Protein 5VYM (pdb70)

Structure (mmCIF, N/CA/C/O backbone):
data_5VYM
#
_entry.id   5VYM
#
_cell.length_a   90.549
_cell.length_b   90.549
_cell.length_c   278.000
_cell.angle_alpha   90.000
_cell.angle_beta   90.000
_cell.angle_gamma   120.000
#
_symmetry.space_group_name_H-M   'P 61 2 2'
#
loop_
_entity.id
_entity.type
_entity.pdbx_description
1 polymer 'Beta-galactosidase BgaB'
2 water water
#
loop_
_atom_site.group_PDB
_atom_site.id
_atom_site.type_symbol
_atom_site.label_atom_id
_atom_site.label_alt_id
_atom_site.label_comp_id
_atom_site.label_asym_id
_atom_site.label_entity_id
_atom_site.label_seq_id
_atom_site.pdbx_PDB_ins_code
_atom_site.Cartn_x
_atom_site.Cartn_y
_atom_site.Cartn_z
_atom_site.occupancy
_atom_site.B_iso_or_equiv
_atom_site.auth_seq_id
_atom_site.auth_comp_id
_atom_site.auth_asym_id
_atom_site.auth_atom_id
_atom_site.pdbx_PDB_model_num
ATOM 1 N N . ALA A 1 3 ? 16.708 35.881 -39.524 1.00 58.82 0 ALA A N 1
ATOM 2 C CA . ALA A 1 3 ? 18.050 35.886 -38.951 1.00 66.42 0 ALA A CA 1
ATOM 3 C C . ALA A 1 3 ? 18.305 34.617 -38.141 1.00 75.37 0 ALA A C 1
ATOM 4 O O . ALA A 1 3 ? 19.096 33.762 -38.543 1.00 82.41 0 ALA A O 1
ATOM 6 N N . HIS A 1 4 ? 17.632 34.501 -37.001 1.00 64.87 1 HIS A N 1
ATOM 7 C CA . HIS A 1 4 ? 17.780 33.366 -36.104 1.00 46.14 1 HIS A CA 1
ATOM 8 C C . HIS A 1 4 ? 16.442 32.658 -35.931 1.00 41.94 1 HIS A C 1
ATOM 9 O O . HIS A 1 4 ? 15.395 33.127 -36.386 1.00 43.46 1 HIS A O 1
ATOM 16 N N . SER A 1 5 ? 16.489 31.514 -35.254 1.00 38.75 2 SER A N 1
ATOM 17 C CA . SER A 1 5 ? 15.298 30.711 -35.027 1.00 40.06 2 SER A CA 1
ATOM 18 C C . SER A 1 5 ? 14.353 31.401 -34.043 1.00 40.26 2 SER A C 1
ATOM 19 O O . SER A 1 5 ? 14.684 32.411 -33.415 1.00 35.53 2 SER A O 1
ATOM 22 N N . ASP A 1 6 ? 13.152 30.834 -33.915 1.00 40.62 3 ASP A N 1
ATOM 23 C CA . ASP A 1 6 ? 12.194 31.307 -32.925 1.00 34.54 3 ASP A CA 1
ATOM 24 C C . ASP A 1 6 ? 12.440 30.715 -31.546 1.00 35.81 3 ASP A C 1
ATOM 25 O O . ASP A 1 6 ? 11.927 31.249 -30.557 1.00 28.31 3 ASP A O 1
ATOM 30 N N . THR A 1 7 ? 13.207 29.632 -31.456 1.00 34.61 4 THR A N 1
ATOM 31 C CA . THR A 1 7 ? 13.428 28.919 -30.207 1.00 34.55 4 THR A CA 1
ATOM 32 C C . THR A 1 7 ? 14.916 28.887 -29.894 1.00 32.23 4 THR A C 1
ATOM 33 O O . THR A 1 7 ? 15.731 28.557 -30.762 1.00 38.33 4 THR A O 1
ATOM 37 N N . ALA A 1 8 ? 15.266 29.231 -28.659 1.00 26.13 5 ALA A N 1
ATOM 38 C CA . ALA A 1 8 ? 16.638 29.165 -28.180 1.00 25.74 5 ALA A CA 1
ATOM 39 C C . ALA A 1 8 ? 16.721 28.142 -27.059 1.00 27.56 5 ALA A C 1
ATOM 40 O O . ALA A 1 8 ? 15.921 28.181 -26.119 1.00 31.66 5 ALA A O 1
ATOM 42 N N . ILE A 1 9 ? 17.676 27.226 -27.165 1.00 24.73 6 ILE A N 1
ATOM 43 C CA . ILE A 1 9 ? 17.979 26.280 -26.100 1.00 19.02 6 ILE A CA 1
ATOM 44 C C . ILE A 1 9 ? 19.185 26.827 -25.350 1.00 33.45 6 ILE A C 1
ATOM 45 O O . ILE A 1 9 ? 20.286 26.917 -25.904 1.00 37.77 6 ILE A O 1
ATOM 50 N N . LEU A 1 10 ? 18.978 27.204 -24.092 1.00 27.12 7 LEU A N 1
ATOM 51 C CA . LEU A 1 10 ? 20.005 27.900 -23.331 1.00 25.13 7 LEU A CA 1
ATOM 52 C C . LEU A 1 10 ? 21.042 26.915 -22.807 1.00 27.14 7 LEU A C 1
ATOM 53 O O . LEU A 1 10 ? 20.699 25.923 -22.156 1.00 27.01 7 LEU A O 1
ATOM 58 N N . PHE A 1 11 ? 22.310 27.190 -23.102 1.00 32.68 8 PHE A N 1
ATOM 59 C CA . PHE A 1 11 ? 23.426 26.381 -22.635 1.00 32.53 8 PHE A CA 1
ATOM 60 C C . PHE A 1 11 ? 24.167 27.130 -21.537 1.00 33.91 8 PHE A C 1
ATOM 61 O O . PHE A 1 11 ? 24.556 28.289 -21.722 1.00 36.76 8 PHE A O 1
ATOM 69 N N . SER A 1 12 ? 24.360 26.466 -20.404 1.00 29.57 9 SER A N 1
ATOM 70 C CA . SER A 1 12 ? 25.040 27.037 -19.248 1.00 29.88 9 SER A CA 1
ATOM 71 C C . SER A 1 12 ? 26.356 26.293 -19.053 1.00 37.33 9 SER A C 1
ATOM 72 O O . SER A 1 12 ? 26.359 25.107 -18.704 1.00 35.02 9 SER A O 1
ATOM 75 N N . ALA A 1 13 ? 27.471 26.989 -19.289 1.00 31.61 10 ALA A N 1
ATOM 76 C CA . ALA A 1 13 ? 28.779 26.384 -19.064 1.00 36.50 10 ALA A CA 1
ATOM 77 C C . ALA A 1 13 ? 28.972 26.001 -17.602 1.00 38.09 10 ALA A C 1
ATOM 78 O O . ALA A 1 13 ? 29.651 25.011 -17.305 1.00 39.63 10 ALA A O 1
ATOM 80 N N . GLU A 1 14 ? 28.385 26.769 -16.680 1.00 32.89 11 GLU A N 1
ATOM 81 C CA . GLU A 1 14 ? 28.468 26.425 -15.264 1.00 34.27 11 GLU A CA 1
ATOM 82 C C . GLU A 1 14 ? 27.711 25.139 -14.963 1.00 33.76 11 GLU A C 1
ATOM 83 O O . GLU A 1 14 ? 28.186 24.299 -14.188 1.00 31.79 11 GLU A O 1
ATOM 89 N N . SER A 1 15 ? 26.532 24.967 -15.564 1.00 34.20 12 SER A N 1
ATOM 90 C CA . SER A 1 15 ? 25.773 23.738 -15.360 1.00 35.08 12 SER A CA 1
ATOM 91 C C . SER A 1 15 ? 26.493 22.539 -15.963 1.00 33.17 12 SER A C 1
ATOM 92 O O . SER A 1 15 ? 26.487 21.449 -15.381 1.00 39.00 12 SER A O 1
ATOM 95 N N . GLU A 1 16 ? 27.117 22.719 -17.130 1.00 32.28 13 GLU A N 1
ATOM 96 C CA . GLU A 1 16 ? 27.896 21.633 -17.715 1.00 36.16 13 GLU A CA 1
ATOM 97 C C . GLU A 1 16 ? 29.092 21.285 -16.839 1.00 35.36 13 GLU A C 1
ATOM 98 O O . GLU A 1 16 ? 29.429 20.107 -16.675 1.00 39.90 13 GLU A O 1
ATOM 104 N N . TRP A 1 17 ? 29.741 22.297 -16.257 1.00 32.75 14 TRP A N 1
ATOM 105 C CA . TRP A 1 17 ? 30.829 22.033 -15.322 1.00 34.55 14 TRP A CA 1
ATOM 106 C C . TRP A 1 17 ? 30.325 21.292 -14.089 1.00 33.64 14 TRP A C 1
ATOM 107 O O . TRP A 1 17 ? 31.010 20.406 -13.564 1.00 38.46 14 TRP A O 1
ATOM 118 N N . ALA A 1 18 ? 29.120 21.631 -13.622 1.00 33.75 15 ALA A N 1
ATOM 119 C CA . ALA A 1 18 ? 28.599 21.029 -12.398 1.00 36.13 15 ALA A CA 1
ATOM 120 C C . ALA A 1 18 ? 28.188 19.576 -12.617 1.00 43.16 15 ALA A C 1
ATOM 121 O O . ALA A 1 18 ? 28.493 18.710 -11.789 1.00 57.71 15 ALA A O 1
ATOM 123 N N . THR A 1 19 ? 27.502 19.287 -13.725 1.00 42.70 16 THR A N 1
ATOM 124 C CA . THR A 1 19 ? 27.050 17.928 -13.998 1.00 49.19 16 THR A CA 1
ATOM 125 C C . THR A 1 19 ? 28.184 17.018 -14.466 1.00 57.57 16 THR A C 1
ATOM 126 O O . THR A 1 19 ? 28.038 15.790 -14.418 1.00 67.88 16 THR A O 1
ATOM 130 N N . ARG A 1 20 ? 29.308 17.588 -14.911 1.00 56.90 17 ARG A N 1
ATOM 131 C CA . ARG A 1 20 ? 30.473 16.821 -15.333 1.00 60.77 17 ARG A CA 1
ATOM 132 C C . ARG A 1 20 ? 31.380 16.460 -14.161 1.00 74.54 17 ARG A C 1
ATOM 133 O O . ARG A 1 20 ? 32.587 16.268 -14.350 1.00 84.25 17 ARG A O 1
ATOM 141 N N . SER A 1 21 ? 30.835 16.372 -12.952 1.00 69.14 18 SER A N 1
ATOM 142 C CA . SER A 1 21 ? 31.629 16.029 -11.792 1.00 72.71 18 SER A CA 1
ATOM 143 C C . SER A 1 21 ? 30.785 15.396 -10.689 1.00 76.48 18 SER A C 1
ATOM 144 O O . SER A 1 21 ? 30.037 16.089 -10.000 1.00 79.26 18 SER A O 1
ATOM 146 N N . MET A 1 27 ? 24.269 12.005 -10.107 1.00 82.20 24 MET A N 1
ATOM 147 C CA . MET A 1 27 ? 25.173 11.596 -11.177 1.00 87.80 24 MET A CA 1
ATOM 148 C C . MET A 1 27 ? 24.406 11.286 -12.457 1.00 75.18 24 MET A C 1
ATOM 149 O O . MET A 1 27 ? 24.997 11.132 -13.526 1.00 70.56 24 MET A O 1
ATOM 154 N N . LYS A 1 28 ? 23.083 11.194 -12.341 1.00 66.88 25 LYS A N 1
ATOM 155 C CA . LYS A 1 28 ? 22.224 10.899 -13.480 1.00 59.92 25 LYS A CA 1
ATOM 156 C C . LYS A 1 28 ? 21.864 12.139 -14.289 1.00 63.85 25 LYS A C 1
ATOM 157 O O . LYS A 1 28 ? 20.939 12.079 -15.106 1.00 68.74 25 LYS A O 1
ATOM 159 N N . LEU A 1 29 ? 22.563 13.251 -14.085 1.00 57.70 26 LEU A N 1
ATOM 160 C CA . LEU A 1 29 ? 22.301 14.492 -14.797 1.00 48.36 26 LEU A CA 1
ATOM 161 C C . LEU A 1 29 ? 23.449 14.800 -15.747 1.00 46.60 26 LEU A C 1
ATOM 162 O O . LEU A 1 29 ? 24.616 14.543 -15.433 1.00 45.15 26 LEU A O 1
ATOM 167 N N . ASN A 1 30 ? 23.109 15.353 -16.910 1.00 35.12 27 ASN A N 1
ATOM 168 C CA . ASN A 1 30 ? 24.108 15.751 -17.899 1.00 42.36 27 ASN A CA 1
ATOM 169 C C . ASN A 1 30 ? 23.517 16.897 -18.707 1.00 40.91 27 ASN A C 1
ATOM 170 O O . ASN A 1 30 ? 22.626 16.678 -19.533 1.00 41.49 27 ASN A O 1
ATOM 175 N N . HIS A 1 31 ? 24.019 18.110 -18.470 1.00 34.81 28 HIS A N 1
ATOM 176 C CA . HIS A 1 31 ? 23.427 19.294 -19.087 1.00 27.68 28 HIS A CA 1
ATOM 177 C C . HIS A 1 31 ? 23.566 19.262 -20.604 1.00 28.87 28 HIS A C 1
ATOM 178 O O . HIS A 1 31 ? 22.588 19.474 -21.331 1.00 32.27 28 HIS A O 1
ATOM 185 N N . TRP A 1 32 ? 24.777 19.002 -21.103 1.00 33.75 29 TRP A N 1
ATOM 186 C CA . TRP A 1 32 ? 25.004 19.066 -22.544 1.00 32.35 29 TRP A CA 1
ATOM 187 C C . TRP A 1 32 ? 24.210 17.997 -23.281 1.00 36.09 29 TRP A C 1
ATOM 188 O O . TRP A 1 32 ? 23.690 18.246 -24.376 1.00 36.85 29 TRP A O 1
ATOM 199 N N . HIS A 1 33 ? 24.107 16.799 -22.699 1.00 38.22 30 HIS A N 1
ATOM 200 C CA . HIS A 1 33 ? 23.298 15.749 -23.311 1.00 39.01 30 HIS A CA 1
ATOM 201 C C . HIS A 1 33 ? 21.830 16.149 -23.366 1.00 35.33 30 HIS A C 1
ATOM 202 O O . HIS A 1 33 ? 21.127 15.829 -24.333 1.00 43.73 30 HIS A O 1
ATOM 209 N N . ASP A 1 34 ? 21.348 16.852 -22.338 1.00 28.09 31 ASP A N 1
ATOM 210 C CA . ASP A 1 34 ? 19.957 17.294 -22.334 1.00 33.94 31 ASP A CA 1
ATOM 211 C C . ASP A 1 34 ? 19.722 18.374 -23.386 1.00 34.65 31 ASP A C 1
ATOM 212 O O . ASP A 1 34 ? 18.712 18.342 -24.100 1.00 31.63 31 ASP A O 1
ATOM 217 N N . VAL A 1 35 ? 20.643 19.335 -23.496 1.00 30.95 32 VAL A N 1
ATOM 218 C CA . VAL A 1 35 ? 20.554 20.340 -24.553 1.00 28.38 32 VAL A CA 1
ATOM 219 C C . VAL A 1 35 ? 20.588 19.673 -25.921 1.00 33.60 32 VAL A C 1
ATOM 220 O O . VAL A 1 35 ? 19.835 20.041 -26.832 1.00 29.42 32 VAL A O 1
ATOM 224 N N . ARG A 1 36 ? 21.454 18.671 -26.080 1.00 38.51 33 ARG A N 1
ATOM 225 C CA . ARG A 1 36 ? 21.601 18.005 -27.368 1.00 32.05 33 ARG A CA 1
ATOM 226 C C . ARG A 1 36 ? 20.323 17.274 -27.762 1.00 36.01 33 ARG A C 1
ATOM 227 O O . ARG A 1 36 ? 19.930 17.284 -28.935 1.00 34.91 33 ARG A O 1
ATOM 235 N N . ASP A 1 37 ? 19.655 16.638 -26.796 1.00 36.90 34 ASP A N 1
ATOM 236 C CA . ASP A 1 37 ? 18.418 15.927 -27.105 1.00 34.14 34 ASP A CA 1
ATOM 237 C C . ASP A 1 37 ? 17.291 16.896 -27.441 1.00 39.63 34 ASP A C 1
ATOM 238 O O . ASP A 1 37 ? 16.520 16.656 -28.378 1.00 39.74 34 ASP A O 1
ATOM 243 N N . TRP A 1 38 ? 17.177 17.996 -26.691 1.00 33.69 35 TRP A N 1
ATOM 244 C CA . TRP A 1 38 ? 16.187 19.012 -27.032 1.00 33.17 35 TRP A CA 1
ATOM 245 C C . TRP A 1 38 ? 16.449 19.608 -28.408 1.00 33.46 35 TRP A C 1
ATOM 246 O O . TRP A 1 38 ? 15.503 19.961 -29.122 1.00 35.69 35 TRP A O 1
ATOM 257 N N . TYR A 1 39 ? 17.720 19.729 -28.798 1.00 35.17 36 TYR A N 1
ATOM 258 C CA . TYR A 1 39 ? 18.040 20.223 -30.133 1.00 35.50 36 TYR A CA 1
ATOM 259 C C . TYR A 1 39 ? 17.582 19.239 -31.201 1.00 33.95 36 TYR A C 1
ATOM 260 O O . TYR A 1 39 ? 16.976 19.632 -32.205 1.00 30.56 36 TYR A O 1
ATOM 269 N N . ARG A 1 40 ? 17.871 17.951 -31.002 1.00 34.24 37 ARG A N 1
ATOM 270 C CA . ARG A 1 40 ? 17.417 16.933 -31.943 1.00 36.65 37 ARG A CA 1
ATOM 271 C C . ARG A 1 40 ? 15.897 16.901 -32.028 1.00 44.04 37 ARG A C 1
ATOM 272 O O . ARG A 1 40 ? 15.332 16.700 -33.109 1.00 34.23 37 ARG A O 1
ATOM 280 N N . ALA A 1 41 ? 15.219 17.099 -30.894 1.00 39.69 38 ALA A N 1
ATOM 281 C CA . ALA A 1 41 ? 13.760 17.078 -30.883 1.00 39.99 38 ALA A CA 1
ATOM 282 C C . ALA A 1 41 ? 13.188 18.213 -31.725 1.00 41.54 38 ALA A C 1
ATOM 283 O O . ALA A 1 41 ? 12.287 18.000 -32.544 1.00 46.29 38 ALA A O 1
ATOM 285 N N . PHE A 1 42 ? 13.702 19.430 -31.536 1.00 36.40 39 PHE A N 1
ATOM 286 C CA . PHE A 1 42 ? 13.232 20.560 -32.332 1.00 39.54 39 PHE A CA 1
ATOM 287 C C . PHE A 1 42 ? 13.598 20.405 -33.803 1.00 39.49 39 PHE A C 1
ATOM 288 O O . PHE A 1 42 ? 12.856 20.869 -34.676 1.00 40.23 39 PHE A O 1
ATOM 296 N N . LEU A 1 43 ? 14.727 19.760 -34.097 1.00 39.37 40 LEU A N 1
ATOM 297 C CA . LEU A 1 43 ? 15.119 19.556 -35.488 1.00 35.48 40 LEU A CA 1
ATOM 298 C C . LEU A 1 43 ? 14.173 18.585 -36.184 1.00 38.98 40 LEU A C 1
ATOM 299 O O . LEU A 1 43 ? 13.666 18.871 -37.276 1.00 36.99 40 LEU A O 1
ATOM 304 N N . ASP A 1 44 ? 13.913 17.434 -35.559 1.00 39.96 41 ASP A N 1
ATOM 305 C CA . ASP A 1 44 ? 13.020 16.446 -36.156 1.00 38.12 41 ASP A CA 1
ATOM 306 C C . ASP A 1 44 ? 11.582 16.943 -36.215 1.00 42.51 41 ASP A C 1
ATOM 307 O O . ASP A 1 44 ? 10.811 16.500 -37.074 1.00 46.76 41 ASP A O 1
ATOM 312 N N . ALA A 1 45 ? 11.201 17.852 -35.320 1.00 49.09 42 ALA A N 1
ATOM 313 C CA . ALA A 1 45 ? 9.854 18.406 -35.320 1.00 41.20 42 ALA A CA 1
ATOM 314 C C . ALA A 1 45 ? 9.652 19.482 -36.378 1.00 42.53 42 ALA A C 1
ATOM 315 O O . ALA A 1 45 ? 8.536 19.994 -36.509 1.00 55.49 42 ALA A O 1
ATOM 317 N N . GLY A 1 46 ? 10.695 19.839 -37.127 1.00 28.94 43 GLY A N 1
ATOM 318 C CA . GLY A 1 46 ? 10.590 20.838 -38.166 1.00 28.70 43 GLY A CA 1
ATOM 319 C C . GLY A 1 46 ? 10.826 22.265 -37.720 1.00 41.62 43 GLY A C 1
ATOM 320 O O . GLY A 1 46 ? 10.931 23.154 -38.575 1.00 58.77 43 GLY A O 1
ATOM 321 N N . SER A 1 47 ? 10.911 22.516 -36.417 1.00 43.14 44 SER A N 1
ATOM 322 C CA . SER A 1 47 ? 11.143 23.854 -35.884 1.00 46.69 44 SER A CA 1
ATOM 323 C C . SER A 1 47 ? 12.524 23.899 -35.236 1.00 47.94 44 SER A C 1
ATOM 324 O O . SER A 1 47 ? 12.665 23.936 -34.011 1.00 51.74 44 SER A O 1
ATOM 327 N N . ARG A 1 48 ? 13.551 23.895 -36.085 1.00 38.09 45 ARG A N 1
ATOM 328 C CA . ARG A 1 48 ? 14.931 23.869 -35.616 1.00 36.99 45 ARG A CA 1
ATOM 329 C C . ARG A 1 48 ? 15.212 25.048 -34.696 1.00 43.48 45 ARG A C 1
ATOM 330 O O . ARG A 1 48 ? 14.858 26.190 -35.001 1.00 48.26 45 ARG A O 1
ATOM 338 N N . ALA A 1 49 ? 15.848 24.762 -33.567 1.00 37.51 46 ALA A N 1
ATOM 339 C CA . ALA A 1 49 ? 16.165 25.768 -32.567 1.00 27.91 46 ALA A CA 1
ATOM 340 C C . ALA A 1 49 ? 17.649 26.109 -32.600 1.00 29.36 46 ALA A C 1
ATOM 341 O O . ALA A 1 49 ? 18.473 25.365 -33.136 1.00 35.52 46 ALA A O 1
ATOM 343 N N . ASP A 1 50 ? 17.977 27.259 -32.023 1.00 31.25 47 ASP A N 1
ATOM 344 C CA . ASP A 1 50 ? 19.360 27.656 -31.822 1.00 27.23 47 ASP A CA 1
ATOM 345 C C . ASP A 1 50 ? 19.826 27.242 -30.431 1.00 35.16 47 ASP A C 1
ATOM 346 O O . ASP A 1 50 ? 19.026 27.029 -29.518 1.00 28.61 47 ASP A O 1
ATOM 351 N N . ILE A 1 51 ? 21.141 27.133 -30.279 1.00 33.54 48 ILE A N 1
ATOM 352 C CA . ILE A 1 51 ? 21.768 26.928 -28.979 1.00 28.77 48 ILE A CA 1
ATOM 353 C C . ILE A 1 51 ? 22.462 28.227 -28.598 1.00 31.49 48 ILE A C 1
ATOM 354 O O . ILE A 1 51 ? 23.395 28.668 -29.283 1.00 36.15 48 ILE A O 1
ATOM 359 N N . VAL A 1 52 ? 22.002 28.843 -27.515 1.00 25.63 49 VAL A N 1
ATOM 360 C CA . VAL A 1 52 ? 22.434 30.185 -27.132 1.00 26.81 49 VAL A CA 1
ATOM 361 C C . VAL A 1 52 ? 22.979 30.152 -25.709 1.00 32.02 49 VAL A C 1
ATOM 362 O O . VAL A 1 52 ? 22.355 29.547 -24.824 1.00 29.30 49 VAL A O 1
ATOM 366 N N . PRO A 1 53 ? 24.128 30.772 -25.444 1.00 28.85 50 PRO A N 1
ATOM 367 C CA . PRO A 1 53 ? 24.642 30.810 -24.069 1.00 28.42 50 PRO A CA 1
ATOM 368 C C . PRO A 1 53 ? 23.660 31.506 -23.138 1.00 29.38 50 PRO A C 1
ATOM 369 O O . PRO A 1 53 ? 22.975 32.456 -23.525 1.00 26.06 50 PRO A O 1
ATOM 373 N N . LEU A 1 54 ? 23.589 31.010 -21.899 1.00 27.90 51 LEU A N 1
ATOM 374 C CA . LEU A 1 54 ? 22.642 31.560 -20.933 1.00 24.86 51 LEU A CA 1
ATOM 375 C C . LEU A 1 54 ? 22.896 33.042 -20.688 1.00 25.13 51 LEU A C 1
ATOM 376 O O . LEU A 1 54 ? 21.951 33.829 -20.558 1.00 29.05 51 LEU A O 1
ATOM 381 N N . ALA A 1 55 ? 24.168 33.444 -20.641 1.00 22.40 52 ALA A N 1
ATOM 382 C CA . ALA A 1 55 ? 24.501 34.833 -20.355 1.00 34.45 52 ALA A CA 1
ATOM 383 C C . ALA A 1 55 ? 24.229 35.760 -21.533 1.00 32.08 52 ALA A C 1
ATOM 384 O O . ALA A 1 55 ? 24.139 36.976 -21.333 1.00 37.74 52 ALA A O 1
ATOM 386 N N . TYR A 1 56 ? 24.097 35.225 -22.746 1.00 26.18 53 TYR A N 1
ATOM 387 C CA . TYR A 1 56 ? 23.886 36.072 -23.910 1.00 31.05 53 TYR A CA 1
ATOM 388 C C . TYR A 1 56 ? 22.476 36.661 -23.904 1.00 25.23 53 TYR A C 1
ATOM 389 O O . TYR A 1 56 ? 21.594 36.246 -23.147 1.00 30.03 53 TYR A O 1
ATOM 398 N N . ASP A 1 57 ? 22.271 37.642 -24.777 1.00 36.21 54 ASP A N 1
ATOM 399 C CA . ASP A 1 57 ? 20.972 38.292 -24.936 1.00 31.64 54 ASP A CA 1
ATOM 400 C C . ASP A 1 57 ? 20.098 37.419 -25.829 1.00 32.93 54 ASP A C 1
ATOM 401 O O . ASP A 1 57 ? 20.278 37.378 -27.048 1.00 38.17 54 ASP A O 1
ATOM 406 N N . TRP A 1 58 ? 19.143 36.715 -25.221 1.00 30.28 55 TRP A N 1
ATOM 407 C CA . TRP A 1 58 ? 18.150 35.943 -25.958 1.00 27.04 55 TRP A CA 1
ATOM 408 C C . TRP A 1 58 ? 16.760 36.564 -25.868 1.00 25.42 55 TRP A C 1
ATOM 409 O O . TRP A 1 58 ? 15.757 35.860 -26.025 1.00 25.53 55 TRP A O 1
ATOM 420 N N . SER A 1 59 ? 16.682 37.875 -25.626 1.00 20.00 56 SER A N 1
ATOM 421 C CA . SER A 1 59 ? 15.394 38.537 -25.456 1.00 22.50 56 SER A CA 1
ATOM 422 C C . SER A 1 59 ? 14.574 38.573 -26.738 1.00 28.10 56 SER A C 1
ATOM 423 O O . SER A 1 59 ? 13.349 38.715 -26.667 1.00 35.17 56 SER A O 1
ATOM 426 N N . SER A 1 60 ? 15.211 38.457 -27.901 1.00 30.72 57 SER A N 1
ATOM 427 C CA . SER A 1 60 ? 14.497 38.527 -29.169 1.00 42.51 57 SER A CA 1
ATOM 428 C C . SER A 1 60 ? 13.891 37.195 -29.587 1.00 40.62 57 SER A C 1
ATOM 429 O O . SER A 1 60 ? 13.129 37.159 -30.559 1.00 49.95 57 SER A O 1
ATOM 432 N N . TYR A 1 61 ? 14.209 36.107 -28.893 1.00 37.35 58 TYR A N 1
ATOM 433 C CA . TYR A 1 61 ? 13.582 34.832 -29.200 1.00 29.90 58 TYR A CA 1
ATOM 434 C C . TYR A 1 61 ? 12.153 34.805 -28.668 1.00 28.14 58 TYR A C 1
ATOM 435 O O . TYR A 1 61 ? 11.775 35.571 -27.779 1.00 39.33 58 TYR A O 1
ATOM 444 N N . LYS A 1 62 ? 11.350 33.910 -29.237 1.00 28.77 59 LYS A N 1
ATOM 445 C CA . LYS A 1 62 ? 9.985 33.719 -28.769 1.00 28.37 59 LYS A CA 1
ATOM 446 C C . LYS A 1 62 ? 9.885 32.648 -27.695 1.00 31.43 59 LYS A C 1
ATOM 447 O O . LYS A 1 62 ? 9.006 32.729 -26.829 1.00 38.92 59 LYS A O 1
ATOM 453 N N . THR A 1 63 ? 10.769 31.654 -27.727 1.00 29.82 60 THR A N 1
ATOM 454 C CA . THR A 1 63 ? 10.777 30.570 -26.757 1.00 29.05 60 THR A CA 1
ATOM 455 C C . THR A 1 63 ? 12.207 30.299 -26.318 1.00 37.66 60 THR A C 1
ATOM 456 O O . THR A 1 63 ? 13.123 30.278 -27.146 1.00 37.82 60 THR A O 1
ATOM 460 N N . VAL A 1 64 ? 12.393 30.104 -25.014 1.00 21.93 61 VAL A N 1
ATOM 461 C CA . VAL A 1 64 ? 13.665 29.667 -24.452 1.00 23.44 61 VAL A CA 1
ATOM 462 C C . VAL A 1 64 ? 13.436 28.358 -23.709 1.00 27.16 61 VAL A C 1
ATOM 463 O O . VAL A 1 64 ? 12.410 28.180 -23.043 1.00 27.41 61 VAL A O 1
ATOM 467 N N . VAL A 1 65 ? 14.389 27.438 -23.838 1.00 29.93 62 VAL A N 1
ATOM 468 C CA . VAL A 1 65 ? 14.321 26.125 -23.208 1.00 30.65 62 VAL A CA 1
ATOM 469 C C . VAL A 1 65 ? 15.523 25.980 -22.287 1.00 34.00 62 VAL A C 1
ATOM 470 O O . VAL A 1 65 ? 16.662 26.227 -22.701 1.00 35.28 62 VAL A O 1
ATOM 474 N N . LEU A 1 66 ? 15.270 25.583 -21.039 1.00 29.16 63 LEU A N 1
ATOM 475 C CA . LEU A 1 66 ? 16.313 25.421 -20.027 1.00 30.88 63 LEU A CA 1
ATOM 476 C C . LEU A 1 66 ? 16.356 23.962 -19.591 1.00 36.80 63 LEU A C 1
ATOM 477 O O . LEU A 1 66 ? 15.704 23.578 -18.607 1.00 37.46 63 LEU A O 1
ATOM 482 N N . PRO A 1 67 ? 17.113 23.112 -20.293 1.00 34.68 64 PRO A N 1
ATOM 483 C CA . PRO A 1 67 ? 17.185 21.697 -19.912 1.00 34.45 64 PRO A CA 1
ATOM 484 C C . PRO A 1 67 ? 18.366 21.396 -19.004 1.00 35.50 64 PRO A C 1
ATOM 485 O O . PRO A 1 67 ? 19.523 21.525 -19.419 1.00 36.08 64 PRO A O 1
ATOM 489 N N . THR A 1 68 ? 18.076 20.981 -17.769 1.00 36.58 65 THR A N 1
ATOM 490 C CA . THR A 1 68 ? 19.102 20.680 -16.768 1.00 31.64 65 THR A CA 1
ATOM 491 C C . THR A 1 68 ? 20.085 21.842 -16.632 1.00 33.56 65 THR A C 1
ATOM 492 O O . THR A 1 68 ? 21.304 21.663 -16.586 1.00 36.24 65 THR A O 1
ATOM 496 N N . VAL A 1 69 ? 19.545 23.059 -16.596 1.00 35.47 66 VAL A N 1
ATOM 497 C CA . VAL A 1 69 ? 20.339 24.227 -16.238 1.00 33.86 66 VAL A CA 1
ATOM 498 C C . VAL A 1 69 ? 20.408 24.251 -14.717 1.00 42.56 66 VAL A C 1
ATOM 499 O O . VAL A 1 69 ? 19.671 24.990 -14.055 1.00 36.64 66 VAL A O 1
ATOM 503 N N . LEU A 1 70 ? 21.286 23.411 -14.164 1.00 40.06 67 LEU A N 1
ATOM 504 C CA . LEU A 1 70 ? 21.325 23.192 -12.722 1.00 38.22 67 LEU A CA 1
ATOM 505 C C . LEU A 1 70 ? 21.620 24.485 -11.972 1.00 42.40 67 LEU A C 1
ATOM 506 O O . LEU A 1 70 ? 20.950 24.812 -10.985 1.00 36.56 67 LEU A O 1
ATOM 511 N N . ILE A 1 71 ? 22.618 25.235 -12.431 1.00 34.14 68 ILE A N 1
ATOM 512 C CA . ILE A 1 71 ? 23.012 26.488 -11.799 1.00 21.46 68 ILE A CA 1
ATOM 513 C C . ILE A 1 71 ? 22.175 27.610 -12.398 1.00 26.70 68 ILE A C 1
ATOM 514 O O . ILE A 1 71 ? 22.211 27.842 -13.611 1.00 36.77 68 ILE A O 1
ATOM 519 N N . LEU A 1 72 ? 21.428 28.314 -11.549 1.00 27.31 69 LEU 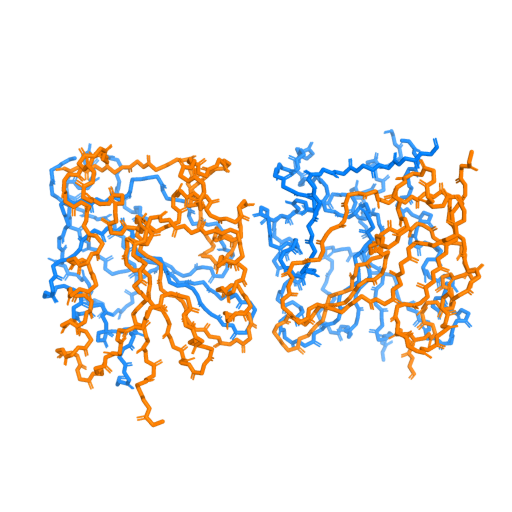A N 1
ATOM 520 C CA . LEU A 1 72 ? 20.599 29.430 -11.989 1.00 29.63 69 LEU A CA 1
ATOM 521 C C . LEU A 1 72 ? 20.644 30.517 -10.928 1.00 35.71 69 LEU A C 1
ATOM 522 O O . LEU A 1 72 ? 20.264 30.278 -9.777 1.00 34.17 69 LEU A O 1
ATOM 527 N N . SER A 1 73 ? 21.107 31.702 -11.312 1.00 30.47 70 SER A N 1
ATOM 528 C CA . SER A 1 73 ? 21.211 32.809 -10.378 1.00 28.15 70 SER A CA 1
ATOM 529 C C . SER A 1 73 ? 19.878 33.538 -10.260 1.00 29.38 70 SER A C 1
ATOM 530 O O . SER A 1 73 ? 18.973 33.376 -11.084 1.00 33.32 70 SER A O 1
ATOM 533 N N . ALA A 1 74 ? 19.765 34.357 -9.214 1.00 30.98 71 ALA A N 1
ATOM 534 C CA . ALA A 1 74 ? 18.573 35.183 -9.061 1.00 30.93 71 ALA A CA 1
ATOM 535 C C . ALA A 1 74 ? 18.475 36.212 -10.179 1.00 34.64 71 ALA A C 1
ATOM 536 O O . ALA A 1 74 ? 17.372 36.558 -10.620 1.00 41.72 71 ALA A O 1
ATOM 538 N N . ALA A 1 75 ? 19.620 36.712 -10.652 1.00 26.59 72 ALA A N 1
ATOM 539 C CA . ALA A 1 75 ? 19.612 37.660 -11.761 1.00 28.51 72 ALA A CA 1
ATOM 540 C C . ALA A 1 75 ? 19.107 37.005 -13.040 1.00 32.27 72 ALA A C 1
ATOM 541 O O . ALA A 1 75 ? 18.334 37.610 -13.791 1.00 33.80 72 ALA A O 1
ATOM 543 N N . ASP A 1 76 ? 19.527 35.763 -13.303 1.00 28.18 73 ASP A N 1
ATOM 544 C CA . ASP A 1 76 ? 19.048 35.064 -14.491 1.00 31.05 73 ASP A CA 1
ATOM 545 C C . ASP A 1 76 ? 17.596 34.626 -14.340 1.00 36.80 73 ASP A C 1
ATOM 546 O O . ASP A 1 76 ? 16.860 34.575 -15.333 1.00 24.83 73 ASP A O 1
ATOM 551 N N . THR A 1 77 ? 17.167 34.304 -13.116 1.00 26.48 74 THR A N 1
ATOM 552 C CA . THR A 1 77 ? 15.756 34.004 -12.890 1.00 34.94 74 THR A CA 1
ATOM 553 C C . THR A 1 77 ? 14.888 35.220 -13.189 1.00 37.06 74 THR A C 1
ATOM 554 O O . THR A 1 77 ? 13.801 35.093 -13.766 1.00 33.05 74 THR A O 1
ATOM 558 N N . GLN A 1 78 ? 15.361 36.412 -12.814 1.00 28.17 75 GLN A N 1
ATOM 559 C CA . GLN A 1 78 ? 14.624 37.634 -13.116 1.00 27.16 75 GLN A CA 1
ATOM 560 C C . GLN A 1 78 ? 14.545 37.872 -14.619 1.00 30.05 75 GLN A C 1
ATOM 561 O O . GLN A 1 78 ? 13.517 38.335 -15.129 1.00 33.28 75 GLN A O 1
ATOM 567 N N . ARG A 1 79 ? 15.623 37.564 -15.347 1.00 21.09 76 ARG A N 1
ATOM 568 C CA . ARG A 1 79 ? 15.608 37.726 -16.798 1.00 28.95 76 ARG A CA 1
ATOM 569 C C . ARG A 1 79 ? 14.558 36.830 -17.440 1.00 27.36 76 ARG A C 1
ATOM 570 O O . ARG A 1 79 ? 13.879 37.239 -18.390 1.00 29.42 76 ARG A O 1
ATOM 578 N N . LEU A 1 80 ? 14.413 35.602 -16.938 1.00 23.58 77 LEU A N 1
ATOM 579 C CA . LEU A 1 80 ? 13.372 34.710 -17.439 1.00 26.68 77 LEU A CA 1
ATOM 580 C C . LEU A 1 80 ? 11.985 35.267 -17.143 1.00 34.58 77 LEU A C 1
ATOM 581 O O . LEU A 1 80 ? 11.100 35.249 -18.007 1.00 32.49 77 LEU A O 1
ATOM 586 N N . ALA A 1 81 ? 11.777 35.758 -15.918 1.00 29.59 78 ALA A N 1
ATOM 587 C CA . ALA A 1 81 ? 10.487 36.338 -15.556 1.00 30.59 78 ALA A CA 1
ATOM 588 C C . ALA A 1 81 ? 10.164 37.542 -16.431 1.00 28.06 78 ALA A C 1
ATOM 589 O O . ALA A 1 81 ? 9.038 37.683 -16.921 1.00 28.96 78 ALA A O 1
ATOM 591 N N . ASP A 1 82 ? 11.145 38.424 -16.638 1.00 28.99 79 ASP A N 1
ATOM 592 C CA . ASP A 1 82 ? 10.948 39.556 -17.538 1.00 27.15 79 ASP A CA 1
ATOM 593 C C . ASP A 1 82 ? 10.645 39.081 -18.952 1.00 32.87 79 ASP A C 1
ATOM 594 O O . ASP A 1 82 ? 9.743 39.604 -19.617 1.00 37.81 79 ASP A O 1
ATOM 599 N N . PHE A 1 83 ? 11.396 38.085 -19.428 1.00 31.95 80 PHE A N 1
ATOM 600 C CA . PHE A 1 83 ? 11.159 37.539 -20.759 1.00 33.53 80 PHE A CA 1
ATOM 601 C C . PHE A 1 83 ? 9.750 36.976 -20.881 1.00 33.11 80 PHE A C 1
ATOM 602 O O . PHE A 1 83 ? 9.064 37.209 -21.884 1.00 32.67 80 PHE A O 1
ATOM 610 N N . ALA A 1 84 ? 9.298 36.238 -19.866 1.00 29.42 81 ALA A N 1
ATOM 611 C CA . ALA A 1 84 ? 7.961 35.657 -19.911 1.00 33.53 81 ALA A CA 1
ATOM 612 C C . ALA A 1 84 ? 6.890 36.734 -19.800 1.00 31.65 81 ALA A C 1
ATOM 613 O O . ALA A 1 84 ? 5.935 36.754 -20.584 1.00 23.61 81 ALA A O 1
ATOM 615 N N . ALA A 1 85 ? 7.036 37.649 -18.837 1.00 26.45 82 ALA A N 1
ATOM 616 C CA . ALA A 1 85 ? 6.020 38.677 -18.630 1.00 25.91 82 ALA A CA 1
ATOM 617 C C . ALA A 1 85 ? 5.805 39.525 -19.877 1.00 27.93 82 ALA A C 1
ATOM 618 O O . ALA A 1 85 ? 4.680 39.967 -20.139 1.00 38.18 82 ALA A O 1
ATOM 620 N N . ALA A 1 86 ? 6.856 39.758 -20.661 1.00 31.25 83 ALA A N 1
ATOM 621 C CA . ALA A 1 86 ? 6.733 40.558 -21.873 1.00 31.86 83 ALA A CA 1
ATOM 622 C C . ALA A 1 86 ? 6.145 39.780 -23.046 1.00 31.05 83 ALA A C 1
ATOM 623 O O . ALA A 1 86 ? 6.061 40.329 -24.149 1.00 36.14 83 ALA A O 1
ATOM 625 N N . GLY A 1 87 ? 5.738 38.529 -22.841 1.00 32.73 84 GLY A N 1
ATOM 626 C CA . GLY A 1 87 ? 5.115 37.736 -23.888 1.00 30.37 84 GLY A CA 1
ATOM 627 C C . GLY A 1 87 ? 5.893 36.509 -24.322 1.00 35.41 84 GLY A C 1
ATOM 628 O O . GLY A 1 87 ? 5.412 35.775 -25.197 1.00 35.17 84 GLY A O 1
ATOM 629 N N . GLY A 1 88 ? 7.072 36.241 -23.757 1.00 29.24 85 GLY A N 1
ATOM 630 C CA . GLY A 1 88 ? 7.849 35.094 -24.171 1.00 31.65 85 GLY A CA 1
ATOM 631 C C . GLY A 1 88 ? 7.393 33.796 -23.528 1.00 36.14 85 GLY A C 1
ATOM 632 O O . GLY A 1 88 ? 6.652 33.773 -22.545 1.00 33.19 85 GLY A O 1
ATOM 633 N N . ARG A 1 89 ? 7.855 32.692 -24.108 1.00 26.27 86 ARG A N 1
ATOM 634 C CA . ARG A 1 89 ? 7.541 31.353 -23.632 1.00 26.04 86 ARG A CA 1
ATOM 635 C C . ARG A 1 89 ? 8.799 30.711 -23.062 1.00 31.70 86 ARG A C 1
ATOM 636 O O . ARG A 1 89 ? 9.837 30.669 -23.730 1.00 33.35 86 ARG A O 1
ATOM 644 N N . VAL A 1 90 ? 8.702 30.212 -21.833 1.00 26.12 87 VAL A N 1
ATOM 645 C CA . VAL A 1 90 ? 9.827 29.619 -21.121 1.00 27.90 87 VAL A CA 1
ATOM 646 C C . VAL A 1 90 ? 9.497 28.162 -20.826 1.00 24.70 87 VAL A C 1
ATOM 647 O O . VAL A 1 90 ? 8.417 27.858 -20.308 1.00 32.65 87 VAL A O 1
ATOM 651 N N . VAL A 1 91 ? 10.423 27.266 -21.158 1.00 21.87 88 VAL A N 1
ATOM 652 C CA . VAL A 1 91 ? 10.276 25.837 -20.901 1.00 24.97 88 VAL A CA 1
ATOM 653 C C . VAL A 1 91 ? 11.374 25.427 -19.930 1.00 29.13 88 VAL A C 1
ATOM 654 O O . VAL A 1 91 ? 12.563 25.624 -20.212 1.00 29.88 88 VAL A O 1
ATOM 658 N N . VAL A 1 92 ? 10.979 24.853 -18.796 1.00 30.69 89 VAL A N 1
ATOM 659 C CA . VAL A 1 92 ? 11.890 24.567 -17.691 1.00 27.03 89 VAL A CA 1
ATOM 660 C C . VAL A 1 92 ? 11.903 23.065 -17.442 1.00 32.37 89 VAL A C 1
ATOM 661 O O . VAL A 1 92 ? 10.848 22.453 -17.234 1.00 36.31 89 VAL A O 1
ATOM 665 N N . GLY A 1 93 ? 13.099 22.476 -17.450 1.00 33.29 90 GLY A N 1
ATOM 666 C CA . GLY A 1 93 ? 13.242 21.071 -17.142 1.00 31.84 90 GLY A CA 1
ATOM 667 C C . GLY A 1 93 ? 13.215 20.794 -15.648 1.00 34.04 90 GLY A C 1
ATOM 668 O O . GLY A 1 93 ? 13.254 21.694 -14.812 1.00 38.02 90 GLY A O 1
ATOM 669 N N . TYR A 1 94 ? 13.158 19.501 -15.323 1.00 34.16 91 TYR A N 1
ATOM 670 C CA . TYR A 1 94 ? 13.038 19.078 -13.931 1.00 40.78 91 TYR A CA 1
ATOM 671 C C . TYR A 1 94 ? 14.274 19.433 -13.112 1.00 46.20 91 TYR A C 1
ATOM 672 O O . TYR A 1 94 ? 14.173 19.624 -11.895 1.00 44.20 91 TYR A O 1
ATOM 681 N N . ALA A 1 95 ? 15.442 19.525 -13.748 1.00 44.41 92 ALA A N 1
ATOM 682 C CA . ALA A 1 95 ? 16.699 19.745 -13.044 1.00 40.35 92 ALA A CA 1
ATOM 683 C C . ALA A 1 95 ? 17.247 21.154 -13.261 1.00 38.62 92 ALA A C 1
ATOM 684 O O . ALA A 1 95 ? 18.463 21.357 -13.284 1.00 47.37 92 ALA A O 1
ATOM 686 N N . THR A 1 96 ? 16.362 22.135 -13.407 1.00 28.67 93 THR A N 1
ATOM 687 C CA . THR A 1 96 ? 16.747 23.519 -13.643 1.00 28.07 93 THR A CA 1
ATOM 688 C C . THR A 1 96 ? 16.455 24.354 -12.404 1.00 38.03 93 THR A C 1
ATOM 689 O O . THR A 1 96 ? 15.369 24.251 -11.822 1.00 46.02 93 THR A O 1
ATOM 693 N N . GLY A 1 97 ? 17.424 25.169 -12.001 1.00 29.36 94 GLY A N 1
ATOM 694 C CA . GLY A 1 97 ? 17.212 26.103 -10.912 1.00 29.42 94 GLY A CA 1
ATOM 695 C C . GLY A 1 97 ? 17.304 25.506 -9.527 1.00 32.92 94 GLY A C 1
ATOM 696 O O . GLY A 1 97 ? 16.530 25.887 -8.638 1.00 39.04 94 GLY A O 1
ATOM 697 N N . LEU A 1 98 ? 18.238 24.581 -9.311 1.00 32.73 95 LEU A N 1
ATOM 698 C CA . LEU A 1 98 ? 18.407 23.950 -8.009 1.00 34.68 95 LEU A CA 1
ATOM 699 C C . LEU A 1 98 ? 19.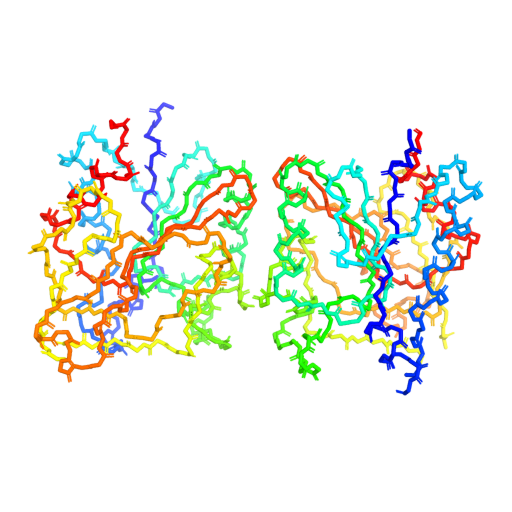533 24.560 -7.187 1.00 33.70 95 LEU A C 1
ATOM 700 O O . LEU A 1 98 ? 19.565 24.364 -5.968 1.00 39.04 95 LEU A O 1
ATOM 705 N N . ILE A 1 99 ? 20.447 25.292 -7.822 1.00 39.96 96 ILE A N 1
ATOM 706 C CA . ILE A 1 99 ? 21.660 25.790 -7.185 1.00 32.07 96 ILE A CA 1
ATOM 707 C C . ILE A 1 99 ? 21.947 27.187 -7.724 1.00 36.99 96 ILE A C 1
ATOM 708 O O . ILE A 1 99 ? 21.761 27.450 -8.917 1.00 34.54 96 ILE A O 1
ATOM 713 N N . ASP A 1 100 ? 22.394 28.089 -6.846 1.00 25.18 97 ASP A N 1
ATOM 714 C CA . ASP A 1 100 ? 22.692 29.455 -7.252 1.00 30.50 97 ASP A CA 1
ATOM 715 C C . ASP A 1 100 ? 24.105 29.545 -7.836 1.00 34.29 97 ASP A C 1
ATOM 716 O O . ASP A 1 100 ? 24.847 28.561 -7.891 1.00 32.65 97 ASP A O 1
ATOM 721 N N . GLU A 1 101 ? 24.487 30.752 -8.266 1.00 35.43 98 GLU A N 1
ATOM 722 C CA . GLU A 1 101 ? 25.759 30.932 -8.958 1.00 35.48 98 GLU A CA 1
ATOM 723 C C . GLU A 1 101 ? 26.962 30.688 -8.055 1.00 39.92 98 GLU A C 1
ATOM 724 O O . GLU A 1 101 ? 28.054 30.412 -8.563 1.00 41.53 98 GLU A O 1
ATOM 730 N N . HIS A 1 102 ? 26.793 30.787 -6.737 1.00 42.47 99 HIS A N 1
ATOM 731 C CA . HIS A 1 102 ? 27.857 30.486 -5.791 1.00 43.84 99 HIS A CA 1
ATOM 732 C C . HIS A 1 102 ? 27.810 29.045 -5.304 1.00 45.85 99 HIS A C 1
ATOM 733 O O . HIS A 1 102 ? 28.348 28.741 -4.233 1.00 43.41 99 HIS A O 1
ATOM 740 N N . PHE A 1 103 ? 27.166 28.160 -6.065 1.00 44.90 100 PHE A N 1
ATOM 741 C CA . PHE A 1 103 ? 27.118 26.725 -5.795 1.00 43.64 100 PHE A CA 1
ATOM 742 C C . PHE A 1 103 ? 26.414 26.401 -4.482 1.00 47.02 100 PHE A C 1
ATOM 743 O O . PHE A 1 103 ? 26.636 25.335 -3.901 1.00 60.65 100 PHE A O 1
ATOM 751 N N . HIS A 1 104 ? 25.554 27.299 -4.011 1.00 42.51 101 HIS A N 1
ATOM 752 C CA . HIS A 1 104 ? 24.745 27.070 -2.824 1.00 42.40 101 HIS A CA 1
ATOM 753 C C . HIS A 1 104 ? 23.355 26.608 -3.241 1.00 44.57 101 HIS A C 1
ATOM 754 O O . HIS A 1 104 ? 22.768 27.146 -4.185 1.00 49.77 101 HIS A O 1
ATOM 761 N N . THR A 1 105 ? 22.833 25.608 -2.536 1.00 46.60 102 THR A N 1
ATOM 762 C CA . THR A 1 105 ? 21.543 25.029 -2.893 1.00 42.95 102 THR A CA 1
ATOM 763 C C . THR A 1 105 ? 20.410 26.006 -2.596 1.00 43.68 102 THR A C 1
ATOM 764 O O . THR A 1 105 ? 20.330 26.564 -1.497 1.00 40.62 102 THR A O 1
ATOM 768 N N . TRP A 1 106 ? 19.533 26.211 -3.580 1.00 41.48 103 TRP A N 1
ATOM 769 C CA . TRP A 1 106 ? 18.358 27.052 -3.383 1.00 43.00 103 TRP A CA 1
ATOM 770 C C . TRP A 1 106 ? 17.431 26.406 -2.362 1.00 47.33 103 TRP A C 1
ATOM 771 O O . TRP A 1 106 ? 16.886 25.325 -2.606 1.00 41.92 103 TRP A O 1
ATOM 782 N N . LEU A 1 107 ? 17.238 27.074 -1.228 1.00 48.57 104 LEU A N 1
ATOM 783 C CA . LEU A 1 107 ? 16.408 26.530 -0.167 1.00 50.30 104 LEU A CA 1
ATOM 784 C C . LEU A 1 107 ? 14.929 26.784 -0.456 1.00 48.39 104 LEU A C 1
ATOM 785 O O . LEU A 1 107 ? 14.560 27.523 -1.373 1.00 49.56 104 LEU A O 1
ATOM 790 N N . GLY A 1 108 ? 14.078 26.155 0.343 1.00 44.63 105 GLY A N 1
ATOM 791 C CA . GLY A 1 108 ? 12.647 26.248 0.145 1.00 40.33 105 GLY A CA 1
ATOM 792 C C . GLY A 1 108 ? 12.132 25.172 -0.792 1.00 45.59 105 GLY A C 1
ATOM 793 O O . GLY A 1 108 ? 12.797 24.172 -1.078 1.00 57.57 105 GLY A O 1
ATOM 794 N N . GLY A 1 109 ? 10.915 25.397 -1.283 1.00 42.15 106 GLY A N 1
ATOM 795 C CA . GLY A 1 109 ? 10.300 24.453 -2.192 1.00 44.42 106 GLY A CA 1
ATOM 796 C C . GLY A 1 109 ? 11.007 24.377 -3.533 1.00 43.86 106 GLY A C 1
ATOM 797 O O . GLY A 1 109 ? 11.814 25.229 -3.907 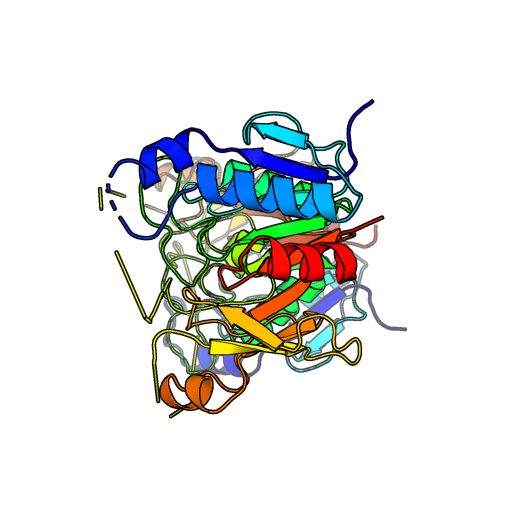1.00 46.85 106 GLY A O 1
ATOM 798 N N . TYR A 1 110 ? 10.686 23.319 -4.271 1.00 37.58 107 TYR A N 1
ATOM 799 C CA . TYR A 1 110 ? 11.220 22.977 -5.581 1.00 35.66 107 TYR A CA 1
ATOM 800 C C . TYR A 1 110 ? 10.295 23.469 -6.688 1.00 37.18 107 TYR A C 1
ATOM 801 O O . TYR A 1 110 ? 9.073 23.309 -6.590 1.00 41.75 107 TYR A O 1
ATOM 810 N N . PRO A 1 111 ? 10.837 24.085 -7.753 1.00 35.82 108 PRO A N 1
ATOM 811 C CA . PRO A 1 111 ? 12.250 24.467 -7.866 1.00 34.13 108 PRO A CA 1
ATOM 812 C C . PRO A 1 111 ? 12.531 25.766 -7.115 1.00 31.77 108 PRO A C 1
ATOM 813 O O . PRO A 1 111 ? 11.642 26.610 -7.004 1.00 45.92 108 PRO A O 1
ATOM 817 N N . GLY A 1 112 ? 13.750 25.924 -6.607 1.00 27.71 109 GLY A N 1
ATOM 818 C CA . GLY A 1 112 ? 14.052 26.990 -5.680 1.00 33.15 109 GLY A CA 1
ATOM 819 C C . GLY A 1 112 ? 14.736 28.220 -6.231 1.00 38.48 109 GLY A C 1
ATOM 820 O O . GLY A 1 112 ? 15.011 29.144 -5.460 1.00 43.63 109 GLY A O 1
ATOM 821 N N . ALA A 1 113 ? 15.018 28.271 -7.532 1.00 35.50 110 ALA A N 1
ATOM 822 C CA . ALA A 1 113 ? 15.755 29.400 -8.085 1.00 37.48 110 ALA A CA 1
ATOM 823 C C . ALA A 1 113 ? 14.993 30.703 -7.878 1.00 38.37 110 ALA A C 1
ATOM 824 O O . ALA A 1 113 ? 13.775 30.769 -8.064 1.00 36.64 110 ALA A O 1
ATOM 826 N N . GLY A 1 114 ? 15.722 31.742 -7.477 1.00 39.87 111 GLY A N 1
ATOM 827 C CA . GLY A 1 114 ? 15.127 33.046 -7.263 1.00 39.79 111 GLY A CA 1
ATOM 828 C C . GLY A 1 114 ? 14.318 33.193 -5.995 1.00 40.51 111 GLY A C 1
ATOM 829 O O . GLY A 1 114 ? 13.478 34.095 -5.918 1.00 46.67 111 GLY A O 1
ATOM 830 N N . ASP A 1 115 ? 14.547 32.338 -4.996 1.00 32.61 112 ASP A N 1
ATOM 831 C CA . ASP A 1 115 ? 13.805 32.378 -3.733 1.00 27.82 112 ASP A CA 1
ATOM 832 C C . ASP A 1 115 ? 12.298 32.302 -3.980 1.00 34.02 112 ASP A C 1
ATOM 833 O O . ASP A 1 115 ? 11.496 32.938 -3.292 1.00 32.07 112 ASP A O 1
ATOM 838 N N . GLY A 1 116 ? 11.908 31.515 -4.984 1.00 35.05 113 GLY A N 1
ATOM 839 C CA . GLY A 1 116 ? 10.510 31.308 -5.311 1.00 34.93 113 GLY A CA 1
ATOM 840 C C . GLY A 1 116 ? 10.035 31.984 -6.579 1.00 39.57 113 GLY A C 1
ATOM 841 O O . GLY A 1 116 ? 8.870 31.800 -6.954 1.00 42.08 113 GLY A O 1
ATOM 842 N N . LEU A 1 117 ? 10.887 32.755 -7.259 1.00 38.45 114 LEU A N 1
ATOM 843 C CA . LEU A 1 117 ? 10.439 33.459 -8.456 1.00 33.16 114 LEU A CA 1
ATOM 844 C C . LEU A 1 117 ? 10.220 32.498 -9.618 1.00 34.49 114 LEU A C 1
ATOM 845 O O . LEU A 1 117 ? 9.222 32.608 -10.339 1.00 38.56 114 LEU A O 1
ATOM 850 N N . LEU A 1 118 ? 11.143 31.555 -9.822 1.00 26.48 115 LEU A N 1
ATOM 851 C CA . LEU A 1 118 ? 10.965 30.561 -10.877 1.00 37.07 115 LEU A CA 1
ATOM 852 C C . LEU A 1 118 ? 9.770 29.666 -10.580 1.00 37.00 115 LEU A C 1
ATOM 853 O O . LEU A 1 118 ? 8.947 29.393 -11.462 1.00 28.92 115 LEU A O 1
ATOM 858 N N . ARG A 1 119 ? 9.670 29.200 -9.334 1.00 31.79 116 ARG A N 1
ATOM 859 C CA . ARG A 1 119 ? 8.536 28.392 -8.898 1.00 38.06 116 ARG A CA 1
ATOM 860 C C . ARG A 1 119 ? 7.209 29.080 -9.197 1.00 39.36 116 ARG A C 1
ATOM 861 O O . ARG A 1 119 ? 6.259 28.444 -9.672 1.00 33.62 116 ARG A O 1
ATOM 869 N N . SER A 1 120 ? 7.126 30.386 -8.932 1.00 34.14 117 SER A N 1
ATOM 870 C CA . SER A 1 120 ? 5.882 31.108 -9.177 1.00 31.05 117 SER A CA 1
ATOM 871 C C . SER A 1 120 ? 5.598 31.263 -10.666 1.00 33.82 117 SER A C 1
ATOM 872 O O . SER A 1 120 ? 4.429 31.272 -11.072 1.00 37.43 117 SER A O 1
ATOM 875 N N . MET A 1 121 ? 6.642 31.403 -11.490 1.00 30.53 118 MET A N 1
ATOM 876 C CA . MET A 1 121 ? 6.442 31.448 -12.935 1.00 33.49 118 MET A CA 1
ATOM 877 C C . MET A 1 121 ? 5.760 30.181 -13.430 1.00 31.47 118 MET A C 1
ATOM 878 O O . MET A 1 121 ? 4.849 30.239 -14.263 1.00 22.44 118 MET A O 1
ATOM 883 N N . LEU A 1 122 ? 6.190 29.025 -12.922 1.00 33.74 119 LEU A N 1
ATOM 884 C CA . LEU A 1 122 ? 5.672 27.745 -13.381 1.00 39.38 119 LEU A CA 1
ATOM 885 C C . LEU A 1 122 ? 4.290 27.431 -12.827 1.00 44.43 119 LEU A C 1
ATOM 886 O O . LEU A 1 122 ? 3.563 26.637 -13.434 1.00 40.54 119 LEU A O 1
ATOM 891 N N . GLY A 1 123 ? 3.912 28.023 -11.697 1.00 40.52 120 GLY A N 1
ATOM 892 C CA . GLY A 1 123 ? 2.641 27.687 -11.089 1.00 41.69 120 GLY A CA 1
ATOM 893 C C . GLY A 1 123 ? 2.576 26.300 -10.493 1.00 38.95 120 GLY A C 1
ATOM 894 O O . GLY A 1 123 ? 1.481 25.812 -10.202 1.00 42.17 120 GLY A O 1
ATOM 895 N N . VAL A 1 124 ? 3.721 25.644 -10.316 1.00 33.04 121 VAL A N 1
ATOM 896 C CA . VAL A 1 124 ? 3.801 24.345 -9.665 1.00 35.52 121 VAL A CA 1
ATOM 897 C C . VAL A 1 124 ? 4.737 24.476 -8.468 1.00 40.28 121 VAL A C 1
ATOM 898 O O . VAL A 1 124 ? 5.468 25.457 -8.328 1.00 39.23 121 VAL A O 1
ATOM 902 N N . ARG A 1 125 ? 4.710 23.466 -7.600 1.00 40.70 122 ARG A N 1
ATOM 903 C CA . ARG A 1 125 ? 5.580 23.467 -6.433 1.00 40.84 122 ARG A CA 1
ATOM 904 C C . ARG A 1 125 ? 5.803 22.039 -5.950 1.00 43.09 122 ARG A C 1
ATOM 905 O O . ARG A 1 125 ? 4.869 21.235 -5.911 1.00 48.23 122 ARG A O 1
ATOM 913 N N . GLY A 1 126 ? 7.049 21.736 -5.594 1.00 39.48 123 GLY A N 1
ATOM 914 C CA . GLY A 1 126 ? 7.375 20.504 -4.907 1.00 35.39 123 GLY A CA 1
ATOM 915 C C . GLY A 1 126 ? 8.095 20.817 -3.611 1.00 45.23 123 GLY A C 1
ATOM 916 O O . GLY A 1 126 ? 8.682 21.895 -3.476 1.00 49.40 123 GLY A O 1
ATOM 917 N N . GLU A 1 127 ? 8.060 19.903 -2.641 1.00 49.15 124 GLU A N 1
ATOM 918 C CA . GLU A 1 127 ? 8.735 20.187 -1.378 1.00 52.94 124 GLU A CA 1
ATOM 919 C C . GLU A 1 127 ? 10.248 20.131 -1.538 1.00 49.76 124 GLU A C 1
ATOM 920 O O . GLU A 1 127 ? 10.979 20.882 -0.880 1.00 50.90 124 GLU A O 1
ATOM 926 N N . GLU A 1 128 ? 10.734 19.259 -2.415 1.00 49.62 125 GLU A N 1
ATOM 927 C CA . GLU A 1 128 ? 12.166 19.116 -2.620 1.00 52.35 125 GLU A CA 1
ATOM 928 C C . GLU A 1 128 ? 12.411 18.468 -3.973 1.00 50.79 125 GLU A C 1
ATOM 929 O O . GLU A 1 128 ? 11.534 17.809 -4.537 1.00 46.45 125 GLU A O 1
ATOM 935 N N . PHE A 1 129 ? 13.620 18.674 -4.486 1.00 49.76 126 PHE A N 1
ATOM 936 C CA . PHE A 1 129 ? 14.071 17.983 -5.687 1.00 48.35 126 PHE A CA 1
ATOM 937 C C . PHE A 1 129 ? 14.217 16.496 -5.385 1.00 53.97 126 PHE A C 1
ATOM 938 O O . PHE A 1 129 ? 15.057 16.103 -4.568 1.00 56.09 126 PHE A O 1
ATOM 946 N N . ASN A 1 130 ? 13.394 15.670 -6.029 1.00 47.99 127 ASN A N 1
ATOM 947 C CA . ASN A 1 130 ? 13.324 14.245 -5.716 1.00 55.32 127 ASN A CA 1
ATOM 948 C C . ASN A 1 130 ? 13.228 13.457 -7.015 1.00 50.56 127 ASN A C 1
ATOM 949 O O . ASN A 1 130 ? 12.230 13.560 -7.735 1.00 51.98 127 ASN A O 1
ATOM 954 N N . ILE A 1 131 ? 14.258 12.667 -7.304 1.00 59.98 128 ILE A N 1
ATOM 955 C CA . ILE A 1 131 ? 14.306 11.809 -8.483 1.00 61.57 128 ILE A CA 1
ATOM 956 C C . ILE A 1 131 ? 14.328 10.366 -8.001 1.00 73.28 128 ILE A C 1
ATOM 957 O O . ILE A 1 131 ? 15.298 9.927 -7.371 1.00 77.24 128 ILE A O 1
ATOM 962 N N . LEU A 1 132 ? 13.269 9.622 -8.300 1.00 88.11 129 LEU A N 1
ATOM 963 C CA . LEU A 1 132 ? 13.153 8.233 -7.883 1.00 92.05 129 LEU A CA 1
ATOM 964 C C . LEU A 1 132 ? 13.398 7.298 -9.062 1.00 103.47 129 LEU A C 1
ATOM 965 O O . LEU A 1 132 ? 13.138 7.643 -10.218 1.00 109.13 129 LEU A O 1
ATOM 967 N N . GLY A 1 133 ? 13.902 6.107 -8.754 1.00 98.98 130 GLY A N 1
ATOM 968 C CA . GLY A 1 133 ? 14.187 5.112 -9.771 1.00 94.87 130 GLY A CA 1
ATOM 969 C C . GLY A 1 133 ? 14.214 3.692 -9.239 1.00 88.55 130 GLY A C 1
ATOM 970 O O . GLY A 1 133 ? 14.809 3.418 -8.197 1.00 82.33 130 GLY A O 1
ATOM 971 N N . PRO A 1 140 ? 15.083 52.556 18.372 1.00 86.31 137 PRO A N 1
ATOM 972 C CA . PRO A 1 140 ? 15.714 53.868 18.460 1.00 86.95 137 PRO A CA 1
ATOM 973 C C . PRO A 1 140 ? 14.708 54.947 18.862 1.00 89.30 137 PRO A C 1
ATOM 974 O O . PRO A 1 140 ? 15.036 56.136 18.897 1.00 94.12 137 PRO A O 1
ATOM 976 N N . GLY A 1 141 ? 13.483 54.527 19.168 1.00 80.15 138 GLY A N 1
ATOM 977 C CA . GLY A 1 141 ? 12.450 55.455 19.583 1.00 75.21 138 GLY A CA 1
ATOM 978 C C . GLY A 1 141 ? 11.513 55.863 18.464 1.00 73.76 138 GLY A C 1
ATOM 979 O O . GLY A 1 141 ? 10.500 55.199 18.222 1.00 70.07 138 GLY A O 1
ATOM 980 N N . GLU A 1 142 ? 11.835 56.959 17.780 1.00 72.73 139 GLU A N 1
ATOM 981 C CA . GLU A 1 142 ? 11.037 57.455 16.666 1.00 68.49 139 GLU A CA 1
ATOM 982 C C . GLU A 1 142 ? 11.966 57.839 15.526 1.00 77.29 139 GLU A C 1
ATOM 983 O O . GLU A 1 142 ? 12.973 58.518 15.746 1.00 77.07 139 GLU A O 1
ATOM 989 N N . ILE A 1 143 ? 11.624 57.408 14.313 1.00 70.25 140 ILE A N 1
ATOM 990 C CA . ILE A 1 143 ? 12.463 57.597 13.137 1.00 59.86 140 ILE A CA 1
ATOM 991 C C . ILE A 1 143 ? 11.716 58.452 12.123 1.00 62.92 140 ILE A C 1
ATOM 992 O O . ILE A 1 143 ? 10.487 58.398 12.019 1.00 70.92 140 ILE A O 1
ATOM 997 N N . ARG A 1 144 ? 12.473 59.250 11.377 1.00 75.72 141 ARG A N 1
ATOM 998 C CA . ARG A 1 144 ? 11.944 60.075 10.303 1.00 75.18 141 ARG A CA 1
ATOM 999 C C . ARG A 1 144 ? 12.241 59.421 8.957 1.00 73.06 141 ARG A C 1
ATOM 1000 O O . ARG A 1 144 ? 13.217 58.680 8.808 1.00 64.46 141 ARG A O 1
ATOM 1008 N N . LEU A 1 145 ? 11.382 59.690 7.978 1.00 70.05 142 LEU A N 1
ATOM 1009 C CA . LEU A 1 145 ? 11.510 59.126 6.644 1.00 62.93 142 LEU A CA 1
ATOM 1010 C C . LEU A 1 145 ? 11.880 60.209 5.639 1.00 63.39 142 LEU A C 1
ATOM 1011 O O . LEU A 1 145 ? 11.674 61.404 5.869 1.00 64.48 142 LEU A O 1
ATOM 1016 N N . SER A 1 146 ? 12.431 59.767 4.510 1.00 57.54 143 SER A N 1
ATOM 1017 C CA . SER A 1 146 ? 12.817 60.657 3.425 1.00 58.54 143 SER A CA 1
ATOM 1018 C C . SER A 1 146 ? 12.529 59.974 2.098 1.00 60.72 143 SER A C 1
ATOM 1019 O O . SER A 1 146 ? 12.897 58.812 1.906 1.00 63.16 143 SER A O 1
ATOM 1022 N N . SER A 1 147 ? 11.873 60.694 1.190 1.00 62.78 144 SER A N 1
ATOM 1023 C CA . SER A 1 147 ? 11.568 60.143 -0.124 1.00 62.05 144 SER A CA 1
ATOM 1024 C C . SER A 1 147 ? 12.851 59.930 -0.917 1.00 54.71 144 SER A C 1
ATOM 1025 O O . SER A 1 147 ? 13.685 60.835 -1.025 1.00 56.60 144 SER A O 1
ATOM 1028 N N . ALA A 1 148 ? 13.008 58.727 -1.472 1.00 52.59 145 ALA A N 1
ATOM 1029 C CA . ALA A 1 148 ? 14.208 58.393 -2.229 1.00 53.78 145 ALA A CA 1
ATOM 1030 C C . ALA A 1 148 ? 14.151 58.875 -3.672 1.00 60.17 145 ALA A C 1
ATOM 1031 O O . ALA A 1 148 ? 15.205 59.038 -4.297 1.00 67.56 145 ALA A O 1
ATOM 1033 N N . ASP A 1 149 ? 12.959 59.098 -4.216 1.00 64.95 146 ASP A N 1
ATOM 1034 C CA . ASP A 1 149 ? 12.815 59.649 -5.554 1.00 71.28 146 ASP A CA 1
ATOM 1035 C C . ASP A 1 149 ? 12.796 61.175 -5.467 1.00 81.07 146 ASP A C 1
ATOM 1036 O O . ASP A 1 149 ? 13.083 61.764 -4.421 1.00 85.50 146 ASP A O 1
ATOM 1041 N N . ASP A 1 150 ? 12.459 61.837 -6.572 1.00 86.04 147 ASP A N 1
ATOM 1042 C CA . ASP A 1 150 ? 12.423 63.297 -6.633 1.00 93.76 147 ASP A CA 1
ATOM 1043 C C . ASP A 1 150 ? 11.013 63.841 -6.437 1.00 101.08 147 ASP A C 1
ATOM 1044 O O . ASP A 1 150 ? 10.600 64.782 -7.120 1.00 106.75 147 ASP A O 1
ATOM 1046 N N . SER A 1 151 ? 10.253 63.268 -5.503 1.00 95.39 148 SER A N 1
ATOM 1047 C CA . SER A 1 151 ? 8.887 63.699 -5.239 1.00 88.87 148 SER A CA 1
ATOM 1048 C C . SER A 1 151 ? 8.721 64.457 -3.932 1.00 86.95 148 SER A C 1
ATOM 1049 O O . SER A 1 151 ? 7.820 65.293 -3.833 1.00 81.94 148 SER A O 1
ATOM 1052 N N . ALA A 1 152 ? 9.561 64.177 -2.931 1.00 86.72 149 ALA A N 1
ATOM 1053 C CA . ALA A 1 152 ? 9.496 64.821 -1.615 1.00 77.80 149 ALA A CA 1
ATOM 1054 C C . ALA A 1 152 ? 8.119 64.673 -0.970 1.00 76.36 149 ALA A C 1
ATOM 1055 O O . ALA A 1 152 ? 7.686 65.531 -0.198 1.00 76.15 149 ALA A O 1
ATOM 1057 N N . ALA A 1 153 ? 7.425 63.572 -1.266 1.00 72.45 150 ALA A N 1
ATOM 1058 C CA . ALA A 1 153 ? 6.077 63.384 -0.743 1.00 64.60 150 ALA A CA 1
ATOM 1059 C C . ALA A 1 153 ? 6.091 62.888 0.698 1.00 69.94 150 ALA A C 1
ATOM 1060 O O . ALA A 1 153 ? 5.274 63.327 1.515 1.00 82.63 150 ALA A O 1
ATOM 1062 N N . LEU A 1 154 ? 7.003 61.976 1.027 1.00 69.14 151 LEU A N 1
ATOM 1063 C CA . LEU A 1 154 ? 7.083 61.399 2.361 1.00 71.16 151 LEU A CA 1
ATOM 1064 C C . LEU A 1 154 ? 8.160 62.046 3.221 1.00 77.16 151 LEU A C 1
ATOM 1065 O O . LEU A 1 154 ? 8.490 61.515 4.285 1.00 77.11 151 LEU A O 1
ATOM 1070 N N . ASP A 1 155 ? 8.716 63.174 2.786 1.00 80.51 152 ASP A N 1
ATOM 1071 C CA . ASP A 1 155 ? 9.680 63.892 3.607 1.00 78.78 152 ASP A CA 1
ATOM 1072 C C . ASP A 1 155 ? 8.998 64.468 4.842 1.00 83.02 152 ASP A C 1
ATOM 1073 O O . ASP A 1 155 ? 7.840 64.891 4.792 1.00 87.28 152 ASP A O 1
ATOM 1078 N N . GLY A 1 156 ? 9.724 64.474 5.959 1.00 80.25 153 GLY A N 1
ATOM 1079 C CA . GLY A 1 156 ? 9.200 64.975 7.210 1.00 76.64 153 GLY A CA 1
ATOM 1080 C C . GLY A 1 156 ? 8.288 64.027 7.956 1.00 81.47 153 GLY A C 1
ATOM 1081 O O . GLY A 1 156 ? 7.942 64.309 9.110 1.00 86.15 153 GLY A O 1
ATOM 1082 N N . THR A 1 157 ? 7.882 62.919 7.342 1.00 73.65 154 THR A N 1
ATOM 1083 C CA . THR A 1 157 ? 7.039 61.951 8.023 1.00 69.50 154 THR A CA 1
ATOM 1084 C C . THR A 1 157 ? 7.853 61.160 9.042 1.00 69.13 154 THR A C 1
ATOM 1085 O O . THR A 1 157 ? 9.073 61.016 8.927 1.00 70.31 154 THR A O 1
ATOM 1089 N N . THR A 1 158 ? 7.159 60.643 10.052 1.00 60.18 155 THR A N 1
ATOM 1090 C CA . THR A 1 158 ? 7.796 59.909 11.134 1.00 61.95 155 THR A CA 1
ATOM 1091 C C . THR A 1 158 ? 7.085 58.582 11.352 1.00 64.27 155 THR A C 1
ATOM 1092 O O . THR A 1 158 ? 5.935 58.392 10.947 1.00 65.72 155 THR A O 1
ATOM 1096 N N . THR A 1 159 ? 7.791 57.661 12.002 1.00 62.84 156 THR A N 1
ATOM 1097 C CA . THR A 1 159 ? 7.240 56.365 12.366 1.00 56.26 156 THR A CA 1
ATOM 1098 C C . THR A 1 159 ? 7.749 55.980 13.746 1.00 53.95 156 THR A C 1
ATOM 1099 O O . THR A 1 159 ? 8.843 56.376 14.156 1.00 54.80 156 THR A O 1
ATOM 1103 N N . ARG A 1 160 ? 6.935 55.210 14.463 1.00 50.35 157 ARG A N 1
ATOM 1104 C CA . ARG A 1 160 ? 7.280 54.740 15.795 1.00 59.90 157 ARG A CA 1
ATOM 1105 C C . ARG A 1 160 ? 7.298 53.222 15.889 1.00 60.32 157 ARG A C 1
ATOM 1106 O O . ARG A 1 160 ? 7.585 52.683 16.964 1.00 63.22 157 ARG A O 1
ATOM 1114 N N . LEU A 1 161 ? 6.998 52.523 14.796 1.00 58.85 158 LEU A N 1
ATOM 1115 C CA . LEU A 1 161 ? 7.100 51.070 14.732 1.00 55.08 158 LEU A CA 1
ATOM 1116 C C . LEU A 1 161 ? 7.441 50.703 13.297 1.00 59.68 158 LEU A C 1
ATOM 1117 O O . LEU A 1 161 ? 6.633 50.934 12.393 1.00 56.52 158 LEU A O 1
ATOM 1122 N N . TRP A 1 162 ? 8.633 50.148 13.088 1.00 56.48 159 TRP A N 1
ATOM 1123 C CA . TRP A 1 162 ? 9.134 49.874 11.750 1.00 50.15 159 TRP A CA 1
ATOM 1124 C C . TRP A 1 162 ? 9.827 48.521 11.725 1.00 48.19 159 TRP A C 1
ATOM 1125 O O . TRP A 1 162 ? 10.373 48.066 12.733 1.00 49.75 159 TRP A O 1
ATOM 1136 N N . GLN A 1 163 ? 9.800 47.884 10.557 1.00 48.71 160 GLN A N 1
ATOM 1137 C CA . GLN A 1 163 ? 10.576 46.673 10.332 1.00 40.27 160 GLN A CA 1
ATOM 1138 C C . GLN A 1 163 ? 12.028 47.050 10.072 1.00 42.90 160 GLN A C 1
ATOM 1139 O O . GLN A 1 163 ? 12.314 47.910 9.233 1.00 46.67 160 GLN A O 1
ATOM 1145 N N . ASN A 1 164 ? 12.944 46.408 10.796 1.00 47.59 161 ASN A N 1
ATOM 1146 C CA . ASN A 1 164 ? 14.352 46.782 10.745 1.00 54.35 161 ASN A CA 1
ATOM 1147 C C . ASN A 1 164 ? 15.152 45.986 9.723 1.00 56.74 161 ASN A C 1
ATOM 1148 O O . ASN A 1 164 ? 16.099 46.524 9.138 1.00 56.41 161 ASN A O 1
ATOM 1153 N N . ASP A 1 165 ? 14.796 44.726 9.490 1.00 52.11 162 ASP A N 1
ATOM 1154 C CA . ASP A 1 165 ? 15.576 43.834 8.632 1.00 49.61 162 ASP A CA 1
ATOM 1155 C C . ASP A 1 165 ? 14.893 43.751 7.269 1.00 51.75 162 ASP A C 1
ATOM 1156 O O . ASP A 1 165 ? 14.016 42.918 7.039 1.00 49.62 162 ASP A O 1
ATOM 1161 N N . VAL A 1 166 ? 15.309 44.628 6.355 1.00 53.37 163 VAL A N 1
ATOM 1162 C CA . VAL A 1 166 ? 14.751 44.701 5.008 1.00 49.67 163 VAL A CA 1
ATOM 1163 C C . VAL A 1 166 ? 15.898 44.886 4.024 1.00 44.22 163 VAL A C 1
ATOM 1164 O O . VAL A 1 166 ? 16.646 45.865 4.116 1.00 51.44 163 VAL A O 1
ATOM 1168 N N . ASN A 1 167 ? 16.037 43.955 3.083 1.00 47.50 164 ASN A N 1
ATOM 1169 C CA . ASN A 1 167 ? 17.047 44.032 2.034 1.00 51.35 164 ASN A CA 1
ATOM 1170 C C . ASN A 1 167 ? 16.348 44.085 0.685 1.00 46.54 164 ASN A C 1
ATOM 1171 O O . ASN A 1 167 ? 15.550 43.199 0.362 1.00 49.82 164 ASN A O 1
ATOM 1176 N N . VAL A 1 168 ? 16.647 45.119 -0.097 1.00 46.85 165 VAL A N 1
ATOM 1177 C CA . VAL A 1 168 ? 16.101 45.240 -1.446 1.00 46.61 165 VAL A CA 1
ATOM 1178 C C . VAL A 1 168 ? 16.848 44.260 -2.346 1.00 43.06 165 VAL A C 1
ATOM 1179 O O . VAL A 1 168 ? 18.049 44.414 -2.583 1.00 47.46 165 VAL A O 1
ATOM 1183 N N . THR A 1 169 ? 16.139 43.251 -2.847 1.00 42.20 166 THR A N 1
ATOM 1184 C CA . THR A 1 169 ? 16.748 42.193 -3.642 1.00 43.80 166 THR A CA 1
ATOM 1185 C C . THR A 1 169 ? 16.321 42.197 -5.101 1.00 39.96 166 THR A C 1
ATOM 1186 O O . THR A 1 169 ? 17.068 41.703 -5.946 1.00 43.98 166 THR A O 1
ATOM 1190 N N . GLY A 1 170 ? 15.147 42.738 -5.415 1.00 39.38 167 GLY A N 1
ATOM 1191 C CA . GLY A 1 170 ? 14.670 42.719 -6.789 1.00 34.61 167 GLY A CA 1
ATOM 1192 C C . GLY A 1 170 ? 15.494 43.637 -7.673 1.00 40.19 167 GLY A C 1
ATOM 1193 O O . GLY A 1 170 ? 15.791 44.780 -7.303 1.00 44.87 167 GLY A O 1
ATOM 1194 N N . GLU A 1 171 ? 15.871 43.135 -8.853 1.00 35.91 168 GLU A N 1
ATOM 1195 C CA . GLU A 1 171 ? 16.634 43.944 -9.800 1.00 30.47 168 GLU A CA 1
ATOM 1196 C C . GLU A 1 171 ? 15.875 45.206 -10.191 1.00 42.31 168 GLU A C 1
ATOM 1197 O O . GLU A 1 171 ? 16.468 46.286 -10.305 1.00 47.20 168 GLU A O 1
ATOM 1203 N N . HIS A 1 172 ? 14.564 45.095 -10.392 1.00 39.50 169 HIS A N 1
ATOM 1204 C CA . HIS A 1 172 ? 13.738 46.222 -10.802 1.00 39.76 169 HIS A CA 1
ATOM 1205 C C . HIS A 1 172 ? 12.994 46.860 -9.636 1.00 39.63 169 HIS A C 1
ATOM 1206 O O . HIS A 1 172 ? 12.098 47.680 -9.857 1.00 40.14 169 HIS A O 1
ATOM 1213 N N . ALA A 1 173 ? 13.343 46.504 -8.403 1.00 38.58 170 ALA A N 1
ATOM 1214 C CA . ALA A 1 173 ? 12.702 47.101 -7.240 1.00 38.57 170 ALA A CA 1
ATOM 1215 C C . ALA A 1 173 ? 13.169 48.542 -7.078 1.00 40.62 170 ALA A C 1
ATOM 1216 O O . ALA A 1 173 ? 14.373 48.806 -6.990 1.00 49.08 170 ALA A O 1
ATOM 1218 N N . GLN A 1 174 ? 12.220 49.473 -7.046 1.00 36.08 171 GLN A N 1
ATOM 1219 C CA . GLN A 1 174 ? 12.518 50.886 -6.858 1.00 42.74 171 GLN A CA 1
ATOM 1220 C C . GLN A 1 174 ? 12.238 51.282 -5.416 1.00 45.34 171 GLN A C 1
ATOM 1221 O O . GLN A 1 174 ? 11.150 51.017 -4.893 1.00 44.69 171 GLN A O 1
ATOM 1227 N N . VAL A 1 175 ? 13.217 51.915 -4.781 1.00 41.02 172 VAL A N 1
ATOM 1228 C CA . VAL A 1 175 ? 13.043 52.422 -3.425 1.00 43.52 172 VAL A CA 1
ATOM 1229 C C . VAL A 1 175 ? 12.376 53.789 -3.494 1.00 47.38 172 VAL A C 1
ATOM 1230 O O . VAL A 1 175 ? 12.870 54.701 -4.168 1.00 48.76 172 VAL A O 1
ATOM 1234 N N . LEU A 1 176 ? 11.246 53.932 -2.801 1.00 48.81 173 LEU A N 1
ATOM 1235 C CA . LEU A 1 176 ? 10.507 55.188 -2.787 1.00 48.17 173 LEU A CA 1
ATOM 1236 C C . LEU A 1 176 ? 10.759 56.024 -1.540 1.00 45.88 173 LEU A C 1
ATOM 1237 O O . LEU A 1 176 ? 10.530 57.238 -1.573 1.00 45.52 173 LEU A O 1
ATOM 1242 N N . ALA A 1 177 ? 11.221 55.412 -0.453 1.00 42.79 174 ALA A N 1
ATOM 1243 C CA . ALA A 1 177 ? 11.480 56.143 0.777 1.00 48.75 174 ALA A CA 1
ATOM 1244 C C . ALA A 1 177 ? 12.439 55.340 1.641 1.00 54.60 174 ALA A C 1
ATOM 1245 O O . ALA A 1 177 ? 12.439 54.106 1.609 1.00 50.83 174 ALA A O 1
ATOM 1247 N N . THR A 1 178 ? 13.255 56.056 2.410 1.00 56.20 175 THR A N 1
ATOM 1248 C CA . THR A 1 178 ? 14.213 55.449 3.320 1.00 53.37 175 THR A CA 1
ATOM 1249 C C . THR A 1 178 ? 14.143 56.145 4.670 1.00 59.07 175 THR A C 1
ATOM 1250 O O . THR A 1 178 ? 13.610 57.251 4.797 1.00 64.09 175 THR A O 1
ATOM 1254 N N . TYR A 1 179 ? 14.689 55.478 5.684 1.00 60.89 176 TYR A N 1
ATOM 1255 C CA . TYR A 1 179 ? 14.828 56.080 7.002 1.00 57.91 176 TYR A CA 1
ATOM 1256 C C . TYR A 1 179 ? 16.101 56.914 7.044 1.00 69.41 176 TYR A C 1
ATOM 1257 O O . TYR A 1 179 ? 17.171 56.448 6.639 1.00 67.94 176 TYR A O 1
ATOM 1266 N N . ALA A 1 180 ? 15.986 58.147 7.531 1.00 81.11 177 ALA A N 1
ATOM 1267 C CA . ALA A 1 180 ? 17.121 59.056 7.580 1.00 88.43 177 ALA A CA 1
ATOM 1268 C C . ALA A 1 180 ? 17.021 59.927 8.823 1.00 88.58 177 ALA A C 1
ATOM 1269 O O . ALA A 1 180 ? 15.965 60.030 9.452 1.00 81.54 177 ALA A O 1
ATOM 1271 N N . GLY A 1 181 ? 18.138 60.554 9.169 1.00 98.05 178 GLY A N 1
ATOM 1272 C CA . GLY A 1 181 ? 18.221 61.443 10.309 1.00 100.27 178 GLY A CA 1
ATOM 1273 C C . GLY A 1 181 ? 19.187 60.927 11.359 1.00 102.13 178 GLY A C 1
ATOM 1274 O O . GLY A 1 181 ? 19.752 59.840 11.250 1.00 98.81 178 GLY A O 1
ATOM 1275 N N . GLU A 1 182 ? 19.368 61.749 12.396 1.00 107.55 179 GLU A N 1
ATOM 1276 C CA . GLU A 1 182 ? 20.253 61.367 13.492 1.00 106.67 179 GLU A CA 1
ATOM 1277 C C . GLU A 1 182 ? 19.681 60.193 14.277 1.00 108.68 179 GLU A C 1
ATOM 1278 O O . GLU A 1 182 ? 20.427 59.307 14.712 1.00 110.94 179 GLU A O 1
ATOM 1280 N N . GLU A 1 183 ? 18.360 60.169 14.469 1.00 108.98 180 GLU A N 1
ATOM 1281 C CA . GLU A 1 183 ? 17.737 59.053 15.171 1.00 109.63 180 GLU A CA 1
ATOM 1282 C C . GLU A 1 183 ? 17.817 57.768 14.359 1.00 109.57 180 GLU A C 1
ATOM 1283 O O . GLU A 1 183 ? 17.922 56.678 14.934 1.00 111.09 180 GLU A O 1
ATOM 1289 N N . ALA A 1 184 ? 17.770 57.873 13.029 1.00 108.53 181 ALA A N 1
ATOM 1290 C CA . ALA A 1 184 ? 17.884 56.685 12.190 1.00 110.17 181 ALA A CA 1
ATOM 1291 C C . ALA A 1 184 ? 19.305 56.137 12.184 1.00 117.89 181 ALA A C 1
ATOM 1292 O O . ALA A 1 184 ? 19.498 54.920 12.081 1.00 122.66 181 ALA A O 1
ATOM 1294 N N . ASP A 1 185 ? 20.307 57.013 12.293 1.00 116.66 182 ASP A N 1
ATOM 1295 C CA . ASP A 1 185 ? 21.693 56.557 12.300 1.00 112.45 182 ASP A CA 1
ATOM 1296 C C . ASP A 1 185 ? 22.068 55.906 13.626 1.00 119.94 182 ASP A C 1
ATOM 1297 O O . ASP A 1 185 ? 22.981 55.074 13.667 1.00 122.26 182 ASP A O 1
ATOM 1299 N N . GLU A 1 186 ? 21.380 56.268 14.713 1.00 123.68 183 GLU A N 1
ATOM 1300 C CA . GLU A 1 186 ? 21.697 55.691 16.016 1.00 122.62 183 GLU A CA 1
ATOM 1301 C C . GLU A 1 186 ? 21.394 54.199 16.061 1.00 126.99 183 GLU A C 1
ATOM 1302 O O . GLU A 1 186 ? 22.031 53.462 16.823 1.00 130.36 183 GLU A O 1
ATOM 1304 N N . TRP A 1 187 ? 20.434 53.737 15.261 1.00 122.45 184 TRP A N 1
ATOM 1305 C CA . TRP A 1 187 ? 20.096 52.324 15.175 1.00 125.34 184 TRP A CA 1
ATOM 1306 C C . TRP A 1 187 ? 20.697 51.659 13.943 1.00 120.38 184 TRP A C 1
ATOM 1307 O O . TRP A 1 187 ? 20.284 50.551 13.582 1.00 123.97 184 TRP A O 1
ATOM 1309 N N . GLU A 1 188 ? 21.663 52.315 13.294 1.00 111.57 185 GLU A N 1
ATOM 1310 C CA . GLU A 1 188 ? 22.297 51.803 12.078 1.00 105.58 185 GLU A CA 1
ATOM 1311 C C . GLU A 1 188 ? 21.262 51.515 10.993 1.00 108.52 185 GLU A C 1
ATOM 1312 O O . GLU A 1 188 ? 21.362 50.533 10.254 1.00 106.06 185 GLU A O 1
ATOM 1314 N N . LEU A 1 189 ? 20.252 52.383 10.898 1.00 110.28 186 LEU A N 1
ATOM 1315 C CA . LEU A 1 189 ? 19.187 52.244 9.911 1.00 106.90 186 LEU A CA 1
ATOM 1316 C C . LEU A 1 189 ? 19.169 53.406 8.924 1.00 107.43 186 LEU A C 1
ATOM 1317 O O . LEU A 1 189 ? 18.159 53.628 8.249 1.00 107.04 186 LEU A O 1
ATOM 1319 N N . ASP A 1 190 ? 20.267 54.153 8.827 1.00 104.19 187 ASP A N 1
ATOM 1320 C CA . ASP A 1 190 ? 20.340 55.276 7.902 1.00 98.43 187 ASP A CA 1
ATOM 1321 C C . ASP A 1 190 ? 20.436 54.757 6.471 1.00 88.90 187 ASP A C 1
ATOM 1322 O O . ASP A 1 190 ? 21.414 54.097 6.106 1.00 84.30 187 ASP A O 1
ATOM 1327 N N . GLY A 1 191 ? 19.420 55.054 5.664 1.00 84.12 188 GLY A N 1
ATOM 1328 C CA . GLY A 1 191 ? 19.372 54.600 4.292 1.00 79.36 188 GLY A CA 1
ATOM 1329 C C . GLY A 1 191 ? 18.616 53.308 4.066 1.00 75.83 188 GLY A C 1
ATOM 1330 O O . GLY A 1 191 ? 18.466 52.895 2.909 1.00 80.48 188 GLY A O 1
ATOM 1331 N N . THR A 1 192 ? 18.138 52.660 5.125 1.00 69.08 189 THR A N 1
ATOM 1332 C CA . THR A 1 192 ? 17.396 51.415 4.976 1.00 67.66 189 THR A CA 1
ATOM 1333 C C . THR A 1 192 ? 16.055 51.671 4.298 1.00 60.65 189 THR A C 1
ATOM 1334 O O . THR A 1 192 ? 15.399 52.687 4.543 1.00 65.59 189 THR A O 1
ATOM 1338 N N . ALA A 1 193 ? 15.651 50.739 3.437 1.00 48.78 190 ALA A N 1
ATOM 1339 C CA . ALA A 1 193 ? 14.427 50.903 2.666 1.00 48.17 190 ALA A CA 1
ATOM 1340 C C . ALA A 1 193 ? 13.202 50.917 3.572 1.00 50.17 190 ALA A C 1
ATOM 1341 O O . ALA A 1 193 ? 13.088 50.119 4.507 1.00 56.13 190 ALA A O 1
ATOM 1343 N N . ALA A 1 194 ? 12.280 51.830 3.284 1.00 43.03 191 ALA A N 1
ATOM 1344 C CA . ALA A 1 194 ? 11.024 51.949 4.014 1.00 39.62 191 ALA A CA 1
ATOM 1345 C C . ALA A 1 194 ? 9.803 51.719 3.141 1.00 41.03 191 ALA A C 1
ATOM 1346 O O . ALA A 1 194 ? 8.852 51.066 3.579 1.00 51.59 191 ALA A O 1
ATOM 1348 N N . VAL A 1 195 ? 9.796 52.246 1.919 1.00 46.07 192 VAL A N 1
ATOM 1349 C CA . VAL A 1 195 ? 8.705 52.054 0.970 1.00 44.07 192 VAL A CA 1
ATOM 1350 C C . VAL A 1 195 ? 9.322 51.697 -0.375 1.00 45.36 192 VAL A C 1
ATOM 1351 O O . VAL A 1 195 ? 10.151 52.452 -0.898 1.00 51.33 192 VAL A O 1
ATOM 1355 N N . THR A 1 196 ? 8.928 50.550 -0.928 1.00 43.81 193 THR A N 1
ATOM 1356 C CA . THR A 1 196 ? 9.452 50.083 -2.203 1.00 40.37 193 THR A CA 1
ATOM 1357 C C . THR A 1 196 ? 8.309 49.574 -3.070 1.00 41.99 193 THR A C 1
ATOM 1358 O O . THR A 1 196 ? 7.229 49.241 -2.578 1.00 48.04 193 THR A O 1
ATOM 1362 N N . ARG A 1 197 ? 8.567 49.515 -4.375 1.00 38.02 194 ARG A N 1
ATOM 1363 C CA . ARG A 1 197 ? 7.647 48.911 -5.328 1.00 41.55 194 ARG A CA 1
ATOM 1364 C C . ARG A 1 197 ? 8.452 48.108 -6.339 1.00 43.79 194 ARG A C 1
ATOM 1365 O O . ARG A 1 197 ? 9.579 48.472 -6.687 1.00 46.01 194 ARG A O 1
ATOM 1373 N N . ASN A 1 198 ? 7.865 47.002 -6.804 1.00 38.75 195 ASN A N 1
ATOM 1374 C CA . ASN A 1 198 ? 8.573 46.052 -7.648 1.00 31.50 195 ASN A CA 1
ATOM 1375 C C . ASN A 1 198 ? 7.650 45.506 -8.733 1.00 37.07 195 ASN A C 1
ATOM 1376 O O . ASN A 1 198 ? 6.502 45.128 -8.435 1.00 38.76 195 ASN A O 1
ATOM 1381 N N . PRO A 1 199 ? 8.102 45.455 -9.986 1.00 37.19 196 PRO A N 1
ATOM 1382 C CA . PRO A 1 199 ? 7.300 44.800 -11.026 1.00 39.38 196 PRO A CA 1
ATOM 1383 C C . PRO A 1 199 ? 7.256 43.296 -10.812 1.00 40.00 196 PRO A C 1
ATOM 1384 O O . PRO A 1 199 ? 8.269 42.664 -10.501 1.00 40.82 196 PRO A O 1
ATOM 1388 N N . TYR A 1 200 ? 6.066 42.726 -10.978 1.00 28.72 197 TYR A N 1
ATOM 1389 C CA . TYR A 1 200 ? 5.875 41.285 -10.870 1.00 34.93 197 TYR A CA 1
ATOM 1390 C C . TYR A 1 200 ? 4.920 40.850 -11.968 1.00 37.50 197 TYR A C 1
ATOM 1391 O O . TYR A 1 200 ? 3.750 41.245 -11.962 1.00 33.51 197 TYR A O 1
ATOM 1400 N N . GLY A 1 201 ? 5.413 40.033 -12.895 1.00 35.37 198 GLY A N 1
ATOM 1401 C CA . GLY A 1 201 ? 4.621 39.706 -14.068 1.00 27.87 198 GLY A CA 1
ATOM 1402 C C . GLY A 1 201 ? 4.255 40.979 -14.802 1.00 27.29 198 GLY A C 1
ATOM 1403 O O . GLY A 1 201 ? 5.100 41.848 -15.045 1.00 30.59 198 GLY A O 1
ATOM 1404 N N . SER A 1 202 ? 2.978 41.112 -15.146 1.00 30.61 199 SER A N 1
ATOM 1405 C CA . SER A 1 202 ? 2.468 42.348 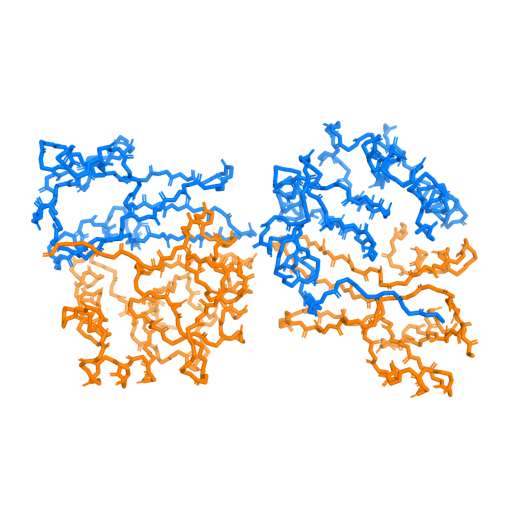-15.721 1.00 32.05 199 SER A CA 1
ATOM 1406 C C . SER A 1 202 ? 2.007 43.342 -14.664 1.00 37.70 199 SER A C 1
ATOM 1407 O O . SER A 1 202 ? 1.498 44.409 -15.021 1.00 34.62 199 SER A O 1
ATOM 1410 N N . GLY A 1 203 ? 2.179 43.025 -13.382 1.00 31.91 200 GLY A N 1
ATOM 1411 C CA . GLY A 1 203 ? 1.698 43.885 -12.319 1.00 30.19 200 GLY A CA 1
ATOM 1412 C C . GLY A 1 203 ? 2.781 44.483 -11.447 1.00 37.82 200 GLY A C 1
ATOM 1413 O O . GLY A 1 203 ? 3.907 44.706 -11.903 1.00 34.58 200 GLY A O 1
ATOM 1414 N N . GLU A 1 204 ? 2.454 44.736 -10.182 1.00 32.67 201 GLU A N 1
ATOM 1415 C CA . GLU A 1 204 ? 3.323 45.515 -9.313 1.00 31.22 201 GLU A CA 1
ATOM 1416 C C . GLU A 1 204 ? 3.007 45.179 -7.862 1.00 39.96 201 GLU A C 1
ATOM 1417 O O . GLU A 1 204 ? 1.877 44.812 -7.531 1.00 37.80 201 GLU A O 1
ATOM 1423 N N . ALA A 1 205 ? 4.017 45.316 -7.002 1.00 39.88 202 ALA A N 1
ATOM 1424 C CA . ALA A 1 205 ? 3.881 44.993 -5.585 1.00 38.11 202 ALA A CA 1
ATOM 1425 C C . ALA A 1 205 ? 4.613 46.036 -4.755 1.00 35.60 202 ALA A C 1
ATOM 1426 O O . ALA A 1 205 ? 5.829 46.197 -4.893 1.00 33.73 202 ALA A O 1
ATOM 1428 N N . TYR A 1 206 ? 3.875 46.734 -3.894 1.00 33.43 203 TYR A N 1
ATOM 1429 C CA . TYR A 1 206 ? 4.428 47.726 -2.983 1.00 27.88 203 TYR A CA 1
ATOM 1430 C C . TYR A 1 206 ? 4.681 47.112 -1.611 1.00 32.41 203 TYR A C 1
ATOM 1431 O O . TYR A 1 206 ? 3.936 46.241 -1.155 1.00 39.17 203 TYR A O 1
ATOM 1440 N N . PHE A 1 207 ? 5.728 47.594 -0.944 1.00 36.10 204 PHE A N 1
ATOM 1441 C CA . PHE A 1 207 ? 6.054 47.191 0.420 1.00 26.21 204 PHE A CA 1
ATOM 1442 C C . PHE A 1 207 ? 6.126 48.432 1.297 1.00 33.62 204 PHE A C 1
ATOM 1443 O O . PHE A 1 207 ? 6.875 49.367 0.995 1.00 34.21 204 PHE A O 1
ATOM 1451 N N . VAL A 1 208 ? 5.349 48.439 2.377 1.00 28.09 205 VAL A N 1
ATOM 1452 C CA . VAL A 1 208 ? 5.351 49.520 3.356 1.00 37.90 205 VAL A CA 1
ATOM 1453 C C . VAL A 1 208 ? 5.930 48.961 4.648 1.00 45.75 205 VAL A C 1
ATOM 1454 O O . VAL A 1 208 ? 5.273 48.176 5.346 1.00 41.74 205 VAL A O 1
ATOM 1458 N N . GLY A 1 209 ? 7.155 49.371 4.975 1.00 45.69 206 GLY A N 1
ATOM 1459 C CA . GLY A 1 209 ? 7.920 48.780 6.053 1.00 41.14 206 GLY A CA 1
ATOM 1460 C C . GLY A 1 209 ? 7.716 49.347 7.439 1.00 42.44 206 GLY A C 1
ATOM 1461 O O . GLY A 1 209 ? 8.353 48.869 8.383 1.00 39.23 206 GLY A O 1
ATOM 1462 N N . CYS A 1 210 ? 6.847 50.342 7.607 1.00 49.02 207 CYS A N 1
ATOM 1463 C CA . CYS A 1 210 ? 6.662 50.979 8.903 1.00 51.54 207 CYS A CA 1
ATOM 1464 C C . CYS A 1 210 ? 5.202 51.368 9.091 1.00 52.72 207 CYS A C 1
ATOM 1465 O O . CYS A 1 210 ? 4.419 51.413 8.139 1.00 55.06 207 CYS A O 1
ATOM 1468 N N . ASP A 1 211 ? 4.850 51.651 10.344 1.00 53.82 208 ASP A N 1
ATOM 1469 C CA . ASP A 1 211 ? 3.526 52.155 10.673 1.00 50.66 208 ASP A CA 1
ATOM 1470 C C . ASP A 1 211 ? 3.471 53.661 10.462 1.00 53.04 208 ASP A C 1
ATOM 1471 O O . ASP A 1 211 ? 4.414 54.386 10.792 1.00 55.78 208 ASP A O 1
ATOM 1476 N N . LEU A 1 212 ? 2.357 54.131 9.909 1.00 57.69 209 LEU A N 1
ATOM 1477 C CA . LEU A 1 212 ? 2.167 55.542 9.622 1.00 56.89 209 LEU A CA 1
ATOM 1478 C C . LEU A 1 212 ? 0.789 55.975 10.094 1.00 51.83 209 LEU A C 1
ATOM 1479 O O . LEU A 1 212 ? -0.170 55.199 10.055 1.00 55.63 209 LEU A O 1
ATOM 1484 N N . ASP A 1 213 ? 0.699 57.222 10.549 1.00 48.91 210 ASP A N 1
ATOM 1485 C CA . ASP A 1 213 ? -0.594 57.783 10.900 1.00 60.47 210 ASP A CA 1
ATOM 1486 C C . ASP A 1 213 ? -1.386 58.102 9.633 1.00 54.79 210 ASP A C 1
ATOM 1487 O O . ASP A 1 213 ? -0.860 58.095 8.516 1.00 53.43 210 ASP A O 1
ATOM 1492 N N . VAL A 1 214 ? -2.679 58.379 9.821 1.00 54.37 211 VAL A N 1
ATOM 1493 C CA . VAL A 1 214 ? -3.558 58.650 8.687 1.00 50.21 211 VAL A CA 1
ATOM 1494 C C . VAL A 1 214 ? -3.057 59.851 7.895 1.00 54.24 211 VAL A C 1
ATOM 1495 O O . VAL A 1 214 ? -3.177 59.896 6.665 1.00 55.42 211 VAL A O 1
ATOM 1499 N N . ALA A 1 215 ? -2.472 60.833 8.584 1.00 62.63 212 ALA A N 1
ATOM 1500 C CA . ALA A 1 215 ? -1.956 62.013 7.898 1.00 61.49 212 ALA A CA 1
ATOM 1501 C C . ALA A 1 215 ? -0.837 61.640 6.932 1.00 64.10 212 ALA A C 1
ATOM 1502 O O . ALA A 1 215 ? -0.845 62.050 5.765 1.00 72.43 212 ALA A O 1
ATOM 1504 N N . ASP A 1 216 ? 0.135 60.851 7.399 1.00 60.31 213 ASP A N 1
ATOM 1505 C CA . ASP A 1 216 ? 1.230 60.438 6.526 1.00 62.49 213 ASP A CA 1
ATOM 1506 C C . ASP A 1 216 ? 0.774 59.411 5.497 1.00 55.43 213 ASP A C 1
ATOM 1507 O O . ASP A 1 216 ? 1.278 59.405 4.367 1.00 49.10 213 ASP A O 1
ATOM 1512 N N . LEU A 1 217 ? -0.166 58.536 5.864 1.00 52.45 214 LEU A N 1
ATOM 1513 C CA . LEU A 1 217 ? -0.679 57.564 4.903 1.00 43.40 214 LEU A CA 1
ATOM 1514 C C . LEU A 1 217 ? -1.353 58.255 3.726 1.00 44.05 214 LEU A C 1
ATOM 1515 O O . LEU A 1 217 ? -1.230 57.807 2.579 1.00 52.64 214 LEU A O 1
ATOM 1520 N N . THR A 1 218 ? -2.072 59.348 3.992 1.00 39.00 215 THR A N 1
ATOM 1521 C CA . THR A 1 218 ? -2.735 60.077 2.916 1.00 45.48 215 THR A CA 1
ATOM 1522 C C . THR A 1 218 ? -1.723 60.619 1.916 1.00 46.59 215 THR A C 1
ATOM 1523 O O . THR A 1 218 ? -1.967 60.604 0.704 1.00 49.53 215 THR A O 1
ATOM 1527 N N . LYS A 1 219 ? -0.575 61.095 2.405 1.00 45.77 216 LYS A N 1
ATOM 1528 C CA . LYS A 1 219 ? 0.464 61.577 1.502 1.00 50.09 216 LYS A CA 1
ATOM 1529 C C . LYS A 1 219 ? 1.060 60.433 0.690 1.00 50.22 216 LYS A C 1
ATOM 1530 O O . LYS A 1 219 ? 1.397 60.609 -0.487 1.00 47.05 216 LYS A O 1
ATOM 1536 N N . LEU A 1 220 ? 1.194 59.253 1.299 1.00 52.99 217 LEU A N 1
ATOM 1537 C CA . LEU A 1 220 ? 1.649 58.083 0.556 1.00 46.88 217 LEU A CA 1
ATOM 1538 C C . LEU A 1 220 ? 0.618 57.671 -0.489 1.00 47.06 217 LEU A C 1
ATOM 1539 O O . LEU A 1 220 ? 0.964 57.398 -1.645 1.00 45.57 217 LEU A O 1
ATOM 1544 N N . VAL A 1 221 ? -0.657 57.621 -0.096 1.00 40.31 218 VAL A N 1
ATOM 1545 C CA . VAL A 1 221 ? -1.713 57.235 -1.029 1.00 40.56 218 VAL A CA 1
ATOM 1546 C C . VAL A 1 221 ? -1.823 58.252 -2.158 1.00 47.65 218 VAL A C 1
ATOM 1547 O O . VAL A 1 221 ? -1.916 57.889 -3.337 1.00 54.73 218 VAL A O 1
ATOM 1551 N N . ARG A 1 222 ? -1.801 59.543 -1.814 1.00 46.70 219 ARG A N 1
ATOM 1552 C CA . ARG A 1 222 ? -1.969 60.581 -2.826 1.00 49.75 219 ARG A CA 1
ATOM 1553 C C . ARG A 1 222 ? -0.807 60.602 -3.810 1.00 49.94 219 ARG A C 1
ATOM 1554 O O . ARG A 1 222 ? -0.984 60.989 -4.970 1.00 50.64 219 ARG A O 1
ATOM 1562 N N . ALA A 1 223 ? 0.379 60.176 -3.374 1.00 46.66 220 ALA A N 1
ATOM 1563 C CA . ALA A 1 223 ? 1.561 60.262 -4.222 1.00 38.66 220 ALA A CA 1
ATOM 1564 C C . ALA A 1 223 ? 1.715 59.060 -5.146 1.00 46.50 220 ALA A C 1
ATOM 1565 O O . ALA A 1 223 ? 2.340 59.183 -6.205 1.00 51.21 220 ALA A O 1
ATOM 1567 N N . TYR A 1 224 ? 1.161 57.903 -4.780 1.00 44.52 221 TYR A N 1
ATOM 1568 C CA . TYR A 1 224 ? 1.452 56.685 -5.529 1.00 40.49 221 TYR A CA 1
ATOM 1569 C C . TYR A 1 224 ? 0.213 55.852 -5.838 1.00 42.03 221 TYR A C 1
ATOM 1570 O O . TYR A 1 224 ? 0.179 55.149 -6.853 1.00 51.61 221 TYR A O 1
ATOM 1579 N N . LEU A 1 225 ? -0.809 55.912 -4.985 1.00 42.06 222 LEU A N 1
ATOM 1580 C CA . LEU A 1 225 ? -1.938 54.998 -5.099 1.00 49.64 222 LEU A CA 1
ATOM 1581 C C . LEU A 1 225 ? -3.252 55.664 -5.479 1.00 52.05 222 LEU A C 1
ATOM 1582 O O . LEU A 1 225 ? -4.204 54.953 -5.821 1.00 49.02 222 LEU A O 1
ATOM 1587 N N . ALA A 1 226 ? -3.338 56.990 -5.424 1.00 55.08 223 ALA A N 1
ATOM 1588 C CA . ALA A 1 226 ? -4.583 57.669 -5.742 1.00 55.53 223 ALA A CA 1
ATOM 1589 C C . ALA A 1 226 ? -4.856 57.623 -7.243 1.00 57.18 223 ALA A C 1
ATOM 1590 O O . ALA A 1 226 ? -3.953 57.438 -8.064 1.00 54.44 223 ALA A O 1
ATOM 1592 N N . ALA A 1 227 ? -6.134 57.788 -7.596 1.00 67.27 224 ALA A N 1
ATOM 1593 C CA . ALA A 1 227 ? -6.517 57.844 -9.002 1.00 72.88 224 ALA A CA 1
ATOM 1594 C C . ALA A 1 227 ? -5.972 59.084 -9.696 1.00 80.05 224 ALA A C 1
ATOM 1595 O O . ALA A 1 227 ? -5.832 59.083 -10.924 1.00 82.89 224 ALA A O 1
ATOM 1597 N N . SER A 1 228 ? -5.661 60.134 -8.942 1.00 82.31 225 SER A N 1
ATOM 1598 C CA . SER A 1 228 ? -5.096 61.353 -9.506 1.00 74.57 225 SER A CA 1
ATOM 1599 C C . SER A 1 228 ? -3.577 61.354 -9.373 1.00 72.14 225 SER A C 1
ATOM 1600 O O . SER A 1 228 ? -2.864 60.933 -10.284 1.00 71.91 225 SER A O 1
ATOM 1602 N N . ALA B 1 3 ? -19.000 48.266 -10.819 1.00 85.43 0 ALA B N 1
ATOM 1603 C CA . ALA B 1 3 ? -19.389 49.619 -10.442 1.00 85.95 0 ALA B CA 1
ATOM 1604 C C . ALA B 1 3 ? -18.864 49.973 -9.054 1.00 85.89 0 ALA B C 1
ATOM 1605 O O . ALA B 1 3 ? -19.438 50.813 -8.360 1.00 91.16 0 ALA B O 1
ATOM 1607 N N . HIS B 1 4 ? -17.769 49.329 -8.655 1.00 71.81 1 HIS B N 1
ATOM 1608 C CA . HIS B 1 4 ? -17.134 49.553 -7.367 1.00 56.64 1 HIS B CA 1
ATOM 1609 C C . HIS B 1 4 ? -15.858 50.375 -7.549 1.00 54.37 1 HIS B C 1
ATOM 1610 O O . HIS B 1 4 ? -15.586 50.917 -8.626 1.00 56.58 1 HIS B O 1
ATOM 1617 N N . SER B 1 5 ? -15.071 50.469 -6.482 1.00 50.12 2 SER B N 1
ATOM 1618 C CA . SER B 1 5 ? -13.838 51.237 -6.500 1.00 43.94 2 SER B CA 1
ATOM 1619 C C . SER B 1 5 ? -12.729 50.469 -7.218 1.00 46.64 2 SER B C 1
ATOM 1620 O O . SER B 1 5 ? -12.827 49.266 -7.474 1.00 50.04 2 SER B O 1
ATOM 1623 N N . ASP B 1 6 ? -11.655 51.190 -7.548 1.00 42.57 3 ASP B N 1
ATOM 1624 C CA . ASP B 1 6 ? -10.474 50.559 -8.124 1.00 36.13 3 ASP B CA 1
ATOM 1625 C C . ASP B 1 6 ? -9.625 49.848 -7.080 1.00 37.35 3 ASP B C 1
ATOM 1626 O O . ASP B 1 6 ? -8.869 48.937 -7.433 1.00 38.83 3 ASP B O 1
ATOM 1631 N N . THR B 1 7 ? -9.738 50.238 -5.813 1.00 31.87 4 THR B N 1
ATOM 1632 C CA . THR B 1 7 ? -8.885 49.732 -4.747 1.00 36.41 4 THR B CA 1
ATOM 1633 C C . THR B 1 7 ? -9.725 48.983 -3.724 1.00 38.05 4 THR B C 1
ATOM 1634 O O . THR B 1 7 ? -10.789 49.460 -3.317 1.00 42.25 4 THR B O 1
ATOM 1638 N N . ALA B 1 8 ? -9.241 47.816 -3.310 1.00 39.44 5 ALA B N 1
ATOM 1639 C CA . ALA B 1 8 ? -9.871 47.020 -2.267 1.00 34.52 5 ALA B CA 1
ATOM 1640 C C . ALA B 1 8 ? -8.884 46.822 -1.127 1.00 32.73 5 ALA B C 1
ATOM 1641 O O . ALA B 1 8 ? -7.757 46.367 -1.346 1.00 36.17 5 ALA B O 1
ATOM 1643 N N . ILE B 1 9 ? -9.303 47.178 0.081 1.00 31.92 6 ILE B N 1
ATOM 1644 C CA . ILE B 1 9 ? -8.537 46.888 1.287 1.00 26.85 6 ILE B CA 1
ATOM 1645 C C . ILE B 1 9 ? -9.054 45.574 1.855 1.00 30.01 6 ILE B C 1
ATOM 1646 O O . ILE B 1 9 ? -10.224 45.472 2.237 1.00 32.76 6 ILE B O 1
ATOM 1651 N N . LEU B 1 10 ? -8.190 44.564 1.896 1.00 30.96 7 LEU B N 1
ATOM 1652 C CA . LEU B 1 10 ? -8.615 43.224 2.269 1.00 28.45 7 LEU B CA 1
ATOM 1653 C C . LEU B 1 10 ? -8.676 43.073 3.781 1.00 33.84 7 LEU B C 1
ATOM 1654 O O . LEU B 1 10 ? -7.786 43.530 4.505 1.00 33.91 7 LEU B O 1
ATOM 1659 N N . PHE B 1 11 ? -9.736 42.422 4.254 1.00 30.03 8 PHE B N 1
ATOM 1660 C CA . PHE B 1 11 ? -9.949 42.173 5.673 1.00 30.50 8 PHE B CA 1
ATOM 1661 C C . PHE B 1 11 ? -9.879 40.677 5.946 1.00 31.76 8 PHE B C 1
ATOM 1662 O O . PHE B 1 11 ? -10.596 39.891 5.316 1.00 35.66 8 PHE B O 1
ATOM 1670 N N . SER B 1 12 ? -9.019 40.291 6.885 1.00 21.32 9 SER B N 1
ATOM 1671 C CA . SER B 1 12 ? -8.836 38.901 7.288 1.00 27.99 9 SER B CA 1
ATOM 1672 C C . SER B 1 12 ? -9.310 38.752 8.728 1.00 32.78 9 SER B C 1
ATOM 1673 O O . SER B 1 12 ? -8.679 39.278 9.650 1.00 36.35 9 SER B O 1
ATOM 1676 N N . ALA B 1 13 ? -10.421 38.036 8.916 1.00 32.12 10 ALA B N 1
ATOM 1677 C CA . ALA B 1 13 ? -10.939 37.816 10.263 1.00 38.95 10 ALA B CA 1
ATOM 1678 C C . ALA B 1 13 ? -9.940 37.049 11.120 1.00 37.17 10 ALA B C 1
ATOM 1679 O O . ALA B 1 13 ? -9.770 37.350 12.308 1.00 35.59 10 ALA B O 1
ATOM 1681 N N . GLU B 1 14 ? -9.267 36.055 10.534 1.00 32.88 11 GLU B N 1
ATOM 1682 C CA . GLU B 1 14 ? -8.264 35.304 11.280 1.00 32.12 11 GLU B CA 1
ATOM 1683 C C . GLU B 1 14 ? -7.131 36.210 11.746 1.00 39.37 11 GLU B C 1
ATOM 1684 O O . GLU B 1 14 ? -6.617 36.050 12.859 1.00 43.20 11 GLU B O 1
ATOM 1690 N N . SER B 1 15 ? -6.732 37.173 10.911 1.00 39.08 12 SER B N 1
ATOM 1691 C CA . SER B 1 15 ? -5.692 38.114 11.317 1.00 37.59 12 SER B CA 1
ATOM 1692 C C . SER B 1 15 ? -6.165 38.992 12.470 1.00 37.98 12 SER B C 1
ATOM 1693 O O . SER B 1 15 ? -5.377 39.338 13.359 1.00 32.82 12 SER B O 1
ATOM 1696 N N . GLU B 1 16 ? -7.449 39.359 12.473 1.00 34.08 13 GLU B N 1
ATOM 1697 C CA . GLU B 1 16 ? -7.994 40.130 13.586 1.00 35.75 13 GLU B CA 1
ATOM 1698 C C . GLU B 1 16 ? -8.029 39.301 14.864 1.00 31.83 13 GLU B C 1
ATOM 1699 O O . GLU B 1 16 ? -7.825 39.833 15.962 1.00 38.88 13 GLU B O 1
ATOM 1705 N N . TRP B 1 17 ? -8.283 37.996 14.742 1.00 35.66 14 TRP B N 1
ATOM 1706 C CA . TRP B 1 17 ? -8.236 37.119 15.909 1.00 32.55 14 TRP B CA 1
ATOM 1707 C C . TRP B 1 17 ? -6.832 37.079 16.500 1.00 36.75 14 TRP B C 1
ATOM 1708 O O . TRP B 1 17 ? -6.655 37.181 17.719 1.00 44.94 14 TRP B O 1
ATOM 1719 N N . ALA B 1 18 ? -5.817 36.933 15.644 1.00 33.24 15 ALA B N 1
ATOM 1720 C CA . ALA B 1 18 ? -4.439 36.970 16.122 1.00 40.61 15 ALA B CA 1
ATOM 1721 C C . ALA B 1 18 ? -4.098 38.324 16.729 1.00 37.25 15 ALA B C 1
ATOM 1722 O O . ALA B 1 18 ? -3.271 38.404 17.644 1.00 41.06 15 ALA B O 1
ATOM 1724 N N . THR B 1 19 ? -4.723 39.394 16.235 1.00 38.46 16 THR B N 1
ATOM 1725 C CA . THR B 1 19 ? -4.522 40.716 16.820 1.00 37.04 16 THR B CA 1
ATOM 1726 C C . THR B 1 19 ? -5.066 40.774 18.243 1.00 39.29 16 THR B C 1
ATOM 1727 O O . THR B 1 19 ? -4.405 41.285 19.155 1.00 40.73 16 THR B O 1
ATOM 1731 N N . ARG B 1 20 ? -6.273 40.241 18.452 1.00 43.95 17 ARG B N 1
ATOM 1732 C CA . ARG B 1 20 ? -6.910 40.283 19.763 1.00 44.52 17 ARG B CA 1
ATOM 1733 C C . ARG B 1 20 ? -6.177 39.449 20.804 1.00 47.14 17 ARG B C 1
ATOM 1734 O O . ARG B 1 20 ? -6.351 39.691 22.004 1.00 53.34 17 ARG B O 1
ATOM 1742 N N . SER B 1 21 ? -5.365 38.478 20.379 1.00 44.46 18 SER B N 1
ATOM 1743 C CA . SER B 1 21 ? -4.752 37.552 21.326 1.00 53.49 18 SER B CA 1
ATOM 1744 C C . SER B 1 21 ? -3.776 38.238 22.273 1.00 56.75 18 SER B C 1
ATOM 1745 O O . SER B 1 21 ? -3.432 37.658 23.308 1.00 64.40 18 SER B O 1
ATOM 1748 N N . GLN B 1 22 ? -3.323 39.449 21.944 1.00 46.93 19 GLN B N 1
ATOM 1749 C CA . GLN B 1 22 ? -2.354 40.196 22.745 1.00 44.51 19 GLN B CA 1
ATOM 1750 C C . GLN B 1 22 ? -1.025 39.457 22.880 1.00 46.47 19 GLN B C 1
ATOM 1751 O O . GLN B 1 22 ? -0.260 39.716 23.815 1.00 57.98 19 GLN B O 1
ATOM 1757 N N . THR B 1 23 ? -0.731 38.541 21.957 1.00 41.01 20 THR B N 1
ATOM 1758 C CA . THR B 1 23 ? 0.467 37.713 22.021 1.00 44.91 20 THR B CA 1
ATOM 1759 C C . THR B 1 23 ? 1.520 38.115 20.995 1.00 51.30 20 THR B C 1
ATOM 1760 O O . THR B 1 23 ? 2.541 37.431 20.869 1.00 48.86 20 THR B O 1
ATOM 1764 N N . LEU B 1 24 ? 1.299 39.201 20.263 1.00 55.50 21 LEU B N 1
ATOM 1765 C CA . LEU B 1 24 ? 2.240 39.656 19.254 1.00 62.39 21 LEU B CA 1
ATOM 1766 C C . LEU B 1 24 ? 3.345 40.497 19.889 1.00 68.45 21 LEU B C 1
ATOM 1767 O O . LEU B 1 24 ? 3.210 40.958 21.026 1.00 65.94 21 LEU B O 1
ATOM 1772 N N . PRO B 1 25 ? 4.460 40.706 19.178 1.00 69.45 22 PRO B N 1
ATOM 1773 C CA . PRO B 1 25 ? 5.562 41.498 19.755 1.00 66.66 22 PRO B CA 1
ATOM 1774 C C . PRO B 1 25 ? 5.202 42.941 20.083 1.00 65.94 22 PRO B C 1
ATOM 1775 O O . PRO B 1 25 ? 6.024 43.632 20.699 1.00 72.97 22 PRO B O 1
ATOM 1779 N N . SER B 1 26 ? 4.021 43.422 19.700 1.00 55.29 23 SER B N 1
ATOM 1780 C CA . SER B 1 26 ? 3.642 44.797 19.995 1.00 54.20 23 SER B CA 1
ATOM 1781 C C . SER B 1 26 ? 2.126 44.916 19.979 1.00 58.50 23 SER B C 1
ATOM 1782 O O . SER B 1 26 ? 1.466 44.374 19.089 1.00 60.92 23 SER B O 1
ATOM 1785 N N . MET B 1 27 ? 1.583 45.631 20.968 1.00 58.63 24 MET B N 1
ATOM 1786 C CA . MET B 1 27 ? 0.147 45.870 21.010 1.00 54.32 24 MET B CA 1
ATOM 1787 C C . MET B 1 27 ? -0.306 46.839 19.927 1.00 52.14 24 MET B C 1
ATOM 1788 O O . MET B 1 27 ? -1.508 46.930 19.659 1.00 63.48 24 MET B O 1
ATOM 1793 N N . LYS B 1 28 ? 0.626 47.566 19.305 1.00 45.09 25 LYS B N 1
ATOM 1794 C CA . LYS B 1 28 ? 0.274 48.451 18.201 1.00 52.24 25 LYS B CA 1
ATOM 1795 C C . LYS B 1 28 ? -0.172 47.675 16.968 1.00 61.64 25 LYS B C 1
ATOM 1796 O O . LYS B 1 28 ? -0.872 48.234 16.117 1.00 67.92 25 LYS B O 1
ATOM 1802 N N . LEU B 1 29 ? 0.213 46.405 16.855 1.00 53.36 26 LEU B N 1
ATOM 1803 C CA . LEU B 1 29 ? -0.246 45.558 15.759 1.00 43.03 26 LEU B CA 1
ATOM 1804 C C . LEU B 1 29 ? -1.743 45.319 15.904 1.00 47.18 26 LEU B C 1
ATOM 1805 O O . LEU B 1 29 ? -2.179 44.573 16.787 1.00 48.66 26 LEU B O 1
ATOM 1810 N N . ASN B 1 30 ? -2.532 45.957 15.043 1.00 47.00 27 ASN B N 1
ATOM 1811 C CA . ASN B 1 30 ? -3.987 45.842 15.079 1.00 41.89 27 ASN B CA 1
ATOM 1812 C C . ASN B 1 30 ? -4.481 45.807 13.640 1.00 43.47 27 ASN B C 1
ATOM 1813 O O . ASN B 1 30 ? -4.356 46.801 12.917 1.00 45.31 27 ASN B O 1
ATOM 1818 N N . HIS B 1 31 ? -5.045 44.670 13.228 1.00 37.96 28 HIS B N 1
ATOM 1819 C CA . HIS B 1 31 ? -5.428 44.504 11.829 1.00 40.36 28 HIS B CA 1
ATOM 1820 C C . HIS B 1 31 ? -6.548 45.463 11.441 1.00 35.98 28 HIS B C 1
ATOM 1821 O O . HIS B 1 31 ? -6.423 46.219 10.470 1.00 31.61 28 HIS B O 1
ATOM 1828 N N . TRP B 1 32 ? -7.654 45.447 12.190 1.00 33.69 29 TRP B N 1
ATOM 1829 C CA . TRP B 1 32 ? -8.798 46.271 11.811 1.00 38.44 29 TRP B CA 1
ATOM 1830 C C . TRP B 1 32 ? -8.490 47.758 11.930 1.00 33.29 29 TRP B C 1
ATOM 1831 O O . TRP B 1 32 ? -8.984 48.555 11.124 1.00 43.29 29 TRP B O 1
ATOM 1842 N N . HIS B 1 33 ? -7.689 48.152 12.922 1.00 27.19 30 HIS B N 1
ATOM 1843 C CA . HIS B 1 33 ? -7.286 49.550 13.013 1.00 38.14 30 HIS B CA 1
ATOM 1844 C C . HIS B 1 33 ? -6.409 49.948 11.835 1.00 43.27 30 HIS B C 1
ATOM 1845 O O . HIS B 1 3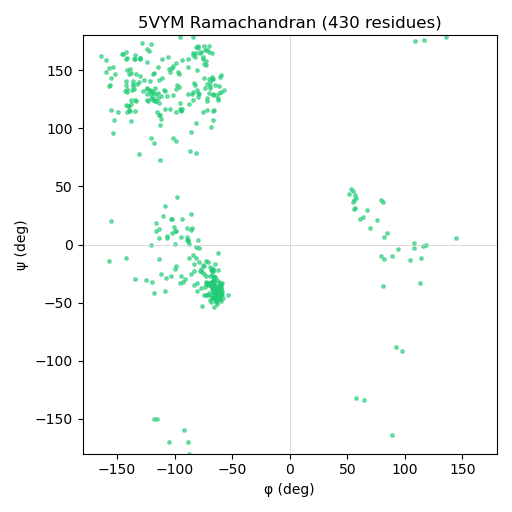3 ? -6.481 51.089 11.365 1.00 40.00 30 HIS B O 1
ATOM 1852 N N . ASP B 1 34 ? -5.584 49.023 11.340 1.00 44.61 31 ASP B N 1
ATOM 1853 C CA . ASP B 1 34 ? -4.795 49.305 10.147 1.00 39.66 31 ASP B CA 1
ATOM 1854 C C . ASP B 1 34 ? -5.692 49.420 8.920 1.00 41.38 31 ASP B C 1
ATOM 1855 O O . ASP B 1 34 ? -5.438 50.243 8.032 1.00 40.76 31 ASP B O 1
ATOM 1860 N N . VAL B 1 35 ? -6.755 48.613 8.864 1.00 35.81 32 VAL B N 1
ATOM 1861 C CA . VAL B 1 35 ? -7.707 48.702 7.760 1.00 38.48 32 VAL B CA 1
ATOM 1862 C C . VAL B 1 35 ? -8.412 50.053 7.767 1.00 39.69 32 VAL B C 1
ATOM 1863 O O . VAL B 1 35 ? -8.574 50.690 6.719 1.00 34.31 32 VAL B O 1
ATOM 1867 N N . ARG B 1 36 ? -8.843 50.513 8.946 1.00 36.49 33 ARG B N 1
ATOM 1868 C CA . ARG B 1 36 ? -9.537 51.796 9.029 1.00 40.48 33 ARG B CA 1
ATOM 1869 C C . ARG B 1 36 ? -8.623 52.949 8.632 1.00 44.07 33 ARG B C 1
ATOM 1870 O O . ARG B 1 36 ? -9.051 53.878 7.937 1.00 43.08 33 ARG B O 1
ATOM 1878 N N . ASP B 1 37 ? -7.361 52.909 9.069 1.00 37.74 34 ASP B N 1
ATOM 1879 C CA . ASP B 1 37 ? -6.425 53.972 8.719 1.00 45.23 34 ASP B CA 1
ATOM 1880 C C . ASP B 1 37 ? -6.203 54.039 7.213 1.00 43.95 34 ASP B C 1
ATOM 1881 O O . ASP B 1 37 ? -6.175 55.129 6.630 1.00 42.31 34 ASP B O 1
ATOM 1886 N N . TRP B 1 38 ? -6.047 52.883 6.563 1.00 41.71 35 TRP B N 1
ATOM 1887 C CA . TRP B 1 38 ? -5.910 52.874 5.111 1.00 35.98 35 TRP B CA 1
ATOM 1888 C C . TRP B 1 38 ? -7.195 53.319 4.425 1.00 41.71 35 TRP B C 1
ATOM 1889 O O . TRP B 1 38 ? -7.140 53.952 3.364 1.00 37.12 35 TRP B O 1
ATOM 1900 N N . TYR B 1 39 ? -8.354 53.002 5.007 1.00 41.76 36 TYR B N 1
ATOM 1901 C CA . TYR B 1 39 ? -9.616 53.436 4.416 1.00 39.74 36 TYR B CA 1
ATOM 1902 C C . TYR B 1 39 ? -9.728 54.955 4.430 1.00 39.70 36 TYR B C 1
ATOM 1903 O O . TYR B 1 39 ? -10.068 55.576 3.416 1.00 40.16 36 TYR B O 1
ATOM 1912 N N . ARG B 1 40 ? -9.452 55.573 5.580 1.00 37.68 37 ARG B N 1
ATOM 1913 C CA . ARG B 1 40 ? -9.528 57.026 5.670 1.00 43.17 37 ARG B CA 1
ATOM 1914 C C . ARG B 1 40 ? -8.455 57.692 4.818 1.00 43.84 37 ARG B C 1
ATOM 1915 O O . ARG B 1 40 ? -8.682 58.781 4.276 1.00 40.44 37 ARG B O 1
ATOM 1923 N N . ALA B 1 41 ? -7.290 57.056 4.680 1.00 48.57 38 ALA B N 1
ATOM 1924 C CA . ALA B 1 41 ? -6.242 57.615 3.831 1.00 43.43 38 ALA B CA 1
ATOM 1925 C C . ALA B 1 41 ? -6.682 57.653 2.373 1.00 46.56 38 ALA B C 1
ATOM 1926 O O . ALA B 1 41 ? -6.507 58.666 1.683 1.00 56.68 38 ALA B O 1
ATOM 1928 N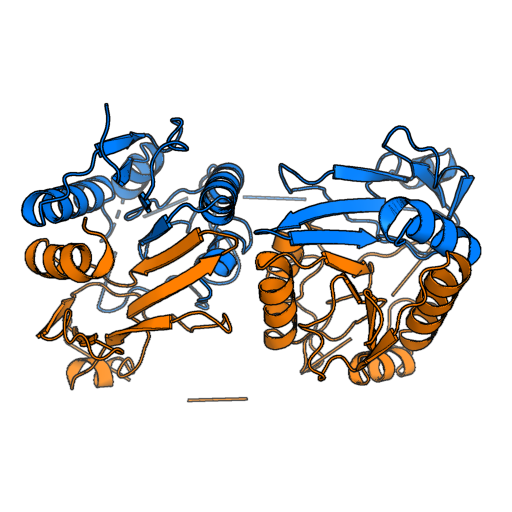 N . PHE B 1 42 ? -7.260 56.553 1.884 1.00 48.53 39 PHE B N 1
ATOM 1929 C CA . PHE B 1 42 ? -7.766 56.538 0.515 1.00 49.66 39 PHE B CA 1
ATOM 1930 C C . PHE B 1 42 ? -8.941 57.492 0.352 1.00 50.30 39 PHE B C 1
ATOM 1931 O O . PHE B 1 42 ? -9.101 58.113 -0.705 1.00 51.42 39 PHE B O 1
ATOM 1939 N N . LEU B 1 43 ? -9.768 57.625 1.389 1.00 48.85 40 LEU B N 1
ATOM 1940 C CA . LEU B 1 43 ? -10.886 58.560 1.330 1.00 45.60 40 LEU B CA 1
ATOM 1941 C C . LEU B 1 43 ? -10.390 60.001 1.293 1.00 49.86 40 LEU B C 1
ATOM 1942 O O . LEU B 1 43 ? -10.867 60.811 0.490 1.00 62.20 40 LEU B O 1
ATOM 1947 N N . ASP B 1 44 ? -9.423 60.338 2.152 1.00 45.85 41 ASP B N 1
ATOM 1948 C CA . ASP B 1 44 ? -8.905 61.701 2.201 1.00 50.26 41 ASP B CA 1
ATOM 1949 C C . ASP B 1 44 ? -8.140 62.083 0.941 1.00 52.67 41 ASP B C 1
ATOM 1950 O O . ASP B 1 44 ? -7.993 63.278 0.661 1.00 55.40 41 ASP B O 1
ATOM 1955 N N . ALA B 1 45 ? -7.651 61.108 0.179 1.00 44.63 42 ALA B N 1
ATOM 1956 C CA . ALA B 1 45 ? -6.910 61.377 -1.045 1.00 42.13 42 ALA B CA 1
ATOM 1957 C C . ALA B 1 45 ? -7.809 61.469 -2.272 1.00 44.71 42 ALA B C 1
ATOM 1958 O O . ALA B 1 45 ? -7.298 61.576 -3.391 1.00 56.99 42 ALA B O 1
ATOM 1960 N N . GLY B 1 46 ? -9.127 61.426 -2.091 1.00 41.91 43 GLY B N 1
ATOM 1961 C CA . GLY B 1 46 ? -10.050 61.545 -3.200 1.00 42.05 43 GLY B CA 1
ATOM 1962 C C . GLY B 1 46 ? -10.295 60.277 -3.985 1.00 54.64 43 GLY B C 1
ATOM 1963 O O . GLY B 1 46 ? -10.969 60.332 -5.021 1.00 58.29 43 GLY B O 1
ATOM 1964 N N . SER B 1 47 ? -9.772 59.135 -3.532 1.00 53.80 44 SER B N 1
ATOM 1965 C CA . SER B 1 47 ? -9.950 57.847 -4.210 1.00 50.37 44 SER B CA 1
ATOM 1966 C C . SER B 1 47 ? -10.396 56.832 -3.160 1.00 47.76 44 SER B C 1
ATOM 1967 O O . SER B 1 47 ? -9.598 56.018 -2.690 1.00 52.02 44 SER B O 1
ATOM 1970 N N . ARG B 1 48 ? -11.676 56.889 -2.797 1.00 40.29 45 ARG B N 1
ATOM 1971 C CA . ARG B 1 48 ? -12.204 56.009 -1.763 1.00 37.79 45 ARG B CA 1
ATOM 1972 C C . ARG B 1 48 ? -12.075 54.549 -2.178 1.00 42.26 45 ARG B C 1
ATOM 1973 O O . ARG B 1 48 ? -12.468 54.166 -3.284 1.00 37.65 45 ARG B O 1
ATOM 1981 N N . ALA B 1 49 ? -11.526 53.737 -1.282 1.00 40.68 46 ALA B N 1
ATOM 1982 C CA . ALA B 1 49 ? -11.362 52.311 -1.505 1.00 39.41 46 ALA B CA 1
ATOM 1983 C C . ALA B 1 49 ? -12.447 51.533 -0.773 1.00 43.07 46 ALA B C 1
ATOM 1984 O O . ALA B 1 49 ? -12.993 51.990 0.235 1.00 49.32 46 ALA B O 1
ATOM 1986 N N . ASP B 1 50 ? -12.761 50.353 -1.297 1.00 40.09 47 ASP B N 1
ATOM 1987 C CA . ASP B 1 50 ? -13.687 49.442 -0.645 1.00 35.02 47 ASP B CA 1
ATOM 1988 C C . ASP B 1 50 ? -12.937 48.545 0.329 1.00 37.76 47 ASP B C 1
ATOM 1989 O O . ASP B 1 50 ? -11.744 48.277 0.166 1.00 45.99 47 ASP B O 1
ATOM 1994 N N . ILE B 1 51 ? -13.648 48.085 1.353 1.00 32.36 48 ILE B N 1
ATOM 1995 C CA . ILE B 1 51 ? -13.139 47.072 2.268 1.00 28.26 48 ILE B CA 1
ATOM 1996 C C . ILE B 1 51 ? -13.807 45.754 1.908 1.00 35.84 48 ILE B C 1
ATOM 1997 O O . ILE B 1 51 ? -15.033 45.622 2.005 1.00 51.60 48 ILE B O 1
ATOM 2002 N N . VAL B 1 52 ? -13.007 44.783 1.479 1.00 32.13 49 VAL B N 1
ATOM 2003 C CA . VAL B 1 52 ? -13.497 43.510 0.966 1.00 30.01 49 VAL B CA 1
ATOM 2004 C C . VAL B 1 52 ? -12.908 42.401 1.820 1.00 38.32 49 VAL B C 1
ATOM 2005 O O . VAL B 1 52 ? -11.707 42.419 2.097 1.00 42.11 49 VAL B O 1
ATOM 2009 N N . PRO B 1 53 ? -13.703 41.430 2.272 1.00 40.58 50 PRO B N 1
ATOM 2010 C CA . PRO B 1 53 ? -13.130 40.280 2.978 1.00 35.34 50 PRO B CA 1
ATOM 2011 C C . PRO B 1 53 ? -12.137 39.534 2.099 1.00 39.81 50 PRO B C 1
ATOM 2012 O O . PRO B 1 53 ? -12.298 39.441 0.880 1.00 35.08 50 PRO B O 1
ATOM 2016 N N . LEU B 1 54 ? -11.100 38.996 2.745 1.00 37.71 51 LEU B N 1
ATOM 2017 C CA . LEU B 1 54 ? -10.031 38.320 2.016 1.00 33.38 51 LEU B CA 1
ATOM 2018 C C . LEU B 1 54 ? -10.560 37.137 1.215 1.00 32.78 51 LEU B C 1
ATOM 2019 O O . LEU B 1 54 ? -10.078 36.861 0.109 1.00 35.46 51 LEU B O 1
ATOM 2024 N N . ALA B 1 55 ? -11.559 36.431 1.748 1.00 34.42 52 ALA B N 1
ATOM 2025 C CA . ALA B 1 55 ? -12.079 35.243 1.081 1.00 40.71 52 ALA B CA 1
ATOM 2026 C C . ALA B 1 55 ? -12.909 35.563 -0.156 1.00 40.14 52 ALA B C 1
ATOM 2027 O O . ALA B 1 55 ? -13.170 34.655 -0.951 1.00 40.61 52 ALA B O 1
ATOM 2029 N N . TYR B 1 56 ? -13.325 36.813 -0.343 1.00 41.92 53 TYR B N 1
ATOM 2030 C CA . TYR B 1 56 ? -14.191 37.152 -1.461 1.00 42.13 53 TYR B CA 1
ATOM 2031 C C . TYR B 1 56 ? -13.384 37.299 -2.750 1.00 42.90 53 TYR B C 1
ATOM 2032 O O . TYR B 1 56 ? -12.151 37.329 -2.750 1.00 41.77 53 TYR B O 1
ATOM 2041 N N . ASP B 1 57 ? -14.108 37.392 -3.864 1.00 42.52 54 ASP B N 1
ATOM 2042 C CA . ASP B 1 57 ? -13.507 37.506 -5.192 1.00 43.38 54 ASP B CA 1
ATOM 2043 C C . ASP B 1 57 ? -13.208 38.975 -5.464 1.00 48.28 54 ASP B C 1
ATOM 2044 O O . ASP B 1 57 ? -14.083 39.731 -5.893 1.00 54.38 54 ASP B O 1
ATOM 2049 N N . TRP B 1 58 ? -11.962 39.383 -5.221 1.00 38.98 55 TRP B N 1
ATOM 2050 C CA . TRP B 1 58 ? -11.513 40.740 -5.502 1.00 35.80 55 TRP B CA 1
ATOM 2051 C C . TRP B 1 58 ? -10.665 40.821 -6.766 1.00 35.84 55 TRP B C 1
ATOM 2052 O O . TRP B 1 58 ? -9.889 41.769 -6.924 1.00 33.76 55 TRP B O 1
ATOM 2063 N N . SER B 1 59 ? -10.801 39.847 -7.669 1.00 34.43 56 SER B N 1
ATOM 2064 C CA . SER B 1 59 ? -10.003 39.836 -8.889 1.00 47.36 56 SER B CA 1
ATOM 2065 C C . SER B 1 59 ? -10.359 40.979 -9.831 1.00 38.50 56 SER B C 1
ATOM 2066 O O . SER B 1 59 ? -9.540 41.338 -10.684 1.00 38.33 56 SER B O 1
ATOM 2069 N N . SER B 1 60 ? -11.554 41.557 -9.698 1.00 38.92 57 SER B N 1
ATOM 2070 C CA . SER B 1 60 ? -11.977 42.644 -10.571 1.00 43.29 57 SER B CA 1
ATOM 2071 C C . SER B 1 60 ? -11.421 43.999 -10.151 1.00 39.97 57 SER B C 1
ATOM 2072 O O . SER B 1 60 ? -11.530 44.958 -10.922 1.00 42.51 57 SER B O 1
ATOM 2075 N N . TYR B 1 61 ? -10.838 44.108 -8.961 1.00 34.85 58 TYR B N 1
ATOM 2076 C CA . TYR B 1 61 ? -10.226 45.360 -8.547 1.00 33.98 58 TYR B CA 1
ATOM 2077 C C . TYR B 1 61 ? -8.889 45.558 -9.255 1.00 37.68 58 TYR B C 1
ATOM 2078 O O . TYR B 1 61 ? -8.291 44.620 -9.790 1.00 46.56 58 TYR B O 1
ATOM 2087 N N . LYS B 1 62 ? -8.421 46.804 -9.258 1.00 31.42 59 LYS B N 1
ATOM 2088 C CA . LYS B 1 62 ? -7.137 47.111 -9.874 1.00 33.70 59 LYS B CA 1
ATOM 2089 C C . LYS B 1 62 ? -5.993 47.115 -8.872 1.00 35.18 59 LYS B C 1
ATOM 2090 O O . LYS B 1 62 ? -4.868 46.742 -9.224 1.00 36.35 59 LYS B O 1
ATOM 2096 N N . THR B 1 63 ? -6.256 47.522 -7.633 1.00 31.42 60 THR B N 1
ATOM 2097 C CA . THR B 1 63 ? -5.259 47.550 -6.576 1.00 26.08 60 THR B CA 1
ATOM 2098 C C . THR B 1 63 ? -5.832 46.881 -5.337 1.00 34.14 60 THR B C 1
ATOM 2099 O O . THR B 1 63 ? -7.011 47.057 -5.014 1.00 37.84 60 THR B O 1
ATOM 2103 N N . VAL B 1 64 ? -4.995 46.107 -4.653 1.00 31.38 61 VAL B N 1
ATOM 2104 C CA . VAL B 1 64 ? -5.382 45.384 -3.449 1.00 33.72 61 VAL B CA 1
ATOM 2105 C C . VAL B 1 64 ? -4.378 45.718 -2.354 1.00 35.14 61 VAL B C 1
ATOM 2106 O O . VAL B 1 64 ? -3.164 45.694 -2.591 1.00 35.64 61 VAL B O 1
ATOM 2110 N N . VAL B 1 65 ? -4.882 46.051 -1.166 1.00 30.84 62 VAL B N 1
ATOM 2111 C CA . VAL B 1 65 ? -4.058 46.479 -0.039 1.00 35.17 62 VAL B CA 1
ATOM 2112 C C . VAL B 1 65 ? -4.253 45.495 1.105 1.00 34.79 62 VAL B C 1
ATOM 2113 O O . VAL B 1 65 ? -5.391 45.154 1.448 1.00 40.60 62 VAL B O 1
ATOM 2117 N N . LEU B 1 66 ? -3.145 45.043 1.697 1.00 31.80 63 LEU B N 1
ATOM 2118 C CA . LEU B 1 66 ? -3.163 44.105 2.819 1.00 33.14 63 LEU B CA 1
ATOM 2119 C C . LEU B 1 66 ? -2.474 44.748 4.016 1.00 33.21 63 LEU B C 1
ATOM 2120 O O . LEU B 1 66 ? -1.248 44.632 4.176 1.00 37.68 63 LEU B O 1
ATOM 2125 N N . PRO B 1 67 ? -3.219 45.429 4.886 1.00 27.90 64 PRO B N 1
ATOM 2126 C CA . PRO B 1 67 ? -2.603 46.041 6.067 1.00 33.04 64 PRO B CA 1
ATOM 2127 C C . PRO B 1 67 ? -2.678 45.145 7.294 1.00 34.40 64 PRO B C 1
ATOM 2128 O O . PRO B 1 67 ? -3.770 44.872 7.803 1.00 43.78 64 PRO B O 1
ATOM 2132 N N . THR B 1 68 ? -1.519 44.693 7.774 1.00 37.63 65 THR B N 1
ATOM 2133 C CA . THR B 1 68 ? -1.427 43.803 8.932 1.00 40.10 65 THR B CA 1
ATOM 2134 C C . THR B 1 68 ? -2.321 42.577 8.746 1.00 37.23 65 THR B C 1
ATOM 2135 O O . THR B 1 68 ? -3.104 42.196 9.620 1.00 39.42 65 THR B O 1
ATOM 2139 N N . VAL B 1 69 ? -2.214 41.964 7.571 1.00 35.97 66 VAL B N 1
ATOM 2140 C CA . VAL B 1 69 ? -2.877 40.677 7.310 1.00 31.14 66 VAL B CA 1
ATOM 2141 C C . VAL B 1 69 ? -1.899 39.610 7.788 1.00 35.91 66 VAL B C 1
ATOM 2142 O O . VAL B 1 69 ? -1.149 39.003 7.020 1.00 45.91 66 VAL B O 1
ATOM 2146 N N . LEU B 1 70 ? -1.898 39.390 9.105 1.00 32.54 67 LEU B N 1
ATOM 2147 C CA . LEU B 1 70 ? -0.898 38.519 9.717 1.00 38.00 67 LEU B CA 1
ATOM 2148 C C . LEU B 1 70 ? -1.026 37.085 9.222 1.00 37.55 67 LEU B C 1
ATOM 2149 O O . LEU B 1 70 ? -0.017 36.409 8.989 1.00 37.74 67 LEU B O 1
ATOM 2154 N N . ILE B 1 71 ? -2.254 36.603 9.059 1.00 30.58 68 ILE B N 1
ATOM 2155 C CA . ILE B 1 71 ? -2.509 35.230 8.644 1.00 35.86 68 ILE B CA 1
ATOM 2156 C C . ILE B 1 71 ? -2.707 35.220 7.136 1.00 38.01 68 ILE B C 1
ATOM 2157 O O . ILE B 1 71 ? -3.651 35.831 6.621 1.00 42.12 68 ILE B O 1
ATOM 2162 N N . LEU B 1 72 ? -1.814 34.533 6.427 1.00 33.30 69 LEU B N 1
ATOM 2163 C CA . LEU B 1 72 ? -1.928 34.341 4.987 1.00 30.52 69 LEU B CA 1
ATOM 2164 C C . LEU B 1 72 ? -1.650 32.881 4.678 1.00 34.12 69 LEU B C 1
ATOM 2165 O O . LEU B 1 72 ? -0.532 32.401 4.890 1.00 37.91 69 LEU B O 1
ATOM 2170 N N . SER B 1 73 ? -2.666 32.176 4.191 1.00 33.95 70 SER B N 1
ATOM 2171 C CA . SER B 1 73 ? -2.471 30.809 3.747 1.00 34.16 70 SER B CA 1
ATOM 2172 C C . SER B 1 73 ? -1.636 30.790 2.468 1.00 37.13 70 SER B C 1
ATOM 2173 O O . SER B 1 73 ? -1.430 31.814 1.810 1.00 36.93 70 SER B O 1
ATOM 2176 N N . ALA B 1 74 ? -1.141 29.601 2.121 1.00 36.19 71 ALA B N 1
ATOM 2177 C CA . ALA B 1 74 ? -0.430 29.453 0.857 1.00 38.88 71 ALA B CA 1
ATOM 2178 C C . ALA B 1 74 ? -1.349 29.744 -0.323 1.00 36.36 71 ALA B C 1
ATOM 2179 O O . ALA B 1 74 ? -0.943 30.397 -1.291 1.00 35.81 71 ALA B O 1
ATOM 2181 N N . ALA B 1 75 ? -2.600 29.281 -0.248 1.00 28.32 72 ALA B N 1
ATOM 2182 C CA . ALA B 1 75 ? -3.538 29.496 -1.344 1.00 26.70 72 ALA B CA 1
ATOM 2183 C C . ALA B 1 75 ? -3.848 30.976 -1.526 1.00 36.04 72 ALA B C 1
ATOM 2184 O O . ALA B 1 75 ? -4.006 31.449 -2.657 1.00 41.32 72 ALA B O 1
ATOM 2186 N N . ASP B 1 76 ? -3.937 31.726 -0.426 1.00 35.94 73 ASP B N 1
ATOM 2187 C CA . ASP B 1 76 ? -4.221 33.153 -0.538 1.00 38.31 73 ASP B CA 1
ATOM 2188 C C . ASP B 1 76 ? -3.011 33.920 -1.057 1.00 35.91 73 ASP B C 1
ATOM 2189 O O . ASP B 1 76 ? -3.162 34.879 -1.824 1.00 27.91 73 ASP B O 1
ATOM 2194 N N . THR B 1 77 ? -1.804 33.520 -0.651 1.00 36.02 74 THR B N 1
ATOM 2195 C CA . THR B 1 77 ? -0.604 34.113 -1.234 1.00 34.55 74 THR B CA 1
ATOM 2196 C C . THR B 1 77 ? -0.538 33.831 -2.730 1.00 41.12 74 THR B C 1
ATOM 2197 O O . THR B 1 77 ? -0.116 34.687 -3.517 1.00 39.42 74 THR B O 1
ATOM 2201 N N . GLN B 1 78 ? -0.971 32.636 -3.141 1.00 34.91 75 GLN B N 1
ATOM 2202 C CA . GLN B 1 78 ? -1.025 32.310 -4.562 1.00 31.96 75 GLN B CA 1
ATOM 2203 C C . GLN B 1 78 ? -2.057 33.167 -5.286 1.00 36.57 75 GLN B C 1
ATOM 2204 O O . GLN B 1 78 ? -1.847 33.556 -6.441 1.00 37.95 75 GLN B O 1
ATOM 2210 N N . ARG B 1 79 ? -3.179 33.471 -4.626 1.00 22.99 76 ARG B N 1
ATOM 2211 C CA . ARG B 1 79 ? -4.185 34.330 -5.245 1.00 28.61 76 ARG B CA 1
ATOM 2212 C C . ARG B 1 79 ? -3.634 35.726 -5.502 1.00 34.51 76 ARG B C 1
ATOM 2213 O O . ARG B 1 79 ? -3.934 36.341 -6.532 1.00 31.54 76 ARG B O 1
ATOM 2221 N N . LEU B 1 80 ? -2.825 36.244 -4.574 1.00 27.40 77 LEU B N 1
ATOM 2222 C CA . LEU B 1 80 ? -2.189 37.540 -4.788 1.00 30.83 77 LEU B CA 1
ATOM 2223 C C . LEU B 1 80 ? -1.192 37.482 -5.938 1.00 31.51 77 LEU B C 1
ATOM 2224 O O . LEU B 1 80 ? -1.128 38.405 -6.758 1.00 29.32 77 LEU B O 1
ATOM 2229 N N . ALA B 1 81 ? -0.408 36.403 -6.016 1.00 34.10 78 ALA B N 1
ATOM 2230 C CA . ALA B 1 81 ? 0.569 36.277 -7.092 1.00 34.88 78 ALA B CA 1
ATOM 2231 C C . ALA B 1 81 ? -0.116 36.185 -8.449 1.00 33.20 78 ALA B C 1
ATOM 2232 O O . ALA B 1 81 ? 0.318 36.824 -9.414 1.00 35.36 78 ALA B O 1
ATOM 2234 N N . ASP B 1 82 ? -1.188 35.394 -8.543 1.00 33.85 79 ASP B N 1
ATOM 2235 C CA . ASP B 1 82 ? -1.957 35.337 -9.783 1.00 34.82 79 ASP B CA 1
ATOM 2236 C C . ASP B 1 82 ? -2.567 36.694 -10.109 1.00 36.31 79 ASP B C 1
ATOM 2237 O O . ASP B 1 82 ? -2.554 37.129 -11.267 1.00 38.06 79 ASP B O 1
ATOM 2242 N N . PHE B 1 83 ? -3.106 37.375 -9.097 1.00 39.23 80 PHE B N 1
ATOM 2243 C CA . PHE B 1 83 ? -3.706 38.687 -9.311 1.00 36.35 80 PHE B CA 1
ATOM 2244 C C . PHE B 1 83 ? -2.671 39.689 -9.808 1.00 41.56 80 PHE B C 1
ATOM 2245 O O . PHE B 1 83 ? -2.930 40.456 -10.742 1.00 47.64 80 PHE B O 1
ATOM 2253 N N . ALA B 1 84 ? -1.483 39.688 -9.200 1.00 40.15 81 ALA B N 1
ATOM 2254 C CA . ALA B 1 84 ? -0.462 40.660 -9.577 1.00 31.39 81 ALA B CA 1
ATOM 2255 C C . ALA B 1 84 ? 0.168 40.317 -10.921 1.00 32.99 81 ALA B C 1
ATOM 2256 O O . ALA B 1 84 ? 0.363 41.202 -11.760 1.00 35.59 81 ALA B O 1
ATOM 2258 N N . ALA B 1 85 ? 0.487 39.039 -11.148 1.00 29.22 82 ALA B N 1
ATOM 2259 C CA . ALA B 1 85 ? 1.142 38.647 -12.392 1.00 33.31 82 ALA B CA 1
ATOM 2260 C C . ALA B 1 85 ? 0.280 38.927 -13.615 1.00 40.21 82 ALA B C 1
ATOM 2261 O O . ALA B 1 85 ? 0.817 39.039 -14.722 1.00 40.43 82 ALA B O 1
ATOM 2263 N N . ALA B 1 86 ? -1.034 39.043 -13.444 1.00 39.45 83 ALA B N 1
ATOM 2264 C CA . ALA B 1 86 ? -1.937 39.364 -14.540 1.00 33.49 83 ALA B CA 1
ATOM 2265 C C . ALA B 1 86 ? -2.127 40.863 -14.733 1.00 33.17 83 ALA B C 1
ATOM 2266 O O . ALA B 1 86 ? -2.927 41.266 -15.584 1.00 37.26 83 ALA B O 1
ATOM 2268 N N . GLY B 1 87 ? -1.421 41.693 -13.970 1.00 30.57 84 GLY B N 1
ATOM 2269 C CA . GLY B 1 87 ? -1.498 43.137 -14.120 1.00 33.42 84 GLY B CA 1
ATOM 2270 C C . GLY B 1 87 ? -2.002 43.887 -12.903 1.00 38.27 84 GLY B C 1
ATOM 2271 O O . GLY B 1 87 ? -2.092 45.121 -12.958 1.00 39.63 84 GLY B O 1
ATOM 2272 N N . GLY B 1 88 ? -2.339 43.216 -11.801 1.00 36.48 85 GLY B N 1
ATOM 2273 C CA . GLY B 1 88 ? -2.842 43.916 -10.641 1.00 35.95 85 GLY B CA 1
ATOM 2274 C C . GLY B 1 88 ? -1.738 44.509 -9.786 1.00 36.88 85 GLY B C 1
ATOM 2275 O O . GLY B 1 88 ? -0.570 44.131 -9.872 1.00 39.21 85 GLY B O 1
ATOM 2276 N N . ARG B 1 89 ? -2.129 45.464 -8.946 1.00 25.01 86 ARG B N 1
ATOM 2277 C CA . ARG B 1 89 ? -1.225 46.117 -8.009 1.00 28.89 86 ARG B CA 1
ATOM 2278 C C . ARG B 1 89 ? -1.540 45.644 -6.597 1.00 31.59 86 ARG B C 1
ATOM 2279 O O . ARG B 1 89 ? -2.707 45.624 -6.191 1.00 37.98 86 ARG B O 1
ATOM 2287 N N . VAL B 1 90 ? -0.504 45.259 -5.858 1.00 31.97 87 VAL B N 1
ATOM 2288 C CA . VAL B 1 90 ? -0.643 44.730 -4.506 1.00 29.54 87 VAL B CA 1
ATOM 2289 C C . VAL B 1 90 ? 0.213 45.570 -3.570 1.00 33.91 87 VAL B C 1
ATOM 2290 O O . VAL B 1 90 ? 1.397 45.798 -3.841 1.00 37.28 87 VAL B O 1
ATOM 2294 N N . VAL B 1 91 ? -0.386 46.034 -2.477 1.00 22.73 88 VAL B N 1
ATOM 2295 C CA . VAL B 1 91 ? 0.316 46.799 -1.451 1.00 22.29 88 VAL B CA 1
ATOM 2296 C C . VAL B 1 91 ? 0.344 45.952 -0.187 1.00 33.59 88 VAL B C 1
ATOM 2297 O O . VAL B 1 91 ? -0.710 45.558 0.329 1.00 32.56 88 VAL B O 1
ATOM 2301 N N . VAL B 1 92 ? 1.545 45.669 0.310 1.00 28.86 89 VAL B N 1
ATOM 2302 C CA . VAL B 1 92 ? 1.746 44.744 1.421 1.00 31.24 89 VAL B CA 1
ATOM 2303 C C . VAL B 1 92 ? 2.331 45.514 2.596 1.00 36.75 89 VAL B C 1
ATOM 2304 O O . VAL B 1 92 ? 3.386 46.149 2.468 1.00 41.47 89 VAL B O 1
ATOM 2308 N N . GLY B 1 93 ? 1.650 45.450 3.744 1.00 34.02 90 GLY B N 1
ATOM 2309 C CA . GLY B 1 93 ? 2.163 46.071 4.944 1.00 25.24 90 GLY B CA 1
ATOM 2310 C C . GLY B 1 93 ? 3.251 45.247 5.610 1.00 37.06 90 GLY B C 1
ATOM 2311 O O . GLY B 1 93 ? 3.438 44.063 5.330 1.00 44.25 90 GLY B O 1
ATOM 2312 N N . TYR B 1 94 ? 3.971 45.899 6.527 1.00 32.79 91 TYR B N 1
ATOM 2313 C CA . TYR B 1 94 ? 5.140 45.272 7.138 1.00 30.44 91 TYR B CA 1
ATOM 2314 C C . TYR B 1 94 ? 4.767 44.056 7.978 1.00 37.09 91 TYR B C 1
ATOM 2315 O O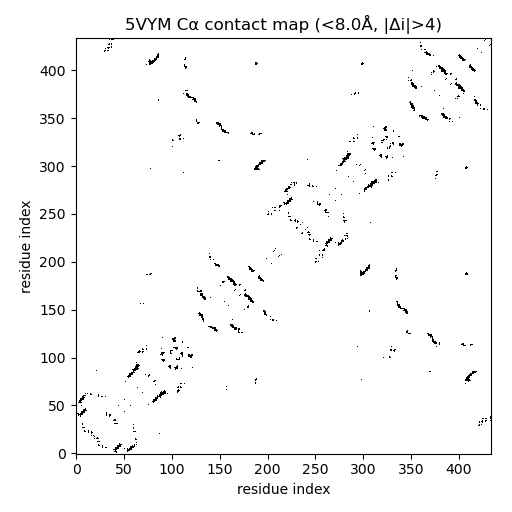 . TYR B 1 94 ? 5.580 43.137 8.129 1.00 33.55 91 TYR B O 1
ATOM 2324 N N . ALA B 1 95 ? 3.552 44.024 8.528 1.00 38.97 92 ALA B N 1
ATOM 2325 C CA . ALA B 1 95 ? 3.114 42.930 9.384 1.00 39.42 92 ALA B CA 1
ATOM 2326 C C . ALA B 1 95 ? 2.194 41.952 8.663 1.00 44.02 92 ALA B C 1
ATOM 2327 O O . ALA B 1 95 ? 1.442 41.220 9.316 1.00 50.36 92 ALA B O 1
ATOM 2329 N N . THR B 1 96 ? 2.244 41.916 7.335 1.00 36.37 93 THR B N 1
ATOM 2330 C CA . THR B 1 96 ? 1.384 41.054 6.534 1.00 35.80 93 THR B CA 1
ATOM 2331 C C . THR B 1 96 ? 2.137 39.792 6.132 1.00 38.06 93 THR B C 1
ATOM 2332 O O . THR B 1 96 ? 3.293 39.862 5.701 1.00 41.74 93 THR B O 1
ATOM 2336 N N . GLY B 1 97 ? 1.485 38.643 6.285 1.00 41.21 94 GLY B N 1
ATOM 2337 C CA . GLY B 1 97 ? 2.039 37.395 5.797 1.00 38.72 94 GLY B CA 1
ATOM 2338 C C . GLY B 1 97 ? 3.071 36.754 6.696 1.00 32.08 94 GLY B C 1
ATOM 2339 O O . GLY B 1 97 ? 4.035 36.159 6.199 1.00 40.05 94 GLY B O 1
ATOM 2340 N N . LEU B 1 98 ? 2.893 36.848 8.012 1.00 36.34 95 LEU B N 1
ATOM 2341 C CA . LEU B 1 98 ? 3.847 36.271 8.951 1.00 37.07 95 LEU B CA 1
ATOM 2342 C C . LEU B 1 98 ? 3.463 34.869 9.400 1.00 34.04 95 LEU B C 1
ATOM 2343 O O . LEU B 1 98 ? 4.343 34.078 9.759 1.00 33.08 95 LEU B O 1
ATOM 2348 N N . ILE B 1 99 ? 2.172 34.542 9.389 1.00 32.45 96 ILE B N 1
ATOM 2349 C CA . ILE B 1 99 ? 1.668 33.296 9.947 1.00 34.46 96 ILE B CA 1
ATOM 2350 C C . ILE B 1 99 ? 0.760 32.627 8.923 1.00 39.17 96 ILE B C 1
ATOM 2351 O O . ILE B 1 99 ? 0.053 33.296 8.162 1.00 38.09 96 ILE B O 1
ATOM 2356 N N . ASP B 1 100 ? 0.787 31.294 8.899 1.00 37.58 97 ASP B N 1
ATOM 2357 C CA . ASP B 1 100 ? -0.023 30.533 7.961 1.00 37.90 97 ASP B CA 1
ATOM 2358 C C . ASP B 1 100 ? -1.410 30.268 8.551 1.00 41.14 97 ASP B C 1
ATOM 2359 O O . ASP B 1 100 ? -1.725 30.669 9.674 1.00 37.73 97 ASP B O 1
ATOM 2364 N N . GLU B 1 101 ? -2.250 29.570 7.781 1.00 39.61 98 GLU B N 1
ATOM 2365 C CA . GLU B 1 101 ? -3.639 29.365 8.182 1.00 42.79 98 GLU B CA 1
ATOM 2366 C C . GLU B 1 101 ? -3.774 28.441 9.385 1.00 45.24 98 GLU B C 1
ATOM 2367 O O . GLU B 1 101 ? -4.818 28.458 10.046 1.00 55.67 98 GLU B O 1
ATOM 2373 N N . HIS B 1 102 ? -2.756 27.635 9.681 1.00 40.83 99 HIS B N 1
ATOM 2374 C CA . HIS B 1 102 ? -2.749 26.794 10.869 1.00 39.15 99 HIS B CA 1
ATOM 2375 C C . HIS B 1 102 ? -2.148 27.498 12.076 1.00 36.67 99 HIS B C 1
ATOM 2376 O O . HIS B 1 102 ? -1.831 26.836 13.070 1.00 41.86 99 HIS B O 1
ATOM 2383 N N . PHE B 1 103 ? -1.987 28.820 12.005 1.00 30.65 100 PHE B N 1
ATOM 2384 C CA . PHE B 1 103 ? -1.393 29.616 13.079 1.00 31.12 100 PHE B CA 1
ATOM 2385 C C . PHE B 1 103 ? 0.009 29.126 13.436 1.00 33.92 100 PHE B C 1
ATOM 2386 O O . PHE B 1 103 ? 0.376 29.028 14.608 1.00 44.30 100 PHE B O 1
ATOM 2394 N N . HIS B 1 104 ? 0.799 28.820 12.410 1.00 35.20 101 HIS B N 1
ATOM 2395 C CA . HIS B 1 104 ? 2.220 28.540 12.549 1.00 36.72 101 HIS B CA 1
ATOM 2396 C C . HIS B 1 104 ? 3.013 29.634 11.849 1.00 37.95 101 HIS B C 1
ATOM 2397 O O . HIS B 1 104 ? 2.619 30.110 10.779 1.00 38.61 101 HIS B O 1
ATOM 2404 N N . THR B 1 105 ? 4.131 30.029 12.452 1.00 40.37 102 THR B N 1
ATOM 2405 C CA . THR B 1 105 ? 4.972 31.058 11.855 1.00 34.00 102 THR B CA 1
ATOM 2406 C C . THR B 1 105 ? 5.547 30.574 10.529 1.00 40.99 102 THR B C 1
ATOM 2407 O O . THR B 1 105 ? 6.115 29.481 10.447 1.00 42.68 102 THR B O 1
ATOM 2411 N N . TRP B 1 106 ? 5.387 31.390 9.486 1.00 39.39 103 TRP B N 1
ATOM 2412 C CA . TRP B 1 106 ? 6.011 31.088 8.204 1.00 33.06 103 TRP B CA 1
ATOM 2413 C C . TRP B 1 106 ? 7.527 31.078 8.351 1.00 41.06 103 TRP B C 1
ATOM 2414 O O . TRP B 1 106 ? 8.125 32.047 8.829 1.00 39.85 103 TRP B O 1
ATOM 2425 N N . LEU B 1 107 ? 8.146 29.979 7.935 1.00 38.12 104 LEU B N 1
ATOM 2426 C CA . LEU B 1 107 ? 9.586 29.802 8.040 1.00 39.43 104 LEU B CA 1
ATOM 2427 C C . LEU B 1 107 ? 10.261 30.111 6.709 1.00 35.52 104 LEU B C 1
ATOM 2428 O O . LEU B 1 107 ? 9.641 30.040 5.646 1.00 43.16 104 LEU B O 1
ATOM 2433 N N . GLY B 1 108 ? 11.543 30.468 6.779 1.00 36.56 105 GLY B N 1
ATOM 2434 C CA . GLY B 1 108 ? 12.362 30.664 5.596 1.00 36.93 105 GLY B CA 1
ATOM 2435 C C . GLY B 1 108 ? 12.719 32.102 5.263 1.00 41.13 105 GLY B C 1
ATOM 2436 O O . GLY B 1 108 ? 13.401 32.329 4.257 1.00 45.11 105 GLY B O 1
ATOM 2437 N N . GLY B 1 109 ? 12.296 33.082 6.061 1.00 38.53 106 GLY B N 1
ATOM 2438 C CA . GLY B 1 109 ? 12.633 34.467 5.775 1.00 34.70 106 GLY B CA 1
ATOM 2439 C C . GLY B 1 109 ? 11.466 35.427 5.928 1.00 38.52 106 GLY B C 1
ATOM 2440 O O . GLY B 1 109 ? 10.345 35.007 6.234 1.00 40.25 106 GLY B O 1
ATOM 2441 N N . TYR B 1 110 ? 11.709 36.721 5.705 1.00 36.91 107 TYR B N 1
ATOM 2442 C CA . TYR B 1 110 ? 10.669 37.721 5.886 1.00 36.83 107 TYR B CA 1
ATOM 2443 C C . TYR B 1 110 ? 10.457 38.533 4.614 1.00 39.63 107 TYR B C 1
ATOM 2444 O O . TYR B 1 110 ? 11.432 38.954 3.979 1.00 41.10 107 TYR B O 1
ATOM 2453 N N . PRO B 1 111 ? 9.195 38.763 4.207 1.00 31.97 108 PRO B N 1
ATOM 2454 C CA . PRO B 1 111 ? 7.997 38.124 4.771 1.00 37.83 108 PRO B CA 1
ATOM 2455 C C . PRO B 1 111 ? 7.873 36.673 4.313 1.00 41.77 108 PRO B C 1
ATOM 2456 O O . PRO B 1 111 ? 8.201 36.361 3.170 1.00 45.48 108 PRO B O 1
ATOM 2460 N N . GLY B 1 112 ? 7.404 35.798 5.199 1.00 37.27 109 GLY B N 1
ATOM 2461 C CA . GLY B 1 112 ? 7.481 34.371 4.958 1.00 28.33 109 GLY B CA 1
ATOM 2462 C C . GLY B 1 112 ? 6.339 33.741 4.198 1.00 29.51 109 GLY B C 1
ATOM 2463 O O . GLY B 1 112 ? 6.465 32.587 3.780 1.00 41.10 109 GLY B O 1
ATOM 2464 N N . ALA B 1 113 ? 5.233 34.457 4.003 1.00 28.66 110 ALA B N 1
ATOM 2465 C CA . ALA B 1 113 ? 4.056 33.862 3.380 1.00 34.19 110 ALA B CA 1
ATOM 2466 C C . ALA B 1 113 ? 4.376 33.346 1.981 1.00 43.10 110 ALA B C 1
ATOM 2467 O O . ALA B 1 113 ? 4.983 34.049 1.168 1.00 39.90 110 ALA B O 1
ATOM 2469 N N . GLY B 1 114 ? 3.969 32.108 1.709 1.00 41.59 111 GLY B N 1
ATOM 2470 C CA . GLY B 1 114 ? 4.179 31.508 0.408 1.00 37.54 111 GLY B CA 1
ATOM 2471 C C . GLY B 1 114 ? 5.533 30.872 0.196 1.00 39.47 111 GLY B C 1
ATOM 2472 O O . GLY B 1 114 ? 5.853 30.513 -0.944 1.00 44.07 111 GLY B O 1
ATOM 2473 N N . ASP B 1 115 ? 6.336 30.721 1.252 1.00 34.52 112 ASP B N 1
ATOM 2474 C CA . ASP B 1 115 ? 7.667 30.118 1.162 1.00 39.11 112 ASP B CA 1
ATOM 2475 C C . ASP B 1 115 ? 8.526 30.841 0.122 1.00 49.46 112 ASP B C 1
ATOM 2476 O O . ASP B 1 115 ? 9.185 30.225 -0.718 1.00 53.21 112 ASP B O 1
ATOM 2481 N N . GLY B 1 116 ? 8.506 32.170 0.184 1.00 43.48 113 GLY B N 1
ATOM 2482 C CA . GLY B 1 116 ? 9.244 33.006 -0.740 1.00 46.72 113 GLY B CA 1
ATOM 2483 C C . GLY B 1 116 ? 8.395 33.675 -1.797 1.00 36.09 113 GLY B C 1
ATOM 2484 O O . GLY B 1 116 ? 8.881 34.599 -2.462 1.00 33.42 113 GLY B O 1
ATOM 2485 N N . LEU B 1 117 ? 7.143 33.245 -1.970 1.00 26.52 114 LEU B N 1
ATOM 2486 C CA . LEU B 1 117 ? 6.289 33.833 -2.996 1.00 25.77 114 LEU B CA 1
ATOM 2487 C C . LEU B 1 117 ? 6.063 35.318 -2.736 1.00 37.45 114 LEU B C 1
ATOM 2488 O O . LEU B 1 117 ? 6.173 36.144 -3.650 1.00 27.02 114 LEU B O 1
ATOM 2493 N N . LEU B 1 118 ? 5.755 35.679 -1.489 1.00 32.97 115 LEU B N 1
ATOM 2494 C CA . LEU B 1 118 ? 5.546 37.087 -1.171 1.00 32.35 115 LEU B CA 1
ATOM 2495 C C . LEU B 1 118 ? 6.836 37.884 -1.326 1.00 34.23 115 LEU B C 1
ATOM 2496 O O . LEU B 1 118 ? 6.818 39.008 -1.842 1.00 23.05 115 LEU B O 1
ATOM 2501 N N . ARG B 1 119 ? 7.966 37.318 -0.891 1.00 32.04 116 ARG B N 1
ATOM 2502 C CA . ARG B 1 119 ? 9.250 37.977 -1.106 1.00 32.55 116 ARG B CA 1
ATOM 2503 C C . ARG B 1 119 ? 9.519 38.188 -2.590 1.00 38.79 116 ARG B C 1
ATOM 2504 O O . ARG B 1 119 ? 9.987 39.258 -2.998 1.00 38.70 116 ARG B O 1
ATOM 2512 N N . SER B 1 120 ? 9.226 37.176 -3.413 1.00 39.72 117 SER B N 1
ATOM 2513 C CA . SER B 1 120 ? 9.478 37.287 -4.846 1.00 38.09 117 SER B CA 1
ATOM 2514 C C . SER B 1 120 ? 8.635 38.390 -5.472 1.00 35.38 117 SER B C 1
ATOM 2515 O O . SER B 1 120 ? 9.129 39.163 -6.301 1.00 37.98 117 SER B O 1
ATOM 2518 N N . MET B 1 121 ? 7.358 38.476 -5.091 1.00 37.31 118 MET B N 1
ATOM 2519 C CA . MET B 1 121 ? 6.508 39.557 -5.582 1.00 35.76 118 MET B CA 1
ATOM 2520 C C . MET B 1 121 ? 7.077 40.917 -5.197 1.00 35.30 118 MET B C 1
ATOM 2521 O O . MET B 1 121 ? 7.197 41.816 -6.037 1.00 32.42 118 MET B O 1
ATOM 2526 N N . LEU B 1 122 ? 7.447 41.077 -3.925 1.00 31.63 119 LEU B N 1
ATOM 2527 C CA . LEU B 1 122 ? 7.887 42.367 -3.409 1.00 33.20 119 LEU B CA 1
ATOM 2528 C C . LEU B 1 122 ? 9.314 42.722 -3.810 1.00 38.34 119 LEU B C 1
ATOM 2529 O O . LEU B 1 122 ? 9.668 43.906 -3.791 1.00 37.21 119 LEU B O 1
ATOM 2534 N N . GLY B 1 123 ? 10.136 41.740 -4.171 1.00 37.01 120 GLY B N 1
ATOM 2535 C CA . GLY B 1 123 ? 11.534 42.017 -4.445 1.00 36.22 120 GLY B CA 1
ATOM 2536 C C . GLY B 1 123 ? 12.321 42.446 -3.227 1.00 44.01 120 GLY B C 1
ATOM 2537 O O . GLY B 1 123 ? 13.285 43.208 -3.353 1.00 42.18 120 GLY B O 1
ATOM 2538 N N . VAL B 1 124 ? 11.933 41.973 -2.046 1.00 49.67 121 VAL B N 1
ATOM 2539 C CA . VAL B 1 124 ? 12.541 42.370 -0.782 1.00 38.34 121 VAL B CA 1
ATOM 2540 C C . VAL B 1 124 ? 12.605 41.146 0.120 1.00 39.73 121 VAL B C 1
ATOM 2541 O O . VAL B 1 124 ? 11.650 40.365 0.189 1.00 43.34 121 VAL B O 1
ATOM 2545 N N . ARG B 1 125 ? 13.734 40.967 0.803 1.00 43.69 122 ARG B N 1
ATOM 2546 C CA . ARG B 1 125 ? 13.903 39.848 1.718 1.00 43.38 122 ARG B CA 1
ATOM 2547 C C . ARG B 1 125 ? 14.478 40.321 3.043 1.00 48.69 122 ARG B C 1
ATOM 2548 O O . ARG B 1 125 ? 15.379 41.165 3.078 1.00 48.33 122 ARG B O 1
ATOM 2556 N N . GLY B 1 126 ? 13.939 39.770 4.133 1.00 44.54 123 GLY B N 1
ATOM 2557 C CA . GLY B 1 126 ? 14.544 39.874 5.439 1.00 38.67 123 GLY B CA 1
ATOM 2558 C C . GLY B 1 126 ? 14.776 38.481 6.005 1.00 38.30 123 GLY B C 1
ATOM 2559 O O . GLY B 1 126 ? 14.283 37.480 5.474 1.00 49.00 123 GLY B O 1
ATOM 2560 N N . GLU B 1 127 ? 15.546 38.424 7.092 1.00 31.18 124 GLU B N 1
ATOM 2561 C CA . GLU B 1 127 ? 15.797 37.131 7.719 1.00 42.50 124 GLU B CA 1
ATOM 2562 C C . GLU B 1 127 ? 14.675 36.725 8.664 1.00 47.46 124 GLU B C 1
ATOM 2563 O O . GLU B 1 127 ? 14.358 35.534 8.762 1.00 50.55 124 GLU B O 1
ATOM 2569 N N . GLU B 1 128 ? 14.058 37.685 9.348 1.00 46.97 125 GLU B N 1
ATOM 2570 C CA . GLU B 1 128 ? 12.952 37.389 10.248 1.00 54.30 125 GLU B CA 1
ATOM 2571 C C . GLU B 1 128 ? 12.212 38.678 10.564 1.00 51.23 125 GLU B C 1
ATOM 2572 O O . GLU B 1 128 ? 12.724 39.781 10.351 1.00 44.09 125 GLU B O 1
ATOM 2578 N N . PHE B 1 129 ? 10.991 38.517 11.068 1.00 46.08 126 PHE B N 1
ATOM 2579 C CA . PHE B 1 129 ? 10.217 39.651 11.552 1.00 46.57 126 PHE B CA 1
ATOM 2580 C C . PHE B 1 129 ? 10.941 40.299 12.727 1.00 49.17 126 PHE B C 1
ATOM 2581 O O . PHE B 1 129 ? 11.268 39.634 13.714 1.00 46.90 126 PHE B O 1
ATOM 2589 N N . ASN B 1 130 ? 11.205 41.602 12.612 1.00 46.28 127 ASN B N 1
ATOM 2590 C CA . ASN B 1 130 ? 12.036 42.303 13.593 1.00 58.01 127 ASN B CA 1
ATOM 2591 C C . ASN B 1 130 ? 11.629 43.778 13.584 1.00 58.85 127 ASN B C 1
ATOM 2592 O O . ASN B 1 130 ? 12.116 44.562 12.768 1.00 58.11 127 ASN B O 1
ATOM 2597 N N . ILE B 1 131 ? 10.742 44.140 14.507 1.00 58.40 128 ILE B N 1
ATOM 2598 C CA . ILE B 1 131 ? 10.235 45.503 14.609 1.00 60.59 128 ILE B CA 1
ATOM 2599 C C . ILE B 1 131 ? 10.892 46.200 15.790 1.00 64.88 128 ILE B C 1
ATOM 2600 O O . ILE B 1 131 ? 11.228 45.577 16.805 1.00 58.27 128 ILE B O 1
ATOM 2605 N N . LEU B 1 132 ? 11.077 47.511 15.656 1.00 74.06 129 LEU B N 1
ATOM 2606 C CA . LEU B 1 132 ? 11.675 48.333 16.694 1.00 82.40 129 LEU B CA 1
ATOM 2607 C C . LEU B 1 132 ? 10.795 49.549 16.947 1.00 88.09 129 LEU B C 1
ATOM 2608 O O . LEU B 1 132 ? 9.969 49.928 16.113 1.00 86.27 129 LEU B O 1
ATOM 2613 N N . GLY B 1 133 ? 10.985 50.158 18.114 1.00 87.40 130 GLY B N 1
ATOM 2614 C CA . GLY B 1 133 ? 10.224 51.334 18.495 1.00 81.11 130 GLY B CA 1
ATOM 2615 C C . GLY B 1 133 ? 9.295 51.098 19.670 1.00 80.41 130 GLY B C 1
ATOM 2616 O O . GLY B 1 133 ? 8.858 52.041 20.331 1.00 85.20 130 GLY B O 1
ATOM 2617 N N . PRO B 1 140 ? 10.607 -1.591 -10.824 1.00 91.61 137 PRO B N 1
ATOM 2618 C CA . PRO B 1 140 ? 9.806 -0.676 -11.647 1.00 95.15 137 PRO B CA 1
ATOM 2619 C C . PRO B 1 140 ? 10.659 0.056 -12.681 1.00 97.16 137 PRO B C 1
ATOM 2620 O O . PRO B 1 140 ? 10.794 -0.418 -13.809 1.00 101.76 137 PRO B O 1
ATOM 2624 N N . GLY B 1 141 ? 11.215 1.203 -12.300 1.00 86.55 138 GLY B N 1
ATOM 2625 C CA . GLY B 1 141 ? 12.188 1.883 -13.134 1.00 79.56 138 GLY B CA 1
ATOM 2626 C C . GLY B 1 141 ? 11.628 2.729 -14.261 1.00 72.58 138 GLY B C 1
ATOM 2627 O O . GLY B 1 141 ? 12.191 3.780 -14.580 1.00 72.98 138 GLY B O 1
ATOM 2628 N N . GLU B 1 142 ? 10.533 2.290 -14.881 1.00 63.34 139 GLU B N 1
ATOM 2629 C CA . GLU B 1 142 ? 9.949 2.992 -16.016 1.00 59.59 139 GLU B CA 1
ATOM 2630 C C . GLU B 1 142 ? 8.477 3.274 -15.749 1.00 62.67 139 GLU B C 1
ATOM 2631 O O . GLU B 1 142 ? 7.772 2.442 -15.170 1.00 77.19 139 GLU B O 1
ATOM 2637 N N . ILE B 1 143 ? 8.019 4.448 -16.178 1.00 56.80 140 ILE B N 1
ATOM 2638 C CA . ILE B 1 143 ? 6.654 4.906 -15.938 1.00 49.85 140 ILE B CA 1
ATOM 2639 C C . ILE B 1 143 ? 6.110 5.513 -17.225 1.00 53.41 140 ILE B C 1
ATOM 2640 O O . ILE B 1 143 ? 6.836 6.201 -17.951 1.00 57.37 140 ILE B O 1
ATOM 2645 N N . ARG B 1 144 ? 4.835 5.257 -17.508 1.00 53.04 141 ARG B N 1
ATOM 2646 C CA . ARG B 1 144 ? 4.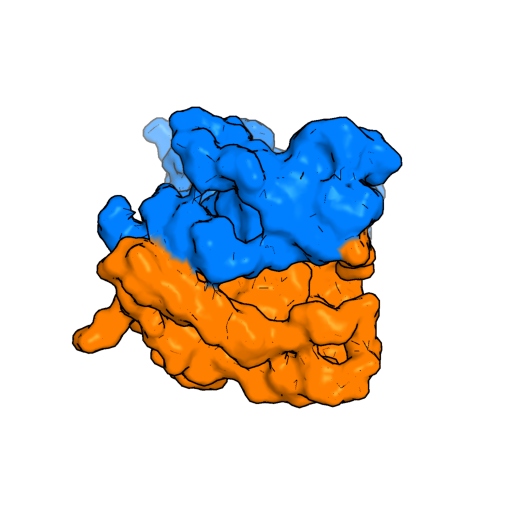179 5.811 -18.682 1.00 56.88 141 ARG B CA 1
ATOM 2647 C C . ARG B 1 144 ? 3.562 7.171 -18.372 1.00 52.83 141 ARG B C 1
ATOM 2648 O O . ARG B 1 144 ? 3.304 7.520 -17.217 1.00 55.82 141 ARG B O 1
ATOM 2656 N N . LEU B 1 145 ? 3.317 7.934 -19.432 1.00 50.50 142 LEU B N 1
ATOM 2657 C CA . LEU B 1 145 ? 2.647 9.222 -19.349 1.00 50.86 142 LEU B CA 1
ATOM 2658 C C . LEU B 1 145 ? 1.304 9.151 -20.062 1.00 53.80 142 LEU B C 1
ATOM 2659 O O . LEU B 1 145 ? 1.115 8.356 -20.987 1.00 56.87 142 LEU B O 1
ATOM 2664 N N . SER B 1 146 ? 0.372 9.993 -19.623 1.00 50.43 143 SER B N 1
ATOM 2665 C CA . SER B 1 146 ? -0.929 10.113 -20.263 1.00 58.30 143 SER B CA 1
ATOM 2666 C C . SER B 1 146 ? -1.288 11.586 -20.376 1.00 61.46 143 SER B C 1
ATOM 2667 O O . SER B 1 146 ? -1.063 12.361 -19.442 1.00 65.05 143 SER B O 1
ATOM 2670 N N . SER B 1 147 ? -1.841 11.967 -21.524 1.00 55.37 144 SER B N 1
ATOM 2671 C CA . SER B 1 147 ? -2.188 13.362 -21.764 1.00 59.12 144 SER B CA 1
ATOM 2672 C C . SER B 1 147 ? -3.398 13.749 -20.921 1.00 65.22 144 SER B C 1
ATOM 2673 O O . SER B 1 147 ? -4.440 13.087 -20.975 1.00 68.05 144 SER B O 1
ATOM 2676 N N . ALA B 1 148 ? -3.258 14.819 -20.137 1.00 64.94 145 ALA B N 1
ATOM 2677 C CA . ALA B 1 148 ? -4.361 15.286 -19.310 1.00 60.23 145 ALA B CA 1
ATOM 2678 C C . ALA B 1 148 ? -5.389 16.078 -20.105 1.00 64.64 145 ALA B C 1
ATOM 2679 O O . ALA B 1 148 ? -6.502 16.294 -19.612 1.00 76.97 145 ALA B O 1
ATOM 2681 N N . ASP B 1 149 ? -5.045 16.515 -21.312 1.00 61.52 146 ASP B N 1
ATOM 2682 C CA . ASP B 1 149 ? -5.990 17.185 -22.193 1.00 71.71 146 ASP B CA 1
ATOM 2683 C C . ASP B 1 149 ? -6.654 16.135 -23.087 1.00 83.06 146 ASP B C 1
ATOM 2684 O O . ASP B 1 149 ? -6.658 14.944 -22.766 1.00 88.79 146 ASP B O 1
ATOM 2689 N N . ASP B 1 150 ? -7.221 16.559 -24.215 1.00 83.78 147 ASP B N 1
ATOM 2690 C CA . ASP B 1 150 ? -7.839 15.644 -25.165 1.00 91.82 147 ASP B CA 1
ATOM 2691 C C . ASP B 1 150 ? -7.003 15.461 -26.424 1.00 84.99 147 ASP B C 1
ATOM 2692 O O . ASP B 1 150 ? -7.465 14.828 -27.380 1.00 92.66 147 ASP B O 1
ATOM 2697 N N . SER B 1 151 ? -5.783 16.001 -26.448 1.00 72.88 148 SER B N 1
ATOM 2698 C CA . SER B 1 151 ? -4.941 15.867 -27.630 1.00 72.24 148 SER B CA 1
ATOM 2699 C C . SER B 1 151 ? -4.403 14.451 -27.782 1.00 72.42 148 SER B C 1
ATOM 2700 O O . SER B 1 151 ? -4.119 14.019 -28.905 1.00 71.59 148 SER B O 1
ATOM 2703 N N . ALA B 1 152 ? -4.252 13.722 -26.673 1.00 71.91 149 ALA B N 1
ATOM 2704 C CA . ALA B 1 152 ? -3.706 12.364 -26.686 1.00 63.63 149 ALA B CA 1
ATOM 2705 C C . ALA B 1 152 ? -2.325 12.327 -27.334 1.00 65.97 149 ALA B C 1
ATOM 2706 O O . ALA B 1 152 ? -1.940 11.335 -27.957 1.00 72.56 149 ALA B O 1
ATOM 2708 N N . ALA B 1 153 ? -1.572 13.419 -27.186 1.00 62.01 150 ALA B N 1
ATOM 2709 C CA . ALA B 1 153 ? -0.285 13.550 -27.859 1.00 62.75 150 ALA B CA 1
ATOM 2710 C C . ALA B 1 153 ? 0.794 12.722 -27.173 1.00 67.79 150 ALA B C 1
ATOM 2711 O O . ALA B 1 153 ? 1.478 11.921 -27.820 1.00 72.93 150 ALA B O 1
ATOM 2713 N N . LEU B 1 154 ? 0.962 12.901 -25.866 1.00 69.78 151 LEU B N 1
ATOM 2714 C CA . LEU B 1 154 ? 2.015 12.231 -25.117 1.00 64.96 151 LEU B CA 1
ATOM 2715 C C . LEU B 1 154 ? 1.612 10.844 -24.632 1.00 60.84 151 LEU B C 1
ATOM 2716 O O . LEU B 1 154 ? 2.318 10.265 -23.800 1.00 69.12 151 LEU B O 1
ATOM 2721 N N . ASP B 1 155 ? 0.503 10.301 -25.128 1.00 55.49 152 ASP B N 1
ATOM 2722 C CA . ASP B 1 155 ? 0.087 8.964 -24.728 1.00 65.76 152 ASP B CA 1
ATOM 2723 C C . ASP B 1 155 ? 1.081 7.922 -25.226 1.00 68.55 152 ASP B C 1
ATOM 2724 O O . ASP B 1 155 ? 1.630 8.034 -26.326 1.00 65.57 152 ASP B O 1
ATOM 2729 N N . GLY B 1 156 ? 1.316 6.902 -24.400 1.00 64.94 153 GLY B N 1
ATOM 2730 C CA . GLY B 1 156 ? 2.249 5.849 -24.730 1.00 70.09 153 GLY B CA 1
ATOM 2731 C C . GLY B 1 156 ? 3.704 6.167 -24.466 1.00 69.07 153 GLY B C 1
ATOM 2732 O O . GLY B 1 156 ? 4.535 5.250 -24.495 1.00 72.88 153 GLY B O 1
ATOM 2733 N N . THR B 1 157 ? 4.045 7.427 -24.210 1.00 59.47 154 THR B N 1
ATOM 2734 C CA . THR B 1 157 ? 5.423 7.781 -23.909 1.00 53.81 154 THR B CA 1
ATOM 2735 C C . THR B 1 157 ? 5.804 7.290 -22.516 1.00 54.28 154 THR B C 1
ATOM 2736 O O . THR B 1 157 ? 4.953 7.110 -21.641 1.00 60.56 154 THR B O 1
ATOM 2740 N N . THR B 1 158 ? 7.100 7.068 -22.317 1.00 49.91 155 THR B N 1
ATOM 2741 C CA . THR B 1 158 ? 7.619 6.541 -21.063 1.00 52.76 155 THR B CA 1
ATOM 2742 C C . THR B 1 158 ? 8.753 7.429 -20.567 1.00 56.18 155 THR B C 1
ATOM 2743 O O . THR B 1 158 ? 9.198 8.352 -21.253 1.00 60.58 155 THR B O 1
ATOM 2747 N N . THR B 1 159 ? 9.218 7.137 -19.355 1.00 50.67 156 THR B N 1
ATOM 2748 C CA . THR B 1 159 ? 10.326 7.875 -18.767 1.00 43.50 156 THR B CA 1
ATOM 2749 C C . THR B 1 159 ? 11.021 6.990 -17.743 1.00 46.89 156 THR B C 1
ATOM 2750 O O . THR B 1 159 ? 10.371 6.200 -17.052 1.00 45.93 156 THR B O 1
ATOM 2754 N N . ARG B 1 160 ? 12.346 7.114 -17.667 1.00 46.23 157 ARG B N 1
ATOM 2755 C CA . ARG B 1 160 ? 13.142 6.424 -16.661 1.00 52.52 157 ARG B CA 1
ATOM 2756 C C . ARG B 1 160 ? 13.783 7.392 -15.676 1.00 53.10 157 ARG B C 1
ATOM 2757 O O . ARG B 1 160 ? 14.681 6.998 -14.923 1.00 52.72 157 ARG B O 1
ATOM 2765 N N . LEU B 1 161 ? 13.343 8.647 -15.667 1.00 50.79 158 LEU B N 1
ATOM 2766 C CA . LEU B 1 161 ? 13.847 9.647 -14.729 1.00 51.06 158 LEU B CA 1
ATOM 2767 C C . LEU B 1 161 ? 12.772 10.709 -14.573 1.00 53.12 158 LEU B C 1
ATOM 2768 O O . LEU B 1 161 ? 12.446 11.401 -15.542 1.00 56.09 158 LEU B O 1
ATOM 2773 N N . TRP B 1 162 ? 12.222 10.841 -13.368 1.00 39.49 159 TRP B N 1
ATOM 2774 C CA . TRP B 1 162 ? 11.090 11.725 -13.147 1.00 39.48 159 TRP B CA 1
ATOM 2775 C C . TRP B 1 162 ? 11.224 12.416 -11.798 1.00 47.21 159 TRP B C 1
ATOM 2776 O O . TRP B 1 162 ? 11.939 11.957 -10.904 1.00 49.88 159 TRP B O 1
ATOM 2787 N N . GLN B 1 163 ? 10.516 13.534 -11.668 1.00 43.38 160 GLN B N 1
ATOM 2788 C CA . GLN B 1 163 ? 10.390 14.253 -10.408 1.00 43.92 160 GLN B CA 1
ATOM 2789 C C . GLN B 1 163 ? 9.099 13.815 -9.726 1.00 47.77 160 GLN B C 1
ATOM 2790 O O . GLN B 1 163 ? 8.013 13.953 -10.299 1.00 45.91 160 GLN B O 1
ATOM 2796 N N . ASN B 1 164 ? 9.219 13.290 -8.504 1.00 58.15 161 ASN B N 1
ATOM 2797 C CA . ASN B 1 164 ? 8.054 12.758 -7.804 1.00 61.96 161 ASN B CA 1
ATOM 2798 C C . ASN B 1 164 ? 7.219 13.850 -7.151 1.00 60.74 161 ASN B C 1
ATOM 2799 O O . ASN B 1 164 ? 5.993 13.719 -7.066 1.00 65.77 161 ASN B O 1
ATOM 2804 N N . ASP B 1 165 ? 7.854 14.923 -6.687 1.00 55.88 162 ASP B N 1
ATOM 2805 C CA . ASP B 1 165 ? 7.197 15.942 -5.870 1.00 50.09 162 ASP B CA 1
ATOM 2806 C C . ASP B 1 165 ? 6.823 17.118 -6.768 1.00 50.85 162 ASP B C 1
ATOM 2807 O O . ASP B 1 165 ? 7.595 18.061 -6.944 1.00 44.84 162 ASP B O 1
ATOM 2812 N N . VAL B 1 166 ? 5.622 17.057 -7.344 1.00 48.47 163 VAL B N 1
ATOM 2813 C CA . VAL B 1 166 ? 5.095 18.127 -8.186 1.00 45.77 163 VAL B CA 1
ATOM 2814 C C . VAL B 1 166 ? 3.629 18.331 -7.831 1.00 50.24 163 VAL B C 1
ATOM 2815 O O . VAL B 1 166 ? 2.839 17.381 -7.880 1.00 60.04 163 VAL B O 1
ATOM 2819 N N . ASN B 1 167 ? 3.263 19.562 -7.479 1.00 53.23 164 ASN B N 1
ATOM 2820 C CA . ASN B 1 167 ? 1.875 19.909 -7.204 1.00 54.84 164 ASN B CA 1
ATOM 2821 C C . ASN B 1 167 ? 1.560 21.245 -7.856 1.00 54.77 164 ASN B C 1
ATOM 2822 O O . ASN B 1 167 ? 2.328 22.201 -7.721 1.00 54.26 164 ASN B O 1
ATOM 2827 N N . VAL B 1 168 ? 0.433 21.303 -8.558 1.00 54.69 165 VAL B N 1
ATOM 2828 C CA . VAL B 1 168 ? 0.029 22.506 -9.276 1.00 50.08 165 VAL B CA 1
ATOM 2829 C C . VAL B 1 168 ? -0.609 23.483 -8.298 1.00 43.62 165 VAL B C 1
ATOM 2830 O O . VAL B 1 168 ? -1.471 23.103 -7.496 1.00 48.50 165 VAL B O 1
ATOM 2834 N N . THR B 1 169 ? -0.190 24.747 -8.364 1.00 42.45 166 THR B N 1
ATOM 2835 C CA . THR B 1 169 ? -0.671 25.779 -7.453 1.00 41.70 166 THR B CA 1
ATOM 2836 C C . THR B 1 169 ? -1.378 26.938 -8.140 1.00 46.01 166 THR B C 1
ATOM 2837 O O . THR B 1 169 ? -2.298 27.509 -7.552 1.00 54.83 166 THR B O 1
ATOM 2841 N N . GLY B 1 170 ? -0.979 27.303 -9.356 1.00 38.02 167 GLY B N 1
ATOM 2842 C CA . GLY B 1 170 ? -1.575 28.457 -10.009 1.00 43.92 167 GLY B CA 1
ATOM 2843 C C . GLY B 1 170 ? -3.015 28.195 -10.418 1.00 48.78 167 GLY B C 1
ATOM 2844 O O . GLY B 1 170 ? -3.373 27.098 -10.849 1.00 47.06 167 GLY B O 1
ATOM 2845 N N . GLU B 1 171 ? -3.852 29.227 -10.273 1.00 45.61 168 GLU B N 1
ATOM 2846 C CA . GLU B 1 171 ? -5.258 29.101 -10.646 1.00 44.52 168 GLU B CA 1
ATOM 2847 C C . GLU B 1 171 ? -5.410 28.778 -12.124 1.00 44.00 168 GLU B C 1
ATOM 2848 O O . GLU B 1 171 ? -6.280 27.989 -12.511 1.00 48.74 168 GLU B O 1
ATOM 2854 N N . HIS B 1 172 ? -4.571 29.378 -12.965 1.00 36.86 169 HIS B N 1
ATOM 2855 C CA . HIS B 1 172 ? -4.660 29.222 -14.408 1.00 45.22 169 HIS B CA 1
ATOM 2856 C C . HIS B 1 172 ? -3.624 28.252 -14.960 1.00 33.09 169 HIS B C 1
ATOM 2857 O O . HIS B 1 172 ? -3.458 28.169 -16.180 1.00 38.17 169 HIS B O 1
ATOM 2864 N N . ALA B 1 173 ? -2.925 27.521 -14.095 1.00 34.43 170 ALA B N 1
ATOM 2865 C CA . ALA B 1 173 ? -1.967 26.532 -14.566 1.00 31.41 170 ALA B CA 1
ATOM 2866 C C . ALA B 1 173 ? -2.704 25.317 -15.115 1.00 33.43 170 ALA B C 1
ATOM 2867 O O . ALA B 1 173 ? -3.653 24.821 -14.501 1.00 45.18 170 ALA B O 1
ATOM 2869 N N . GLN B 1 174 ? -2.269 24.841 -16.276 1.00 33.45 171 GLN B N 1
ATOM 2870 C CA . GLN B 1 174 ? -2.916 23.738 -16.971 1.00 30.34 171 GLN B CA 1
ATOM 2871 C C . GLN B 1 174 ? -1.981 22.539 -17.012 1.00 39.59 171 GLN B C 1
ATOM 2872 O O . GLN B 1 174 ? -0.809 22.673 -17.377 1.00 39.33 171 GLN B O 1
ATOM 2878 N N . VAL B 1 175 ? -2.500 21.375 -16.633 1.00 38.21 172 VAL B N 1
ATOM 2879 C CA . VAL B 1 175 ? -1.741 20.134 -16.732 1.00 39.45 172 VAL B CA 1
ATOM 2880 C C . VAL B 1 175 ? -1.898 19.575 -18.138 1.00 42.12 172 VAL B C 1
ATOM 2881 O O . VAL B 1 175 ? -3.017 19.455 -18.651 1.00 46.38 172 VAL B O 1
ATOM 2885 N N . LEU B 1 176 ? -0.776 19.239 -18.770 1.00 40.98 173 LEU B N 1
ATOM 2886 C CA . LEU B 1 176 ? -0.792 18.677 -20.114 1.00 44.23 173 LEU B CA 1
ATOM 2887 C C . LEU B 1 176 ? -0.557 17.175 -20.136 1.00 42.95 173 LEU B C 1
ATOM 2888 O O . LEU B 1 176 ? -1.016 16.502 -21.065 1.00 46.30 173 LEU B O 1
ATOM 2893 N N . ALA B 1 177 ? 0.141 16.636 -19.139 1.00 39.71 174 ALA B N 1
ATOM 2894 C CA . ALA B 1 177 ? 0.397 15.207 -19.071 1.00 38.37 174 ALA B CA 1
ATOM 2895 C C . ALA B 1 177 ? 0.562 14.796 -17.617 1.00 43.56 174 ALA B C 1
ATOM 2896 O O . ALA B 1 177 ? 1.063 15.562 -16.790 1.00 49.44 174 ALA B O 1
ATOM 2898 N N . THR B 1 178 ? 0.125 13.576 -17.316 1.00 44.15 175 THR B N 1
ATOM 2899 C CA . THR B 1 178 ? 0.267 12.991 -15.994 1.00 48.50 175 THR B CA 1
ATOM 2900 C C . THR B 1 178 ? 0.876 11.605 -16.125 1.00 46.58 175 THR B C 1
ATOM 2901 O O . THR B 1 178 ? 0.842 10.987 -17.192 1.00 52.79 175 THR B O 1
ATOM 2905 N N . TYR B 1 179 ? 1.442 11.122 -15.023 1.00 51.34 176 TYR B N 1
ATOM 2906 C CA . TYR B 1 179 ? 1.920 9.749 -14.965 1.00 55.60 176 TYR B CA 1
ATOM 2907 C C . TYR B 1 179 ? 0.740 8.820 -14.713 1.00 54.12 176 TYR B C 1
ATOM 2908 O O . TYR B 1 179 ? -0.070 9.061 -13.813 1.00 57.93 176 TYR B O 1
ATOM 2917 N N . ALA B 1 180 ? 0.637 7.766 -15.518 1.00 53.86 177 ALA B N 1
ATOM 2918 C CA . ALA B 1 180 ? -0.466 6.825 -15.421 1.00 54.17 177 ALA B CA 1
ATOM 2919 C C . ALA B 1 180 ? 0.053 5.417 -15.672 1.00 66.29 177 ALA B C 1
ATOM 2920 O O . ALA B 1 180 ? 1.169 5.218 -16.162 1.00 70.78 177 ALA B O 1
ATOM 2922 N N . GLY B 1 181 ? -0.770 4.438 -15.330 1.00 74.45 178 GLY B N 1
ATOM 2923 C CA . GLY B 1 181 ? -0.439 3.040 -15.516 1.00 78.38 178 GLY B CA 1
ATOM 2924 C C . GLY B 1 181 ? -0.171 2.338 -14.195 1.00 83.15 178 GLY B C 1
ATOM 2925 O O . GLY B 1 181 ? -0.145 2.938 -13.120 1.00 75.15 178 GLY B O 1
ATOM 2926 N N . GLU B 1 182 ? 0.036 1.023 -14.306 1.00 90.76 179 GLU B N 1
ATOM 2927 C CA . GLU B 1 182 ? 0.275 0.209 -13.119 1.00 92.87 179 GLU B CA 1
ATOM 2928 C C . GLU B 1 182 ? 1.597 0.571 -12.452 1.00 90.18 179 GLU B C 1
ATOM 2929 O O . GLU B 1 182 ? 1.692 0.583 -11.219 1.00 93.24 179 GLU B O 1
ATOM 2935 N N . GLU B 1 183 ? 2.628 0.868 -13.248 1.00 87.68 180 GLU B N 1
ATOM 2936 C CA . GLU B 1 183 ? 3.922 1.224 -12.675 1.00 87.50 180 GLU B CA 1
ATOM 2937 C C . GLU B 1 183 ? 3.858 2.547 -11.921 1.00 91.21 180 GLU B C 1
ATOM 2938 O O . GLU B 1 183 ? 4.578 2.731 -10.933 1.00 92.74 180 GLU B O 1
ATOM 2944 N N . ALA B 1 184 ? 3.008 3.474 -12.370 1.00 88.66 181 ALA B N 1
ATOM 2945 C CA . ALA B 1 184 ? 2.875 4.751 -11.678 1.00 84.27 181 ALA B CA 1
ATOM 2946 C C . ALA B 1 184 ? 2.200 4.589 -10.322 1.00 96.15 181 ALA B C 1
ATOM 2947 O O . ALA B 1 184 ? 2.431 5.399 -9.418 1.00 102.49 181 ALA B O 1
ATOM 2949 N N . ASP B 1 185 ? 1.365 3.558 -10.161 1.00 95.71 182 ASP B N 1
ATOM 2950 C CA . ASP B 1 185 ? 0.726 3.322 -8.870 1.00 93.76 182 ASP B CA 1
ATOM 2951 C C . ASP B 1 185 ? 1.729 2.862 -7.821 1.00 94.13 182 ASP B C 1
ATOM 2952 O O . ASP B 1 185 ? 1.577 3.190 -6.639 1.00 99.73 182 ASP B O 1
ATOM 2957 N N . GLU B 1 186 ? 2.751 2.103 -8.227 1.00 94.34 183 GLU B N 1
ATOM 2958 C CA . GLU B 1 186 ? 3.739 1.626 -7.265 1.00 98.00 183 GLU B CA 1
ATOM 2959 C C . GLU B 1 186 ? 4.545 2.775 -6.673 1.00 91.50 183 GLU B C 1
ATOM 2960 O O . GLU B 1 186 ? 4.987 2.692 -5.522 1.00 90.96 183 GLU B O 1
ATOM 2966 N N . TRP B 1 187 ? 4.742 3.849 -7.434 1.00 87.98 184 TRP B N 1
ATOM 2967 C CA . TRP B 1 187 ? 5.373 5.059 -6.928 1.00 85.43 184 TRP B CA 1
ATOM 2968 C C . TRP B 1 187 ? 4.359 6.086 -6.439 1.00 92.39 184 TRP B C 1
ATOM 2969 O O . TRP B 1 187 ? 4.750 7.207 -6.097 1.00 98.10 184 TRP B O 1
ATOM 2980 N N . GLU B 1 188 ? 3.072 5.726 -6.404 1.00 88.13 185 GLU B N 1
ATOM 2981 C CA . GLU B 1 188 ? 1.997 6.637 -6.003 1.00 83.85 185 GLU B CA 1
ATOM 2982 C C . GLU B 1 188 ? 1.976 7.886 -6.882 1.00 74.16 185 GLU B C 1
ATOM 2983 O O . GLU B 1 188 ? 1.750 9.000 -6.405 1.00 64.95 185 GLU B O 1
ATOM 2989 N N . LEU B 1 189 ? 2.210 7.698 -8.180 1.00 74.38 186 LEU B N 1
ATOM 2990 C CA . LEU B 1 189 ? 2.307 8.804 -9.123 1.00 74.29 186 LEU B CA 1
ATOM 2991 C C . LEU B 1 189 ? 1.175 8.819 -10.142 1.00 79.98 186 LEU B C 1
ATOM 2992 O O . LEU B 1 189 ? 1.196 9.645 -11.060 1.00 87.31 186 LEU B O 1
ATOM 2997 N N . ASP B 1 190 ? 0.193 7.931 -10.010 1.00 79.77 187 ASP B N 1
ATOM 2998 C CA . ASP B 1 190 ? -0.940 7.909 -10.933 1.00 81.90 187 ASP B CA 1
ATOM 2999 C C . ASP B 1 190 ? -1.764 9.171 -10.713 1.00 82.10 187 ASP B C 1
ATOM 3000 O O . ASP B 1 190 ? -2.543 9.266 -9.761 1.00 82.31 187 ASP B O 1
ATOM 3005 N N . GLY B 1 191 ? -1.588 10.153 -11.595 1.00 80.49 188 GLY B N 1
ATOM 3006 C CA . GLY B 1 191 ? -2.242 11.440 -11.482 1.00 77.02 188 GLY B CA 1
ATOM 3007 C C . GLY B 1 191 ? -1.304 12.600 -11.232 1.00 72.67 188 GLY B C 1
ATOM 3008 O O . GLY B 1 191 ? -1.733 13.755 -11.344 1.00 78.69 188 GLY B O 1
ATOM 3009 N N . THR B 1 192 ? -0.042 12.334 -10.899 1.00 61.26 189 THR B N 1
ATOM 3010 C CA . THR B 1 192 ? 0.915 13.403 -10.644 1.00 60.88 189 THR B CA 1
ATOM 3011 C C . THR B 1 192 ? 1.245 14.143 -11.936 1.00 57.23 189 THR B C 1
ATOM 3012 O O . THR B 1 192 ? 1.386 13.536 -13.001 1.00 59.80 189 THR B O 1
ATOM 3016 N N . ALA B 1 193 ? 1.365 15.466 -11.835 1.00 49.59 190 ALA B N 1
ATOM 3017 C CA . ALA B 1 193 ? 1.629 16.292 -13.005 1.00 44.10 190 ALA B CA 1
ATOM 3018 C C . ALA B 1 193 ? 3.018 16.009 -13.567 1.00 42.98 190 ALA B C 1
ATOM 3019 O O . ALA B 1 193 ? 4.013 16.027 -12.836 1.00 49.80 190 ALA B O 1
ATOM 3021 N N . ALA B 1 194 ? 3.081 15.750 -14.871 1.00 34.88 191 ALA B N 1
ATOM 3022 C CA . ALA B 1 194 ? 4.337 15.536 -15.579 1.00 43.87 191 ALA B CA 1
ATOM 3023 C C . ALA B 1 194 ? 4.710 16.690 -16.496 1.00 49.61 191 ALA B C 1
ATOM 3024 O O . ALA B 1 194 ? 5.887 17.053 -16.575 1.00 44.78 191 ALA B O 1
ATOM 3026 N N . VAL B 1 195 ? 3.734 17.271 -17.194 1.00 49.68 192 VAL B N 1
ATOM 3027 C CA . VAL B 1 195 ? 3.949 18.422 -18.066 1.00 43.39 192 VAL B CA 1
ATOM 3028 C C . VAL B 1 195 ? 2.842 19.431 -17.794 1.00 38.55 192 VAL B C 1
ATOM 3029 O O . VAL B 1 195 ? 1.656 19.096 -17.890 1.00 37.67 192 VAL B O 1
ATOM 3033 N N . THR B 1 196 ? 3.223 20.660 -17.452 1.00 32.88 193 THR B N 1
ATOM 3034 C CA . THR B 1 196 ? 2.278 21.728 -17.161 1.00 37.72 193 THR B CA 1
ATOM 3035 C C . THR B 1 196 ? 2.713 22.999 -17.873 1.00 34.19 193 THR B C 1
ATOM 3036 O O . THR B 1 196 ? 3.878 23.163 -18.241 1.00 37.66 193 THR B O 1
ATOM 3040 N N . ARG B 1 197 ? 1.756 23.907 -18.053 1.00 31.58 194 ARG B N 1
ATOM 3041 C CA . ARG B 1 197 ? 2.037 25.247 -18.544 1.00 37.82 194 ARG B CA 1
ATOM 3042 C C . ARG B 1 197 ? 1.206 26.237 -17.744 1.00 38.60 194 ARG B C 1
ATOM 3043 O O . ARG B 1 197 ? 0.096 25.924 -17.303 1.00 37.28 194 ARG B O 1
ATOM 3051 N N . ASN B 1 198 ? 1.759 27.437 -17.552 1.00 31.75 195 ASN B N 1
ATOM 3052 C CA . ASN B 1 198 ? 1.142 28.443 -16.702 1.00 35.73 195 ASN B CA 1
ATOM 3053 C C . ASN B 1 198 ? 1.329 29.814 -17.341 1.00 34.06 195 ASN B C 1
ATOM 3054 O O . ASN B 1 198 ? 2.453 30.157 -17.752 1.00 41.54 195 ASN B O 1
ATOM 3059 N N . PRO B 1 199 ? 0.268 30.612 -17.452 1.00 33.79 196 PRO B N 1
ATOM 3060 C CA . PRO B 1 199 ? 0.435 31.980 -17.952 1.00 32.82 196 PRO B CA 1
ATOM 3061 C C . PRO B 1 199 ? 1.123 32.859 -16.920 1.00 40.59 196 PRO B C 1
ATOM 3062 O O . PRO B 1 199 ? 0.830 32.793 -15.724 1.00 42.63 196 PRO B O 1
ATOM 3066 N N . TYR B 1 200 ? 2.054 33.680 -17.398 1.00 31.72 197 TYR B N 1
ATOM 3067 C CA . TYR B 1 200 ? 2.792 34.612 -16.550 1.00 32.65 197 TYR B CA 1
ATOM 3068 C C . TYR B 1 200 ? 2.898 35.929 -17.303 1.00 33.62 197 TYR B C 1
ATOM 3069 O O . TYR B 1 200 ? 3.665 36.036 -18.265 1.00 35.94 197 TYR B O 1
ATOM 3078 N N . GLY B 1 201 ? 2.129 36.924 -16.871 1.00 26.22 198 GLY B N 1
ATOM 3079 C CA . GLY B 1 201 ? 2.082 38.174 -17.610 1.00 32.56 198 GLY B CA 1
ATOM 3080 C C . GLY B 1 201 ? 1.486 37.944 -18.984 1.00 35.46 198 GLY B C 1
ATOM 3081 O O . GLY B 1 201 ? 0.461 37.270 -19.139 1.00 35.51 198 GLY B O 1
ATOM 3082 N N . SER B 1 202 ? 2.134 38.502 -20.004 1.00 34.49 199 SER B N 1
ATOM 3083 C CA . SER B 1 202 ? 1.725 38.270 -21.383 1.00 36.58 199 SER B CA 1
ATOM 3084 C C . SER B 1 202 ? 2.255 36.957 -21.943 1.00 35.78 199 SER B C 1
ATOM 3085 O O . SER B 1 202 ? 1.934 36.616 -23.086 1.00 45.43 199 SER B O 1
ATOM 3088 N N . GLY B 1 203 ? 3.045 36.213 -21.172 1.00 35.91 200 GLY B N 1
ATOM 3089 C CA . GLY B 1 203 ? 3.688 35.021 -21.689 1.00 23.03 200 GLY B CA 1
ATOM 3090 C C . GLY B 1 203 ? 3.290 33.730 -21.008 1.00 28.71 200 GLY B C 1
ATOM 3091 O O . GLY B 1 203 ? 2.173 33.600 -20.501 1.00 28.83 200 GLY B O 1
ATOM 3092 N N . GLU B 1 204 ? 4.214 32.771 -20.979 1.00 30.97 201 GLU B N 1
ATOM 3093 C CA . GLU B 1 204 ? 3.889 31.400 -20.619 1.00 29.58 201 GLU B CA 1
ATOM 3094 C C . GLU B 1 204 ? 5.124 30.723 -20.043 1.00 31.89 201 GLU B C 1
ATOM 3095 O O . GLU B 1 204 ? 6.258 31.086 -20.370 1.00 41.02 201 GLU B O 1
ATOM 3101 N N . ALA B 1 205 ? 4.896 29.730 -19.187 1.00 28.75 202 ALA B N 1
ATOM 3102 C CA . ALA B 1 205 ? 5.981 28.961 -18.586 1.00 28.27 202 ALA B CA 1
ATOM 3103 C C . ALA B 1 205 ? 5.574 27.498 -18.531 1.00 25.87 202 ALA B C 1
ATOM 3104 O O . ALA B 1 205 ? 4.583 27.152 -17.883 1.00 25.94 202 ALA B O 1
ATOM 3106 N N . TYR B 1 206 ? 6.335 26.646 -19.210 1.00 34.06 203 TYR B N 1
ATOM 3107 C CA . TYR B 1 206 ? 6.112 25.209 -19.209 1.00 31.11 203 TYR B CA 1
ATOM 3108 C C . TYR B 1 206 ? 7.033 24.538 -18.199 1.00 33.21 203 TYR B C 1
ATOM 3109 O O . TYR B 1 206 ? 8.153 24.994 -17.955 1.00 40.71 203 TYR B O 1
ATOM 3118 N N . PHE B 1 207 ? 6.551 23.442 -17.618 1.00 37.07 204 PHE B N 1
ATOM 3119 C CA . PHE B 1 207 ? 7.350 22.604 -16.734 1.00 32.14 204 PHE B CA 1
ATOM 3120 C C . PHE B 1 207 ? 7.351 21.184 -17.280 1.00 35.06 204 PHE B C 1
ATOM 3121 O O . PHE B 1 207 ? 6.284 20.591 -17.474 1.00 41.89 204 PHE B O 1
ATOM 3129 N N . VAL B 1 208 ? 8.541 20.648 -17.532 1.00 32.96 205 VAL B N 1
ATOM 3130 C CA . VAL B 1 208 ? 8.718 19.279 -18.003 1.00 33.12 205 VAL B CA 1
ATOM 3131 C C . VAL B 1 208 ? 9.397 18.515 -16.873 1.00 35.43 205 VAL B C 1
ATOM 3132 O O . VAL B 1 208 ? 10.607 18.648 -16.655 1.00 35.39 205 VAL B O 1
ATOM 3136 N N . GLY B 1 209 ? 8.620 17.712 -16.150 1.00 36.24 206 GLY B N 1
ATOM 3137 C CA . GLY B 1 209 ? 9.082 17.068 -14.940 1.00 38.92 206 GLY B CA 1
ATOM 3138 C C . GLY B 1 209 ? 9.746 15.721 -15.093 1.00 39.18 206 GLY B C 1
ATOM 3139 O O . GLY B 1 209 ? 10.102 15.105 -14.084 1.00 40.11 206 GLY B O 1
ATOM 3140 N N . CYS B 1 210 ? 9.932 15.233 -16.315 1.00 41.65 207 CYS B N 1
ATOM 3141 C CA . CYS B 1 210 ? 10.551 13.935 -16.526 1.00 41.94 207 CYS B CA 1
ATOM 3142 C C . CYS B 1 210 ? 11.460 13.997 -17.742 1.00 48.01 207 CYS B C 1
ATOM 3143 O O . CYS B 1 210 ? 11.339 14.881 -18.593 1.00 50.80 207 CYS B O 1
ATOM 3146 N N . ASP B 1 211 ? 12.376 13.036 -17.813 1.00 51.99 208 ASP B N 1
ATOM 3147 C CA . ASP B 1 211 ? 13.285 12.917 -18.941 1.00 54.60 208 ASP B CA 1
ATOM 3148 C C . ASP B 1 211 ? 12.647 12.058 -20.025 1.00 52.73 208 ASP B C 1
ATOM 3149 O O . ASP B 1 211 ? 12.165 10.955 -19.750 1.00 58.79 208 ASP B O 1
ATOM 3154 N N . LEU B 1 212 ? 12.641 12.571 -21.251 1.00 43.92 209 LEU B N 1
ATOM 3155 C CA . LEU B 1 212 ? 12.110 11.859 -22.402 1.00 42.32 209 LEU B CA 1
ATOM 3156 C C . LEU B 1 212 ? 13.216 11.647 -23.425 1.00 43.20 209 LEU B C 1
ATOM 3157 O O . LEU B 1 212 ? 14.121 12.477 -23.563 1.00 50.77 209 LEU B O 1
ATOM 3162 N N . ASP B 1 213 ? 13.144 10.528 -24.140 1.00 45.16 210 ASP B N 1
ATOM 3163 C CA . ASP B 1 213 ? 14.072 10.325 -25.239 1.00 52.96 210 ASP B CA 1
ATOM 3164 C C . ASP B 1 213 ? 13.669 11.200 -26.425 1.00 47.24 210 ASP B C 1
ATOM 3165 O O . ASP B 1 213 ? 12.601 11.818 -26.441 1.00 40.74 210 ASP B O 1
ATOM 3170 N N . VAL B 1 214 ? 14.549 11.250 -27.428 1.00 44.59 211 VAL B N 1
ATOM 3171 C CA . VAL B 1 214 ? 14.349 12.162 -28.553 1.00 39.11 211 VAL B CA 1
ATOM 3172 C C . VAL B 1 214 ? 13.033 11.867 -29.263 1.00 41.49 211 VAL B C 1
ATOM 3173 O O . VAL B 1 214 ? 12.329 12.786 -29.700 1.00 50.07 211 VAL B O 1
ATOM 3177 N N . ALA B 1 215 ? 12.674 10.587 -29.379 1.00 44.91 212 ALA B N 1
ATOM 3178 C CA . ALA B 1 215 ? 11.432 10.226 -30.057 1.00 51.84 212 ALA B CA 1
ATOM 3179 C C . ALA B 1 215 ? 10.219 10.787 -29.323 1.00 57.39 212 ALA B C 1
ATOM 3180 O O . ALA B 1 215 ? 9.360 11.439 -29.927 1.00 55.47 212 ALA B O 1
ATOM 3182 N N . ASP B 1 216 ? 10.134 10.544 -28.012 1.00 38.98 213 ASP B N 1
ATOM 3183 C CA . ASP B 1 216 ? 9.010 11.066 -27.240 1.00 43.19 213 ASP B CA 1
ATOM 3184 C C . ASP B 1 216 ? 9.108 12.578 -27.071 1.00 42.67 213 ASP B C 1
ATOM 3185 O O . ASP B 1 216 ? 8.085 13.272 -27.050 1.00 42.07 213 ASP B O 1
ATOM 3190 N N . LEU B 1 217 ? 10.328 13.106 -26.948 1.00 38.50 214 LEU B N 1
ATOM 3191 C CA . LEU B 1 217 ? 10.492 14.550 -26.824 1.00 33.99 214 LEU B CA 1
ATOM 3192 C C . LEU B 1 217 ? 10.080 15.268 -28.101 1.00 38.68 214 LEU B C 1
ATOM 3193 O O . LEU B 1 217 ? 9.612 16.411 -28.044 1.00 39.49 214 LEU B O 1
ATOM 3198 N N . THR B 1 218 ? 10.246 14.619 -29.257 1.00 37.63 215 THR B N 1
ATOM 3199 C CA . THR B 1 218 ? 9.768 15.201 -30.507 1.00 37.24 215 THR B CA 1
ATOM 3200 C C . THR B 1 218 ? 8.247 15.294 -30.519 1.00 39.32 215 THR B C 1
ATOM 3201 O O . THR B 1 218 ? 7.683 16.265 -31.038 1.00 39.05 215 THR B O 1
ATOM 3205 N N . LYS B 1 219 ? 7.568 14.292 -29.951 1.00 34.77 216 LYS B N 1
ATOM 3206 C CA . LYS B 1 219 ? 6.116 14.355 -29.814 1.00 39.59 216 LYS B CA 1
ATOM 3207 C C . LYS B 1 219 ? 5.695 15.583 -29.017 1.00 44.07 216 LYS B C 1
ATOM 3208 O O . LYS B 1 219 ? 4.767 16.303 -29.404 1.00 51.76 216 LYS B O 1
ATOM 3214 N N . LEU B 1 220 ? 6.370 15.833 -27.893 1.00 43.58 217 LEU B N 1
ATOM 3215 C CA . LEU B 1 220 ? 6.041 16.983 -27.057 1.00 43.91 217 LEU B CA 1
ATOM 3216 C C . LEU B 1 220 ? 6.244 18.288 -27.817 1.00 43.37 217 LEU B C 1
ATOM 3217 O O . LEU B 1 220 ? 5.392 19.183 -27.774 1.00 41.78 217 LEU B O 1
ATOM 3222 N N . VAL B 1 221 ? 7.374 18.414 -28.515 1.00 41.06 218 VAL B N 1
ATOM 3223 C CA . VAL B 1 221 ? 7.677 19.653 -29.226 1.00 41.82 218 VAL B CA 1
ATOM 3224 C C . VAL B 1 221 ? 6.651 19.900 -30.324 1.00 45.04 218 VAL B C 1
ATOM 3225 O O . VAL B 1 221 ? 6.122 21.009 -30.468 1.00 47.19 218 VAL B O 1
ATOM 3229 N N . ARG B 1 222 ? 6.348 18.864 -31.108 1.00 41.50 219 ARG B N 1
ATOM 3230 C CA . ARG B 1 222 ? 5.439 19.031 -32.237 1.00 45.33 219 ARG B CA 1
ATOM 3231 C C . ARG B 1 222 ? 4.025 19.361 -31.776 1.00 44.74 219 ARG B C 1
ATOM 3232 O O . ARG B 1 222 ? 3.301 20.088 -32.465 1.00 49.23 219 ARG B O 1
ATOM 3240 N N . ALA B 1 223 ? 3.622 18.856 -30.609 1.00 40.93 220 ALA B N 1
ATOM 3241 C CA . ALA B 1 223 ? 2.271 19.099 -30.113 1.00 44.03 220 ALA B CA 1
ATOM 3242 C C . ALA B 1 223 ? 2.112 20.503 -29.538 1.00 47.49 220 ALA B C 1
ATOM 3243 O O . ALA B 1 223 ? 1.057 21.126 -29.706 1.00 44.13 220 ALA B O 1
ATOM 3245 N N . TYR B 1 224 ? 3.136 21.021 -28.862 1.00 47.38 221 TYR B N 1
ATOM 3246 C CA . TYR B 1 224 ? 2.994 22.256 -28.101 1.00 42.39 221 TYR B CA 1
ATOM 3247 C C . TYR B 1 224 ? 3.992 23.347 -28.462 1.00 40.16 221 TYR B C 1
ATOM 3248 O O . TYR B 1 224 ? 3.655 24.527 -28.337 1.00 48.18 221 TYR B O 1
ATOM 3257 N N . LEU B 1 225 ? 5.202 23.000 -28.903 1.00 38.53 222 LEU B N 1
ATOM 3258 C CA . LEU B 1 225 ? 6.272 23.982 -29.042 1.00 41.34 222 LEU B CA 1
ATOM 3259 C C . LEU B 1 225 ? 6.739 24.182 -30.480 1.00 39.45 222 LEU B C 1
ATOM 3260 O O . LEU B 1 225 ? 7.773 24.824 -30.695 1.00 42.95 222 LEU B O 1
ATOM 3265 N N . ALA B 1 226 ? 6.017 23.659 -31.466 1.00 45.19 223 ALA B N 1
ATOM 3266 C CA . ALA B 1 226 ? 6.427 23.758 -32.857 1.00 54.26 223 ALA B CA 1
ATOM 3267 C C . ALA B 1 226 ? 5.752 24.953 -33.525 1.00 59.04 223 ALA B C 1
ATOM 3268 O O . ALA B 1 226 ? 4.957 25.676 -32.920 1.00 63.16 223 ALA B O 1
ATOM 3270 N N . ALA B 1 227 ? 6.079 25.160 -34.798 1.00 64.38 224 ALA B N 1
ATOM 3271 C CA . ALA B 1 227 ? 5.504 26.251 -35.578 1.00 59.17 224 ALA B CA 1
ATOM 3272 C C . ALA B 1 227 ? 4.300 25.773 -36.382 1.00 57.26 224 ALA B C 1
ATOM 3273 O O . ALA B 1 227 ? 3.159 26.116 -36.074 1.00 66.85 224 ALA B O 1
#

Sequence (434 aa):
AHSDTAILFSAESEWATRSMKLNHWHDVRDWYRAFLDAGSRADIVPLAYDWSSYKTVVLPTVLILSAADTQRLADFAAAGGRVVVGYATGLIDEHFHTWLGGYPGAGDGLLRSMLGVRGEEFNILGPGEIRLSSADDSAALDGTTTRLWQNDVNVTGEHAQVLATYAGEEADEWELDGTAAVTRNPYGSGEAYFVGCDLDVADLTKLVRAYLAASAHSDTAILFSAESEWATRSQTLPSMKLNHWHDVRDWYRAFLDAGSRADIVPLAYDWSSYKTVVLPTVLILSAADTQRLADFAAAGGRVVVGYATGLIDEHFHTWLGGYPGAGDGLLRSMLGVRGEEFNILGPGEIRLSSADDSAALDGTTTRLWQNDVNVTGEHAQVLATYAGEEADEWELDGTAAVTRNPYGSGEAYFVGCDLDVADLTKLVRAYLAA

Radius of gyration: 23.13 Å; Cα contacts (8 Å, |Δi|>4): 1116; chains: 2; bounding box: 51×66×62 Å

Organism: Bifidobacterium adolescentis (strain ATCC 15703 / DSM 20083 / NCTC 11814 / E194a) (NCBI:txid367928)

Foldseek 3Di:
DFFQEEEEDEPVLQVVPVVDPDHQVVQSVVVQVVCVVVVRHHHYHYLPDDPLPHQEYEYALQQEDALVSLVVVLVSVLVRHHYHYYLRHQQAYPVRHGQDAWPPRHNNCSNVVVVVDTHGDSDDPCFAKWAKAFPDPPRLRHPFMFGFFDQDDDDDAPQKDAGMATDDPRCVVVPRHGPGAWIKGDGRPRIDIDGGGDGDPVSVVSVCVVPPDPD/DFFQEEEEDEVVLQVVLVVPPDPDVVLHQVVQSVVVQVVCVVVVRGYHYYYLPDDPLPHQEYEYALQQEDALLSLLVVQLSVQQRHHYHYHQNHQQAYPVRHGQDDWPPRHNNCSVCVVVVDTGRHRDDPCCQKWAKAFPDPPRQLGPFMARFFDQDDDDRHPQKAAGMFTDDPSCVVSPGHGPGQWIKDDGHPRIDIDHGGDGDPVSVVSVCVVPPDD

B-factor: mean 47.91, std 19.42, range [6.31, 136.79]

InterPro domains:
  IPR003476 Glycoside hydrolase, family 42 [PIRSF001084] (18-699)
  IPR003476 Glycoside hydrolase, family 42 [PTHR36447] (18-699)
  IPR013529 Glycoside hydrolase, family 42, N-terminal [PF02449] (25-397)
  IPR013738 Beta-galactosidase trimerisation [PF08532] (412-632)
  IPR017853 Glycoside hydrolase superfamily [SSF51445] (21-379)
  IPR029062 Class I glutamine amidotransferase-like [G3DSA:3.40.50.880] (408-638)
  IPR029062 Class I glutamine amidotransferase-like [SSF52317] (408-632)

Secondary structure (DSSP, 8-state):
---SEEEEE-HHHHHHHT-----HHHHHHHHHHHHHHTT---EEEETTS--TT-SEEEESS--B--HHHHHHHHHHHHTT-EEEEETTSSSB-TTSPBPPSSBS-GGGGHHHHHHTEEBSS--EE----EEEEESSS--SSTT-EESSEE---EE--TTPEEEEEEESHHHHHTT-TT-EEEEEEEETTEEEEEE-B---HHHHHHHIIIIIS--/---SEEEEE-HHHHHHHHTS-SS-TT--HHHHHHHHHHHHHHTT-PPEEEETTS--TT-SEEEESS--B--HHHHHHHHHHHHTT-EEEEETTSS-B-TTS-BPPSSBS-TTTTHHHHHHTEEBSS--EE----EEEEESSSS--STT-EESSEES--EE--TT-EEEEEEESHHHHHTT-TT-EEEEEEEETTEEEEEE-B---HHHHHHHIIIII--

Solvent-accessible surface area: 17748 Å² total; per-residue (Å²): 161,85,16,79,6,0,0,0,52,6,66,89,0,25,133,22,23,167,100,210,76,33,58,0,93,81,18,0,81,35,10,64,97,0,0,87,90,13,67,22,112,0,25,68,14,50,15,88,141,114,5,76,78,25,136,2,0,1,0,1,3,0,20,10,1,17,53,68,26,0,25,74,0,3,54,17,0,16,92,40,10,54,0,0,0,8,13,0,0,0,19,38,28,88,147,102,122,81,47,137,45,1,6,1,3,0,11,36,1,15,0,15,11,0,0,0,1,55,2,113,107,74,56,54,19,81,63,44,74,1,104,3,36,14,55,46,116,55,68,23,0,61,56,3,35,3,176,13,1,0,45,35,10,85,60,83,17,128,82,17,74,41,0,0,25,1,33,39,85,80,0,55,89,32,98,4,94,47,31,6,0,0,0,60,5,61,6,17,58,12,49,0,5,0,5,0,3,29,9,74,39,67,16,4,11,80,1,0,138,45,28,5,18,90,131,157,96,25,75,7,0,0,0,52,3,38,76,0,21,138,8,12,162,55,123,109,28,99,26,112,117,5,37,0,90,85,24,0,119,41,10,48,125,0,0,70,72,9,72,21,118,0,26,60,16,50,14,89,136,115,5,75,78,22,137,5,0,1,0,1,3,0,0,8,1,20,53,69,28,0,20,55,0,3,21,21,0,10,85,43,8,52,0,0,0,8,12,0,0,0,18,28,24,86,127,102,121,94,49,142,48,12,3,1,2,0,11,26,0,15,0,10,14,0,0,5,0,70,0,116,117,49,52,24,64,69,105,29,72,1,105,5,38,16,52,41,148,66,62,24,0,56,61,2,29,0,111,31,0,0,27,34,8,95,57,56,7,103,117,17,75,42,0,0,26,0,28,23,155,53,0,85,122,67,157,5,80,50,24,7,0,0,0,60,5,67,5,25,86,11,51,0,4,0,6,0,3,49,6,63,36,72,21,5,12,97,1,0,144,49,28,3,36,135

Nearest PDB structures (foldseek):
  5vym-assembly1_B  TM=1.005E+00  e=1.787E-50  Bifidobacterium adolescentis ATCC 15703
  5vym-assembly1_A  TM=9.202E-01  e=1.485E-44  Bifidobacterium adolescentis ATCC 15703
  4ucf-assembly1_A  TM=5.709E-01  e=5.748E-17  Bifidobacterium bifidum S17
  4uoz-assembly1_C  TM=5.785E-01  e=1.258E-14  Bifidobacterium animalis subsp. lactis Bl-04
  4uni-assembly1_C  TM=5.681E-01  e=1.181E-14  Bifidobacterium animalis subsp. lactis Bl-04